Protein AF-A0A368XBS5-F1 (afdb_monomer)

pLDDT: mean 94.77, std 7.77, range [37.22, 98.81]

Organism: NCBI:txid545864

Sequence (666 aa):
MQDIALVCTAGFADVLTLARQNRSDPYALHVPASPWPQLLPAAWRIEARGRMDATGAEVEPLDLAGVLDALTALPRPPAGIAVCLLFAHRNPAHERALAQRIAALWPGMPVACSHAVLPQDGEYERTLATVQALGLDAPASAAEPARACGLPQQLEALADRMQQRLVAEAVSSVVREAMDCAAAVFLPDGRLVAQARTLPLLLGSLSPAVAGLLALYPAASMAEGDGYLLNDPWHGGTHLPDLTLVRPVCVDGRTVALVACVLHHQDVGGIAPGSVPTHASSIQQEGLRIPPTPLVRAGQIDTALLRLLRANSRMPDNLQGDLAAQWACLAQGAQELADLWQRTPGAAAHCVAALAASEAAARAALAAAPDGDYAFEDALDGDGITAAPVRVAVCIRKRGDAAELDLTGCADQTQGPVNAARGAVQAAVAYFARMLAPQAAPNDGSLAPLTLRTRPGSIVDPAFPASVNARTNLVKLLANALLGAWAQALPARMPAPNAGEAVVLSLGGTRPDGTPWLLTEIIASAAGGAPTGPGGSGVSTDVGNARSTPAEAIEAQAPLRVERVAVRAGSGGAGRHCGGDGVVRVYRLLHGSGSISYRGERHGIAPQGAAGGLPGACAAARIERADGRVEPLPAKARAQWQAGDRLVIETAGGGGWGQPPAQASA

Nearest PDB structures (foldseek):
  5l9w-assembly1_A  TM=9.051E-01  e=2.284E-36  Aromatoleum aromaticum EbN1
  5m45-assembly2_G  TM=9.096E-01  e=1.541E-32  Xanthobacter autotrophicus Py2
  6yra-assembly2_D  TM=9.133E-01  e=2.654E-31  Pseudomonas jessenii
  5svc-assembly1_D  TM=9.166E-01  e=3.656E-30  Xanthobacter autotrophicus Py2
  5svb-assembly1_D  TM=8.379E-01  e=7.335E-28  Xanthobacter autotrophicus Py2

Secondary structure (DSSP, 8-state):
---EEEEEETT-TTHHHHTTS--S-TT-S--BPPSHHHHS-GGGEEEE--EE-TTS-EEE---HHHHHHHHHTSSS--SEEEEE-TTTTT--HHHHHHHHHHHHHSTT--EEEHHHH--SS-HHHHHHHHHHTTT-PPPPP-PPP-----HHHHHHHHHHHHHHHHHHH--SHHHHTT--EEEEEE-TTS-EEEE-SS-HHHHHHHHHHHHHHHTTS-GGG--TT-EEEE--GGGT--STTEEEEEEEEEETTEEEEEEEEEEE-S---SSSGGG--SS--SGGGT-----SEEEEETTEE-HHHHHHHHHT-SSHHHHHHHHHHHHHHHHHHHHHHHHHHHHSTTHHHHHHHHHHHHHHHHHHHHHHSPPEEEEEEEEES--SS--S-EEEEEEEEEETTEEEEE-TTSPBPPSSTT---HHHHHHHHHHHHHHH-TTS-SSGGGGTTEEEE--TTBTTBPPTT---TTHHHHHHHHHHHHHHHHHHHSTTTPPPPP----EEEEEEEE-TTS-EEEEEEEE-B-PPPBTTBPBPTTB--TT--PPPPPHHHHHHHSSEEEEEEEEETT-SPPSSBPPPPEEEEEEEE-SSEEEEEEE---SSSPPP-BTTPPPPPPPEEEEE-TTS-EEEEPSEEEEEEETT-EEEEEPPPPPPBSPPPPP---

Foldseek 3Di:
DQLEAEEEAAQCLCCQQQPQQFDPFQLDLFAFGRCCCVLQNPLRYHHWDWDAFLQRDTPTHTPLVSRVVSCVPRPDHGQAYEYQYFPCLVPVVNVVVNVVVCCVVDPPHHYFYLNVQPSDDDRNVSSQSRVVVSVRDDPPDPDPPDDDDDLLVVQQVLQQVLLVLLLVQADACQCVPFVQKWKFKFFLCLWTLYIYSFFLLFVLQSSQLSNLLCVVVRQANAWAQWKKKFQALVSRHWANQWIKMKGFQDDPGHGGIIIMMIDRQQWQAAQDHSLQALFAQFNRRSHDGDRTGTQTDNNRGDPVVLVVRLVRTPCSVSVVSSVVSRSVSRVSSSVVVNVVPVVDPPSVVVSVVLLQVLLVLLLVLLQPWDFDKFKFKDWWCDQSVDRDTFIFIWIWGRDHSAIEIERQPGAFADSHQQATRLSSLSSLLLSLLCNSRVVGRSICSSNVRYHYHYDDRGSNHNDPGGHHSLNQLVSLVSSQRSLNRVCVRVVLFGFAGFLSKKKWKWKWDAAPVRHIAIDIFIWAFWAGAHNVAATRGRHHHRSGRTTGGGQSNVSNRAQKHWNHWDFQPPQWWAAVHTIYTTIKTKMARAAFKMKMWIAIGQQPTFRAAGQQIHTGHGKWKWKQAQVRDIGTAPNTDMDMHHGNIMIIIGHGTHTYYHHHPDPPDD

Structure (mmCIF, N/CA/C/O backbone):
data_AF-A0A368XBS5-F1
#
_entry.id   AF-A0A368XBS5-F1
#
loop_
_atom_site.group_PDB
_atom_site.id
_atom_site.type_symbol
_atom_site.label_atom_id
_atom_site.label_alt_id
_atom_site.label_comp_id
_atom_site.label_asym_id
_atom_site.label_entity_id
_atom_site.label_seq_id
_atom_site.pdbx_PDB_ins_code
_atom_site.Cartn_x
_atom_site.Cartn_y
_atom_site.Cartn_z
_atom_site.occupancy
_atom_site.B_iso_or_equiv
_atom_site.auth_seq_id
_atom_site.auth_comp_id
_atom_site.auth_asym_id
_atom_site.auth_atom_id
_atom_site.pdbx_PDB_model_num
ATOM 1 N N . MET A 1 1 ? 19.026 -27.975 -8.488 1.00 55.88 1 MET A N 1
ATOM 2 C CA . MET A 1 1 ? 18.267 -26.810 -8.982 1.00 55.88 1 MET A CA 1
ATOM 3 C C . MET A 1 1 ? 18.190 -26.968 -10.490 1.00 55.88 1 MET A C 1
ATOM 5 O O . MET A 1 1 ? 19.224 -27.276 -11.071 1.00 55.88 1 MET A O 1
ATOM 9 N N . GLN A 1 2 ? 17.001 -26.922 -11.091 1.00 68.69 2 GLN A N 1
ATOM 10 C CA . GLN A 1 2 ? 16.886 -26.907 -12.553 1.00 68.69 2 GLN A CA 1
ATOM 11 C C . GLN A 1 2 ? 17.313 -25.520 -13.030 1.00 68.69 2 GLN A C 1
ATOM 13 O O . GLN A 1 2 ? 16.754 -24.529 -12.568 1.00 68.69 2 GLN A O 1
ATOM 18 N N . ASP A 1 3 ? 18.320 -25.439 -13.898 1.00 87.50 3 ASP A N 1
ATOM 19 C CA . ASP A 1 3 ? 18.782 -24.149 -14.408 1.00 87.50 3 ASP A CA 1
ATOM 20 C C . ASP A 1 3 ? 17.880 -23.691 -15.552 1.00 87.50 3 ASP A C 1
ATOM 22 O O . ASP A 1 3 ? 18.126 -23.978 -16.725 1.00 87.50 3 ASP A O 1
ATOM 26 N N . ILE A 1 4 ? 16.782 -23.032 -15.198 1.00 95.44 4 ILE A N 1
ATOM 27 C CA . ILE A 1 4 ? 15.914 -22.368 -16.166 1.00 95.44 4 ILE A CA 1
ATOM 28 C C . ILE A 1 4 ? 16.511 -21.001 -16.497 1.00 95.44 4 ILE A C 1
ATOM 30 O O . ILE A 1 4 ? 16.902 -20.260 -15.598 1.00 95.44 4 ILE A O 1
ATOM 34 N N . ALA A 1 5 ? 16.568 -20.658 -17.782 1.00 97.44 5 ALA A N 1
ATOM 35 C CA . ALA A 1 5 ? 16.855 -19.296 -18.219 1.00 97.44 5 ALA A CA 1
ATOM 36 C C . ALA A 1 5 ? 15.541 -18.535 -18.428 1.00 97.44 5 ALA A C 1
ATOM 38 O O . ALA A 1 5 ? 14.616 -19.056 -19.050 1.00 97.44 5 ALA A O 1
ATOM 39 N N . LEU A 1 6 ? 15.461 -17.299 -17.943 1.00 98.25 6 LEU A N 1
ATOM 40 C CA . LEU A 1 6 ? 14.345 -16.392 -18.194 1.00 98.25 6 LEU A CA 1
ATOM 41 C C . LEU A 1 6 ? 14.776 -15.323 -19.194 1.00 98.25 6 LEU A C 1
ATOM 43 O O . LEU A 1 6 ? 15.660 -14.530 -18.896 1.00 98.25 6 LEU A O 1
ATOM 47 N N . VAL A 1 7 ? 14.113 -15.259 -20.341 1.00 98.62 7 VAL A N 1
ATOM 48 C CA . VAL A 1 7 ? 14.183 -14.137 -21.277 1.00 98.62 7 VAL A CA 1
ATOM 49 C C . VAL A 1 7 ? 13.004 -13.213 -20.994 1.00 98.62 7 VAL A C 1
ATOM 51 O O . VAL A 1 7 ? 11.853 -13.635 -21.086 1.00 98.62 7 VAL A O 1
ATOM 54 N N . CYS A 1 8 ? 13.275 -11.957 -20.659 1.00 98.31 8 CYS A N 1
ATOM 55 C CA . CYS A 1 8 ? 12.262 -10.958 -20.327 1.00 98.31 8 CYS A CA 1
ATOM 56 C C . CYS A 1 8 ? 12.515 -9.636 -21.053 1.00 98.31 8 CYS A C 1
ATOM 58 O O . CYS A 1 8 ? 13.601 -9.420 -21.584 1.00 98.31 8 CYS A O 1
ATOM 60 N N . THR A 1 9 ? 11.529 -8.740 -21.100 1.00 98.38 9 THR A N 1
ATOM 61 C CA . THR A 1 9 ? 11.742 -7.394 -21.657 1.00 98.38 9 THR A CA 1
ATOM 62 C C . THR A 1 9 ? 12.808 -6.646 -20.854 1.00 98.38 9 THR A C 1
ATOM 64 O O . THR A 1 9 ? 12.820 -6.704 -19.625 1.00 98.38 9 THR A O 1
ATOM 67 N N . ALA A 1 10 ? 13.701 -5.924 -21.534 1.00 98.25 10 ALA A N 1
ATOM 68 C CA . ALA A 1 10 ? 14.745 -5.159 -20.862 1.00 98.25 10 ALA A CA 1
ATOM 69 C C . ALA A 1 10 ? 14.183 -4.180 -19.817 1.00 98.25 10 ALA A C 1
ATOM 71 O O . ALA A 1 10 ? 13.213 -3.467 -20.078 1.00 98.25 10 ALA A O 1
ATOM 72 N N . GLY A 1 11 ? 14.799 -4.169 -18.632 1.00 98.00 11 GLY A N 1
ATOM 73 C CA . GLY A 1 11 ? 14.358 -3.427 -17.456 1.00 98.00 11 GLY A CA 1
ATOM 74 C C . GLY A 1 11 ? 13.443 -4.205 -16.501 1.00 98.00 11 GLY A C 1
ATOM 75 O O . GLY A 1 11 ? 13.021 -3.614 -15.506 1.00 98.00 11 GLY A O 1
ATOM 76 N N . PHE A 1 12 ? 13.125 -5.477 -16.775 1.00 98.25 12 PHE A N 1
ATOM 77 C CA . PHE A 1 12 ? 12.142 -6.280 -16.024 1.00 98.25 12 PHE A CA 1
ATOM 78 C C . PHE A 1 12 ? 12.705 -7.593 -15.451 1.00 98.25 12 PHE A C 1
ATOM 80 O O . PHE A 1 12 ? 11.942 -8.443 -14.987 1.00 98.25 12 PHE A O 1
ATOM 87 N N . ALA A 1 13 ? 14.031 -7.764 -15.409 1.00 97.50 13 ALA A N 1
ATOM 88 C CA . ALA A 1 13 ? 14.661 -8.983 -14.885 1.00 97.50 13 ALA A CA 1
ATOM 89 C C . ALA A 1 13 ? 14.308 -9.311 -13.418 1.00 97.50 13 ALA A C 1
ATOM 91 O O . ALA A 1 13 ? 14.402 -10.465 -12.996 1.00 97.50 13 ALA A O 1
ATOM 92 N N . ASP A 1 14 ? 13.897 -8.324 -12.619 1.00 97.50 14 ASP A N 1
ATOM 93 C CA . ASP A 1 14 ? 13.552 -8.519 -11.207 1.00 97.50 14 ASP A CA 1
ATOM 94 C C . ASP A 1 14 ? 12.047 -8.695 -10.948 1.00 97.50 14 ASP A C 1
ATOM 96 O O . ASP A 1 14 ? 11.636 -8.718 -9.788 1.00 97.50 14 ASP A O 1
ATOM 100 N N . VAL A 1 15 ? 11.215 -8.855 -11.985 1.00 96.56 15 VAL A N 1
ATOM 101 C CA . VAL A 1 15 ? 9.751 -8.945 -11.831 1.00 96.56 15 VAL A CA 1
ATOM 102 C C . VAL A 1 15 ? 9.316 -10.050 -10.859 1.00 96.56 15 VAL A C 1
ATOM 104 O O . VAL A 1 15 ? 8.429 -9.833 -10.040 1.00 96.56 15 VAL A O 1
ATOM 107 N N . LEU A 1 16 ? 9.978 -11.213 -10.876 1.00 96.12 16 LEU A N 1
ATOM 108 C CA . LEU A 1 16 ? 9.696 -12.302 -9.932 1.00 96.12 16 LEU A CA 1
ATOM 109 C C . LEU A 1 16 ? 10.173 -11.978 -8.513 1.00 96.12 16 LEU A C 1
ATOM 111 O O . LEU A 1 16 ? 9.497 -12.307 -7.542 1.00 96.12 16 LEU A O 1
ATOM 115 N N . THR A 1 17 ? 11.321 -11.308 -8.389 1.00 95.12 17 THR A N 1
ATOM 116 C CA . THR A 1 17 ? 11.880 -10.905 -7.094 1.00 95.12 17 THR A CA 1
ATOM 117 C C . THR A 1 17 ? 10.959 -9.919 -6.380 1.00 95.12 17 THR A C 1
ATOM 119 O O . THR A 1 17 ? 10.715 -10.090 -5.188 1.00 95.12 17 THR A O 1
ATOM 122 N N . LEU A 1 18 ? 10.454 -8.924 -7.115 1.00 95.88 18 LEU A N 1
ATOM 123 C CA . LEU A 1 18 ? 9.580 -7.856 -6.618 1.00 95.88 18 LEU A CA 1
ATOM 124 C C . LEU A 1 18 ? 8.115 -8.294 -6.496 1.00 95.88 18 LEU A C 1
ATOM 126 O O . LEU A 1 18 ? 7.370 -7.770 -5.665 1.00 95.88 18 LEU A O 1
ATOM 130 N N . ALA A 1 19 ? 7.698 -9.256 -7.321 1.00 95.19 19 ALA A N 1
ATOM 131 C CA . ALA A 1 19 ? 6.328 -9.727 -7.415 1.00 95.19 19 ALA A CA 1
ATOM 132 C C . ALA A 1 19 ? 5.326 -8.565 -7.552 1.00 95.19 19 ALA A C 1
ATOM 134 O O . ALA A 1 19 ? 5.550 -7.604 -8.290 1.00 95.19 19 ALA A O 1
ATOM 135 N N . ARG A 1 20 ? 4.221 -8.632 -6.806 1.00 94.06 20 ARG A N 1
ATOM 136 C CA . ARG A 1 20 ? 3.265 -7.530 -6.653 1.00 94.06 20 ARG A CA 1
ATOM 137 C C . ARG A 1 20 ? 3.518 -6.704 -5.396 1.00 94.06 20 ARG A C 1
ATOM 139 O O . ARG A 1 20 ? 2.598 -6.032 -4.961 1.00 94.06 20 ARG A O 1
ATOM 146 N N . GLN A 1 21 ? 4.711 -6.760 -4.796 1.00 94.56 21 GLN A N 1
ATOM 147 C CA . GLN A 1 21 ? 5.147 -6.053 -3.576 1.00 94.56 21 GLN A CA 1
ATOM 148 C C . GLN A 1 21 ? 4.361 -6.331 -2.272 1.00 94.56 21 GLN A C 1
ATOM 150 O O . GLN A 1 21 ? 4.799 -5.926 -1.196 1.00 94.56 21 GLN A O 1
ATOM 155 N N . ASN A 1 22 ? 3.204 -6.995 -2.316 1.00 91.69 22 ASN A N 1
ATOM 156 C CA . ASN A 1 22 ? 2.384 -7.287 -1.140 1.00 91.69 22 ASN A CA 1
ATOM 157 C C . ASN A 1 22 ? 2.878 -8.525 -0.367 1.00 91.69 22 ASN A C 1
ATOM 159 O O . ASN A 1 22 ? 3.549 -9.405 -0.901 1.00 91.69 22 ASN A O 1
ATOM 163 N N . ARG A 1 23 ? 2.486 -8.609 0.905 1.00 91.44 23 ARG A N 1
ATOM 164 C CA . ARG A 1 23 ? 2.788 -9.705 1.831 1.00 91.44 23 ARG A CA 1
ATOM 165 C C . ARG A 1 23 ? 1.555 -10.568 2.068 1.00 91.44 23 ARG A C 1
ATOM 167 O O . ARG A 1 23 ? 0.435 -10.052 2.100 1.00 91.44 23 ARG A O 1
ATOM 174 N N . SER A 1 24 ? 1.777 -11.863 2.286 1.00 84.94 24 SER A N 1
ATOM 175 C CA . SER A 1 24 ? 0.738 -12.815 2.700 1.00 84.94 24 SER A CA 1
ATOM 176 C C . SER A 1 24 ? 0.272 -12.568 4.136 1.00 84.94 24 SER A C 1
ATOM 178 O O . SER A 1 24 ? -0.927 -12.560 4.408 1.00 84.94 24 SER A O 1
ATOM 180 N N . ASP A 1 25 ? 1.215 -12.321 5.046 1.00 88.88 25 ASP A N 1
ATOM 181 C CA . ASP A 1 25 ? 0.937 -11.838 6.395 1.00 88.88 25 ASP A CA 1
ATOM 182 C C . ASP A 1 25 ? 1.316 -10.350 6.511 1.00 88.88 25 ASP A C 1
ATOM 184 O O . ASP A 1 25 ? 2.504 -10.012 6.609 1.00 88.88 25 ASP A O 1
ATOM 188 N N . PRO A 1 26 ? 0.330 -9.433 6.489 1.00 89.94 26 PRO A N 1
ATOM 189 C CA . PRO A 1 26 ? 0.595 -8.008 6.631 1.00 89.94 26 PRO A CA 1
ATOM 190 C C . PRO A 1 26 ? 1.078 -7.625 8.036 1.00 89.94 26 PRO A C 1
ATOM 192 O O . PRO A 1 26 ? 1.589 -6.520 8.198 1.00 89.94 26 PRO A O 1
ATOM 195 N N . TYR A 1 27 ? 0.955 -8.512 9.028 1.00 90.38 27 TYR A N 1
ATOM 196 C CA . TYR A 1 27 ? 1.381 -8.315 10.415 1.00 90.38 27 TYR A CA 1
ATOM 197 C C . TYR A 1 27 ? 2.597 -9.186 10.771 1.00 90.38 27 TYR A C 1
ATOM 199 O O . TYR A 1 27 ? 2.802 -9.521 11.931 1.00 90.38 27 TYR A O 1
ATOM 207 N N . ALA A 1 28 ? 3.425 -9.577 9.800 1.00 89.31 28 ALA A N 1
ATOM 208 C CA . ALA A 1 28 ? 4.681 -10.261 10.097 1.00 89.31 28 ALA A CA 1
ATOM 209 C C . ALA A 1 28 ? 5.741 -9.273 10.626 1.00 89.31 28 ALA A C 1
ATOM 211 O O . ALA A 1 28 ? 5.975 -8.226 10.016 1.00 89.31 28 ALA A O 1
ATOM 212 N N . LEU A 1 29 ? 6.429 -9.624 11.727 1.00 88.88 29 LEU A N 1
ATOM 213 C CA . LEU A 1 29 ? 7.567 -8.840 12.249 1.00 88.88 29 LEU A CA 1
ATOM 214 C C . LEU A 1 29 ? 8.734 -8.868 11.264 1.00 88.88 29 LEU A C 1
ATOM 216 O O . LEU A 1 29 ? 9.359 -7.846 11.006 1.00 88.88 29 LEU A O 1
ATOM 220 N N . HIS A 1 30 ? 9.035 -10.049 10.729 1.00 92.88 30 HIS A N 1
ATOM 221 C CA . HIS A 1 30 ? 10.094 -10.248 9.751 1.00 92.88 30 HIS A CA 1
ATOM 222 C C . HIS A 1 30 ? 9.473 -10.574 8.400 1.00 92.88 30 HIS A C 1
ATOM 224 O O . HIS A 1 30 ? 8.732 -11.545 8.267 1.00 92.88 30 HIS A O 1
ATOM 230 N N . VAL A 1 31 ? 9.794 -9.755 7.402 1.00 93.69 31 VAL A N 1
ATOM 231 C CA . VAL A 1 31 ? 9.451 -10.011 6.005 1.00 93.69 31 VAL A CA 1
ATOM 232 C C . VAL A 1 31 ? 10.710 -10.558 5.335 1.00 93.69 31 VAL A C 1
ATOM 234 O O . VAL A 1 31 ? 11.685 -9.810 5.211 1.00 93.69 31 VAL A O 1
ATOM 237 N N . PRO A 1 32 ? 10.743 -11.847 4.961 1.00 93.56 32 PRO A N 1
ATOM 238 C CA . PRO A 1 32 ? 11.961 -12.481 4.480 1.00 93.56 32 PRO A CA 1
ATOM 239 C C . PRO A 1 32 ? 12.343 -12.006 3.076 1.00 93.56 32 PRO A C 1
ATOM 241 O O . PRO A 1 32 ? 11.506 -11.536 2.302 1.00 93.56 32 PRO A O 1
ATOM 244 N N . ALA A 1 33 ? 13.619 -12.187 2.735 1.00 93.88 33 ALA A N 1
ATOM 245 C CA . ALA A 1 33 ? 14.095 -12.063 1.364 1.00 93.88 33 ALA A CA 1
ATOM 246 C C . ALA A 1 33 ? 13.313 -12.980 0.409 1.00 93.88 33 ALA A C 1
ATOM 248 O O . ALA A 1 33 ? 12.979 -14.119 0.742 1.00 93.88 33 ALA A O 1
ATOM 249 N N . SER A 1 34 ? 13.062 -12.477 -0.801 1.00 93.81 34 SER A N 1
ATOM 250 C CA . SER A 1 34 ? 12.480 -13.266 -1.886 1.00 93.81 34 SER A CA 1
ATOM 251 C C . SER A 1 34 ? 13.368 -14.484 -2.190 1.00 93.81 34 SER A C 1
ATOM 253 O O . SER A 1 34 ? 14.594 -14.345 -2.201 1.00 93.81 34 SER A O 1
ATOM 255 N N . PRO A 1 35 ? 12.800 -15.676 -2.455 1.00 93.50 35 PRO A N 1
ATOM 256 C CA . PRO A 1 35 ? 13.587 -16.851 -2.828 1.00 93.50 35 PRO A CA 1
ATOM 257 C C . PRO A 1 35 ? 14.102 -16.779 -4.276 1.00 93.50 35 PRO A C 1
ATOM 259 O O . PRO A 1 35 ? 15.038 -17.494 -4.639 1.00 93.50 35 PRO A O 1
ATOM 262 N N . TRP A 1 36 ? 13.518 -15.916 -5.115 1.00 94.38 36 TRP A N 1
ATOM 263 C CA . TRP A 1 36 ? 13.794 -15.857 -6.552 1.00 94.38 36 TRP A CA 1
ATOM 264 C C . TRP A 1 36 ? 15.243 -15.543 -6.927 1.00 94.38 36 TRP A C 1
ATOM 266 O O . TRP A 1 36 ? 15.743 -16.211 -7.824 1.00 94.38 36 TRP A O 1
ATOM 276 N N . PRO A 1 37 ? 15.980 -14.646 -6.247 1.00 92.88 37 PRO A N 1
ATOM 277 C CA . PRO A 1 37 ? 17.402 -14.449 -6.531 1.00 92.88 37 PRO A CA 1
ATOM 278 C C . PRO A 1 37 ? 18.264 -15.712 -6.365 1.00 92.88 37 PRO A C 1
ATOM 280 O O . PRO A 1 37 ? 19.316 -15.808 -6.993 1.00 92.88 37 PRO A O 1
ATOM 283 N N . GLN A 1 38 ? 17.838 -16.676 -5.536 1.00 92.38 38 GLN A N 1
ATOM 284 C CA . GLN A 1 38 ? 18.521 -17.966 -5.385 1.00 92.38 38 GLN A CA 1
ATOM 285 C C . GLN A 1 38 ? 18.069 -18.977 -6.445 1.00 92.38 38 GLN A C 1
ATOM 287 O O . GLN A 1 38 ? 18.900 -19.701 -6.983 1.00 92.38 38 GLN A O 1
ATOM 292 N N . LEU A 1 39 ? 16.766 -19.022 -6.742 1.00 93.50 39 LEU A N 1
ATOM 293 C CA . LEU A 1 39 ? 16.174 -19.949 -7.717 1.00 93.50 39 LEU A CA 1
ATOM 294 C C . LEU A 1 39 ? 16.479 -19.570 -9.171 1.00 93.50 39 LEU A C 1
ATOM 296 O O . LEU A 1 39 ? 16.617 -20.444 -10.020 1.00 93.50 39 LEU A O 1
ATOM 300 N N . LEU A 1 40 ? 16.584 -18.271 -9.445 1.00 93.88 40 LEU A N 1
ATOM 301 C CA . LEU A 1 40 ? 16.814 -17.686 -10.758 1.00 93.88 40 LEU A CA 1
ATOM 302 C C . LEU A 1 40 ? 17.841 -16.538 -10.646 1.00 93.88 40 LEU A C 1
ATOM 304 O O . LEU A 1 40 ? 17.476 -15.358 -10.649 1.00 93.88 40 LEU A O 1
ATOM 308 N N . PRO A 1 41 ? 19.142 -16.861 -10.504 1.00 93.75 41 PRO A N 1
ATOM 309 C CA . PRO A 1 41 ? 20.192 -15.863 -10.305 1.00 93.75 41 PRO A CA 1
ATOM 310 C C . PRO A 1 41 ? 20.332 -14.887 -11.479 1.00 93.75 41 PRO A C 1
ATOM 312 O O . PRO A 1 41 ? 19.932 -15.180 -12.602 1.00 93.75 41 PRO A O 1
ATOM 315 N N . ALA A 1 42 ? 20.986 -13.741 -11.252 1.00 93.00 42 ALA A N 1
ATOM 316 C CA . ALA A 1 42 ? 21.196 -12.692 -12.262 1.00 93.00 42 ALA A CA 1
ATOM 317 C C . ALA A 1 42 ? 21.721 -13.200 -13.615 1.00 93.00 42 ALA A C 1
ATOM 319 O O . ALA A 1 42 ? 21.207 -12.786 -14.645 1.00 93.00 42 ALA A O 1
ATOM 320 N N . ALA A 1 43 ? 22.672 -14.138 -13.614 1.00 93.75 43 ALA A N 1
ATOM 321 C CA . ALA A 1 43 ? 23.237 -14.698 -14.842 1.00 93.75 43 ALA A CA 1
ATOM 322 C C . ALA A 1 43 ? 22.215 -15.450 -15.717 1.00 93.75 43 ALA A C 1
ATOM 324 O O . ALA A 1 43 ? 22.431 -15.576 -16.912 1.00 93.75 43 ALA A O 1
ATOM 325 N N . TRP A 1 44 ? 21.111 -15.933 -15.139 1.00 96.38 44 TRP A N 1
ATOM 326 C CA . TRP A 1 44 ? 20.070 -16.707 -15.826 1.00 96.38 44 TRP A CA 1
ATOM 327 C C . TRP A 1 44 ? 18.878 -15.851 -16.267 1.00 96.38 44 TRP A C 1
ATOM 329 O O . TRP A 1 44 ? 17.880 -16.380 -16.754 1.00 96.38 44 TRP A O 1
ATOM 339 N N . ARG A 1 45 ? 18.961 -14.530 -16.086 1.00 96.94 45 ARG A N 1
ATOM 340 C CA . ARG A 1 45 ? 17.905 -13.570 -16.416 1.00 96.94 45 ARG A CA 1
ATOM 341 C C . ARG A 1 45 ? 18.403 -12.675 -17.541 1.00 96.94 45 ARG A C 1
ATOM 343 O O . ARG A 1 45 ? 19.281 -11.843 -17.344 1.00 96.94 45 ARG A O 1
ATOM 350 N N . ILE A 1 46 ? 17.861 -12.892 -18.728 1.00 98.25 46 ILE A N 1
ATOM 351 C CA . ILE A 1 46 ? 18.289 -12.276 -19.978 1.00 98.25 46 ILE A CA 1
ATOM 352 C C . ILE A 1 46 ? 17.282 -11.199 -20.352 1.00 98.25 46 ILE A C 1
ATOM 354 O O . ILE A 1 46 ? 16.091 -11.456 -20.520 1.00 98.25 46 ILE A O 1
ATOM 358 N N . GLU A 1 47 ? 17.781 -9.980 -20.484 1.00 97.94 47 GLU A N 1
ATOM 359 C CA . GLU A 1 47 ? 16.998 -8.814 -20.866 1.00 97.94 47 GLU A CA 1
ATOM 360 C C . GLU A 1 47 ? 17.026 -8.631 -22.387 1.00 97.94 47 GLU A C 1
ATOM 362 O O . GLU A 1 47 ? 18.048 -8.279 -22.974 1.00 97.94 47 GLU A O 1
ATOM 367 N N . ALA A 1 48 ? 15.889 -8.878 -23.030 1.00 97.88 48 ALA A N 1
ATOM 368 C CA . ALA A 1 48 ? 15.689 -8.721 -24.460 1.00 97.88 48 ALA A CA 1
ATOM 369 C C . ALA A 1 48 ? 15.328 -7.271 -24.806 1.00 97.88 48 ALA A C 1
ATOM 371 O O . ALA A 1 48 ? 14.351 -6.720 -24.284 1.00 97.88 48 ALA A O 1
ATOM 372 N N . ARG A 1 49 ? 16.094 -6.665 -25.721 1.00 97.38 49 ARG A N 1
ATOM 373 C CA . ARG A 1 49 ? 15.698 -5.421 -26.398 1.00 97.38 49 ARG A CA 1
ATOM 374 C C . ARG A 1 49 ? 14.656 -5.718 -27.468 1.00 97.38 49 ARG A C 1
ATOM 376 O O . ARG A 1 49 ? 14.686 -6.785 -28.076 1.00 97.38 49 ARG A O 1
ATOM 383 N N . GLY A 1 50 ? 13.757 -4.771 -27.693 1.00 95.75 50 GLY A N 1
ATOM 384 C CA . GLY A 1 50 ? 12.533 -4.970 -28.461 1.00 95.75 50 GLY A CA 1
ATOM 385 C C . GLY A 1 50 ? 11.297 -4.760 -27.598 1.00 95.75 50 GLY A C 1
ATOM 386 O O . GLY A 1 50 ? 11.287 -5.055 -26.398 1.00 95.75 50 GLY A O 1
ATOM 387 N N . ARG A 1 51 ? 10.249 -4.197 -28.197 1.00 96.88 51 ARG A N 1
ATOM 388 C CA . ARG A 1 51 ? 9.081 -3.738 -27.453 1.00 96.88 51 ARG A CA 1
ATOM 389 C C . ARG A 1 51 ? 7.826 -3.761 -28.315 1.00 96.88 51 ARG A C 1
ATOM 391 O O . ARG A 1 51 ? 7.790 -3.190 -29.404 1.00 96.88 51 ARG A O 1
ATOM 398 N N . MET A 1 52 ? 6.786 -4.367 -27.756 1.00 97.62 52 MET A N 1
ATOM 399 C CA . MET A 1 52 ? 5.395 -4.147 -28.139 1.00 97.62 52 MET A CA 1
ATOM 400 C C . MET A 1 52 ? 4.801 -3.074 -27.221 1.00 97.62 52 MET A C 1
ATOM 402 O O . MET A 1 52 ? 5.212 -2.960 -26.063 1.00 97.62 52 MET A O 1
ATOM 406 N N . ASP A 1 53 ? 3.868 -2.271 -27.721 1.00 96.38 53 ASP A N 1
ATOM 407 C CA . ASP A 1 53 ? 3.093 -1.345 -26.894 1.00 96.38 53 ASP A CA 1
ATOM 408 C C . ASP A 1 53 ? 1.762 -1.951 -26.427 1.00 96.38 53 ASP A C 1
ATOM 410 O O . ASP A 1 53 ? 1.393 -3.074 -26.780 1.00 96.38 53 ASP A O 1
ATOM 414 N N . ALA A 1 54 ? 1.008 -1.179 -25.642 1.00 95.88 54 ALA A N 1
ATOM 415 C CA . ALA A 1 54 ? -0.298 -1.594 -25.156 1.00 95.88 54 ALA A CA 1
ATOM 416 C C . ALA A 1 54 ? -1.311 -1.879 -26.284 1.00 95.88 54 ALA A C 1
ATOM 418 O O . ALA A 1 54 ? -2.240 -2.647 -26.079 1.00 95.88 54 ALA A O 1
ATOM 419 N N . THR A 1 55 ? -1.167 -1.349 -27.493 1.00 95.88 55 THR A N 1
ATOM 420 C CA . THR A 1 55 ? -2.064 -1.712 -28.607 1.00 95.88 55 THR A CA 1
ATOM 421 C C . THR A 1 55 ? -1.669 -3.028 -29.285 1.00 95.88 55 THR A C 1
ATOM 423 O O . THR A 1 55 ? -2.427 -3.555 -30.097 1.00 95.88 55 THR A O 1
ATOM 426 N N . GLY A 1 56 ? -0.510 -3.590 -28.925 1.00 96.12 56 GLY A N 1
ATOM 427 C CA . GLY A 1 56 ? 0.100 -4.738 -29.590 1.00 96.12 56 GLY A CA 1
ATOM 428 C C . GLY A 1 56 ? 0.936 -4.349 -30.812 1.00 96.12 56 GLY A C 1
ATOM 429 O O . GLY A 1 56 ? 1.347 -5.233 -31.566 1.00 96.12 56 GLY A O 1
ATOM 430 N N . ALA A 1 57 ? 1.186 -3.054 -31.028 1.00 97.75 57 ALA A N 1
ATOM 431 C CA . ALA A 1 57 ? 2.042 -2.579 -32.105 1.00 97.75 57 ALA A CA 1
ATOM 432 C C . ALA A 1 57 ? 3.520 -2.723 -31.723 1.00 97.75 57 ALA A C 1
ATOM 434 O O . ALA A 1 57 ? 3.913 -2.465 -30.583 1.00 97.75 57 ALA A O 1
ATOM 435 N N . GLU A 1 58 ? 4.349 -3.118 -32.688 1.00 97.81 58 GLU A N 1
ATOM 436 C CA . GLU A 1 58 ? 5.799 -3.151 -32.512 1.00 97.81 58 GLU A CA 1
ATOM 437 C C . GLU A 1 58 ? 6.344 -1.720 -32.544 1.00 97.81 58 GLU A C 1
ATOM 439 O O . GLU A 1 58 ? 6.186 -1.004 -33.532 1.00 97.81 58 GLU A O 1
ATOM 444 N N . VAL A 1 59 ? 6.983 -1.303 -31.451 1.00 96.81 59 VAL A N 1
ATOM 445 C CA . VAL A 1 59 ? 7.578 0.038 -31.304 1.00 96.81 59 VAL A CA 1
ATOM 446 C C . VAL A 1 59 ? 9.103 0.001 -31.268 1.00 96.81 59 VAL A C 1
ATOM 448 O O . VAL A 1 59 ? 9.746 1.019 -31.508 1.00 96.81 59 VAL A O 1
ATOM 451 N N . GLU A 1 60 ? 9.683 -1.163 -30.987 1.00 97.38 60 GLU A N 1
ATOM 452 C CA . GLU A 1 60 ? 11.111 -1.434 -31.120 1.00 97.38 60 GLU A CA 1
ATOM 453 C C . GLU A 1 60 ? 11.278 -2.880 -31.615 1.00 97.38 60 GLU A C 1
ATOM 455 O O . GLU A 1 60 ? 10.741 -3.789 -30.971 1.00 97.38 60 GLU A O 1
ATOM 460 N N . PRO A 1 61 ? 11.989 -3.121 -32.731 1.00 97.81 61 PRO A N 1
ATOM 461 C CA . PRO A 1 61 ? 12.249 -4.473 -33.212 1.00 97.81 61 PRO A CA 1
ATOM 462 C C . PRO A 1 61 ? 13.001 -5.317 -32.183 1.00 97.81 61 PRO A C 1
ATOM 464 O O . PRO A 1 61 ? 13.872 -4.816 -31.473 1.00 97.81 61 PRO A O 1
ATOM 467 N N . LEU A 1 62 ? 12.689 -6.612 -32.126 1.00 98.19 62 LEU A N 1
ATOM 468 C CA . LEU A 1 62 ? 13.391 -7.548 -31.251 1.00 98.19 62 LEU A CA 1
ATOM 469 C C . LEU A 1 62 ? 14.864 -7.702 -31.659 1.00 98.19 62 LEU A C 1
ATOM 471 O O . LEU A 1 62 ? 15.163 -8.111 -32.784 1.00 98.19 62 LEU A O 1
ATOM 475 N N . ASP A 1 63 ? 15.777 -7.492 -30.710 1.00 98.00 63 ASP A N 1
ATOM 476 C CA . ASP A 1 63 ? 17.193 -7.845 -30.854 1.00 98.00 63 ASP A CA 1
ATOM 477 C C . ASP A 1 63 ? 17.389 -9.352 -30.653 1.00 98.00 63 ASP A C 1
ATOM 479 O O . ASP A 1 63 ? 17.833 -9.842 -29.612 1.00 98.00 63 ASP A O 1
ATOM 483 N N . LEU A 1 64 ? 16.997 -10.111 -31.675 1.00 97.00 64 LEU A N 1
ATOM 484 C CA . LEU A 1 64 ? 17.047 -11.565 -31.643 1.00 97.00 64 LEU A CA 1
ATOM 485 C C . LEU A 1 64 ? 18.484 -12.084 -31.486 1.00 97.00 64 LEU A C 1
ATOM 487 O O . LEU A 1 64 ? 18.699 -13.072 -30.789 1.00 97.00 64 LEU A O 1
ATOM 491 N N . ALA A 1 65 ? 19.460 -11.434 -32.126 1.00 97.12 65 ALA A N 1
ATOM 492 C CA . ALA A 1 65 ? 20.860 -11.845 -32.062 1.00 97.12 65 ALA A CA 1
ATOM 493 C C . ALA A 1 65 ? 21.421 -11.668 -30.646 1.00 97.12 65 ALA A C 1
ATOM 495 O O . ALA A 1 65 ? 21.947 -12.629 -30.087 1.00 97.12 65 ALA A O 1
ATOM 496 N N . GLY A 1 66 ? 21.209 -10.499 -30.030 1.00 97.50 66 GLY A N 1
ATOM 497 C CA . GLY A 1 66 ? 21.680 -10.223 -28.674 1.00 97.50 66 GLY A CA 1
ATOM 498 C C . GLY A 1 66 ? 21.123 -11.196 -27.631 1.00 97.50 66 GLY A C 1
ATOM 499 O O . GLY A 1 66 ? 21.857 -11.648 -26.752 1.00 97.50 66 GLY A O 1
ATOM 500 N N . VAL A 1 67 ? 19.850 -11.595 -27.754 1.00 97.56 67 VAL A N 1
ATOM 501 C CA . VAL A 1 67 ? 19.251 -12.592 -26.847 1.00 97.56 67 VAL A CA 1
ATOM 502 C C . VAL A 1 67 ? 19.905 -13.969 -26.998 1.00 97.56 67 VAL A C 1
ATOM 504 O O . VAL A 1 67 ? 20.163 -14.644 -26.002 1.00 97.56 67 VAL A O 1
ATOM 507 N N . LEU A 1 68 ? 20.188 -14.402 -28.228 1.00 97.56 68 LEU A N 1
ATOM 508 C CA . LEU A 1 68 ? 20.806 -15.707 -28.488 1.00 97.56 68 LEU A CA 1
ATOM 509 C C . LEU A 1 68 ? 22.272 -15.746 -28.056 1.00 97.56 68 LEU A C 1
ATOM 511 O O . LEU A 1 68 ? 22.718 -16.762 -27.518 1.00 97.56 68 LEU A O 1
ATOM 515 N N . ASP A 1 69 ? 22.997 -14.645 -28.240 1.00 97.31 69 ASP A N 1
ATOM 516 C CA . ASP A 1 69 ? 24.366 -14.496 -27.753 1.00 97.31 69 ASP A CA 1
ATOM 517 C C . ASP A 1 69 ? 24.399 -14.584 -26.221 1.00 97.31 69 ASP A C 1
ATOM 519 O O . ASP A 1 69 ? 25.204 -15.330 -25.663 1.00 97.31 69 ASP A O 1
ATOM 523 N N . ALA A 1 70 ? 23.462 -13.918 -25.534 1.00 97.19 70 ALA A N 1
ATOM 524 C CA . ALA A 1 70 ? 23.328 -13.999 -24.079 1.00 97.19 70 ALA A CA 1
ATOM 525 C C . ALA A 1 70 ? 22.980 -15.417 -23.590 1.00 97.19 70 ALA A C 1
ATOM 527 O O . ALA A 1 70 ? 23.567 -15.888 -22.617 1.00 97.19 70 ALA A O 1
ATOM 528 N N . LEU A 1 71 ? 22.077 -16.125 -24.281 1.00 97.00 71 LEU A N 1
ATOM 529 C CA . LEU A 1 71 ? 21.758 -17.529 -23.984 1.00 97.00 71 LEU A CA 1
ATOM 530 C C . LEU A 1 71 ? 22.974 -18.446 -24.184 1.00 97.00 71 LEU A C 1
ATOM 532 O O . LEU A 1 71 ? 23.199 -19.358 -23.391 1.00 97.00 71 LEU A O 1
ATOM 536 N N . THR A 1 72 ? 23.775 -18.198 -25.221 1.00 95.56 72 THR A N 1
ATOM 537 C CA . THR A 1 72 ? 24.991 -18.975 -25.517 1.00 95.56 72 THR A CA 1
ATOM 538 C C . THR A 1 72 ? 26.105 -18.698 -24.506 1.00 95.56 72 THR A C 1
ATOM 540 O O . THR A 1 72 ? 26.895 -19.587 -24.201 1.00 95.56 72 THR A O 1
ATOM 543 N N . ALA A 1 73 ? 26.154 -17.480 -23.962 1.00 96.00 73 ALA A N 1
ATOM 544 C CA . ALA A 1 73 ? 27.118 -17.060 -22.951 1.00 96.00 73 ALA A CA 1
ATOM 545 C C . ALA A 1 73 ? 26.792 -17.556 -21.529 1.00 96.00 73 ALA A C 1
ATOM 547 O O . ALA A 1 73 ? 27.561 -17.287 -20.601 1.00 96.00 73 ALA A O 1
ATOM 548 N N . LEU A 1 74 ? 25.675 -18.271 -21.332 1.00 95.31 74 LEU A N 1
ATOM 549 C CA . LEU A 1 74 ? 25.351 -18.873 -20.041 1.00 95.31 74 LEU A CA 1
ATOM 550 C C . LEU A 1 74 ? 26.464 -19.842 -19.594 1.00 95.31 74 LEU A C 1
ATOM 552 O O . LEU A 1 74 ? 27.049 -20.536 -20.428 1.00 95.31 74 LEU A O 1
ATOM 556 N N . PRO A 1 75 ? 26.738 -19.965 -18.277 1.00 91.19 75 PRO A N 1
ATOM 557 C CA . PRO A 1 75 ? 27.821 -20.818 -17.771 1.00 91.19 75 PRO A CA 1
ATOM 558 C C . PRO A 1 75 ? 27.704 -22.289 -18.190 1.00 91.19 75 PRO A C 1
ATOM 560 O O . PRO A 1 75 ? 28.692 -23.023 -18.212 1.00 91.19 75 PRO A O 1
ATOM 563 N N . ARG A 1 76 ? 26.476 -22.728 -18.470 1.00 92.75 76 ARG A N 1
ATOM 564 C CA . ARG A 1 76 ? 26.126 -24.042 -19.002 1.00 92.75 76 ARG A CA 1
ATOM 565 C C . ARG A 1 76 ? 24.782 -23.956 -19.736 1.00 92.75 76 ARG A C 1
ATOM 567 O O . ARG A 1 76 ? 24.019 -23.030 -19.457 1.00 92.75 76 ARG A O 1
ATOM 574 N N . PRO A 1 77 ? 24.459 -24.918 -20.619 1.00 92.19 77 PRO A N 1
ATOM 575 C CA . PRO A 1 77 ? 23.152 -24.966 -21.267 1.00 92.19 77 PRO A CA 1
ATOM 576 C C . PRO A 1 77 ? 22.004 -25.031 -20.240 1.00 92.19 77 PRO A C 1
ATOM 578 O O . PRO A 1 77 ? 22.105 -25.820 -19.294 1.00 92.19 77 PRO A O 1
ATOM 581 N N . PRO A 1 78 ? 20.926 -24.239 -20.406 1.00 95.56 78 PRO A N 1
ATOM 582 C CA . PRO A 1 78 ? 19.754 -24.311 -19.538 1.00 95.56 78 PRO A CA 1
ATOM 583 C C . PRO A 1 78 ? 19.018 -25.646 -19.682 1.00 95.56 78 PRO A C 1
ATOM 585 O O . PRO A 1 78 ? 19.039 -26.276 -20.738 1.00 95.56 78 PRO A O 1
ATOM 588 N N . ALA A 1 79 ? 18.307 -26.047 -18.629 1.00 95.06 79 ALA A N 1
ATOM 589 C CA . ALA A 1 79 ? 17.358 -27.161 -18.673 1.00 95.06 79 ALA A CA 1
ATOM 590 C C . ALA A 1 79 ? 16.051 -26.788 -19.403 1.00 95.06 79 ALA A C 1
ATOM 592 O O . ALA A 1 79 ? 15.332 -27.666 -19.875 1.00 95.06 79 ALA A O 1
ATOM 593 N N . GLY A 1 80 ? 15.755 -25.491 -19.502 1.00 97.31 80 GLY A N 1
ATOM 594 C CA . GLY A 1 80 ? 14.636 -24.935 -20.253 1.00 97.31 80 GLY A CA 1
ATOM 595 C C . GLY A 1 80 ? 14.703 -23.409 -20.299 1.00 97.31 80 GLY A C 1
ATOM 596 O O . GLY A 1 80 ? 15.394 -22.783 -19.493 1.00 97.31 80 GLY A O 1
ATOM 597 N N . ILE A 1 81 ? 13.998 -22.806 -21.254 1.00 98.38 81 ILE A N 1
ATOM 598 C CA . ILE A 1 81 ? 13.984 -21.356 -21.471 1.00 98.38 81 ILE A CA 1
ATOM 599 C C . ILE A 1 81 ? 12.548 -20.840 -21.348 1.00 98.38 81 ILE A C 1
ATOM 601 O O . ILE A 1 81 ? 11.682 -21.181 -22.155 1.00 98.38 81 ILE A O 1
ATOM 605 N N . ALA A 1 82 ? 12.296 -19.999 -20.349 1.00 98.50 82 ALA A N 1
ATOM 606 C CA . ALA A 1 82 ? 11.065 -19.229 -20.226 1.00 98.50 82 ALA A CA 1
ATOM 607 C C . ALA A 1 82 ? 11.210 -17.921 -21.014 1.00 98.50 82 ALA A C 1
ATOM 609 O O . ALA A 1 82 ? 12.184 -17.197 -20.827 1.00 98.50 82 ALA A O 1
ATOM 610 N N . VAL A 1 83 ? 10.251 -17.600 -21.880 1.00 98.69 83 VAL A N 1
ATOM 611 C CA . VAL A 1 83 ? 10.214 -16.342 -22.640 1.00 98.69 83 VAL A CA 1
ATOM 612 C C . VAL A 1 83 ? 8.975 -15.556 -22.227 1.00 98.69 83 VAL A C 1
ATOM 614 O O . VAL A 1 83 ? 7.856 -16.004 -22.474 1.00 98.69 83 VAL A O 1
ATOM 617 N N . CYS A 1 84 ? 9.192 -14.396 -21.607 1.00 98.38 84 CYS A N 1
ATOM 618 C CA . CYS A 1 84 ? 8.164 -13.555 -20.999 1.00 98.38 84 CYS A CA 1
ATOM 619 C C . CYS A 1 84 ? 8.353 -12.091 -21.408 1.00 98.38 84 CYS A C 1
ATOM 621 O O . CYS A 1 84 ? 9.014 -11.315 -20.717 1.00 98.38 84 CYS A O 1
ATOM 623 N N . LEU A 1 85 ? 7.774 -11.700 -22.541 1.00 98.44 85 LEU A N 1
ATOM 624 C CA . LEU A 1 85 ? 7.851 -10.325 -23.038 1.00 98.44 85 LEU A CA 1
ATOM 625 C C . LEU A 1 85 ? 6.562 -9.557 -22.719 1.00 98.44 85 LEU A C 1
ATOM 627 O O . LEU A 1 85 ? 5.465 -10.126 -22.702 1.00 98.44 85 LEU A O 1
ATOM 631 N N . LEU A 1 86 ? 6.689 -8.257 -22.446 1.00 98.25 86 LEU A N 1
ATOM 632 C CA . LEU A 1 86 ? 5.538 -7.382 -22.221 1.00 98.25 86 LEU A CA 1
ATOM 633 C C . LEU A 1 86 ? 4.619 -7.367 -23.448 1.00 98.25 86 LEU A C 1
ATOM 635 O O . LEU A 1 86 ? 5.082 -7.342 -24.588 1.00 98.25 86 LEU A O 1
ATOM 639 N N . PHE A 1 87 ? 3.312 -7.382 -23.194 1.00 98.19 87 PHE A N 1
ATOM 640 C CA . PHE A 1 87 ? 2.229 -7.403 -24.182 1.00 98.19 87 PHE A CA 1
ATOM 641 C C . PHE A 1 87 ? 2.221 -8.607 -25.134 1.00 98.19 87 PHE A C 1
ATOM 643 O O . PHE A 1 87 ? 1.472 -8.608 -26.113 1.00 98.19 87 PHE A O 1
ATOM 650 N N . ALA A 1 88 ? 2.958 -9.681 -24.830 1.00 97.75 88 ALA A N 1
ATOM 651 C CA . ALA A 1 88 ? 2.943 -10.897 -25.646 1.00 97.75 88 ALA A CA 1
ATOM 652 C C . ALA A 1 88 ? 1.553 -11.559 -25.731 1.00 97.75 88 ALA A C 1
ATOM 654 O O . ALA A 1 88 ? 1.234 -12.191 -26.737 1.00 97.75 88 ALA A O 1
ATOM 655 N N . HIS A 1 89 ? 0.699 -11.367 -24.717 1.00 96.62 89 HIS A N 1
ATOM 656 C CA . HIS A 1 89 ? -0.701 -11.806 -24.734 1.00 96.62 89 HIS A CA 1
ATOM 657 C C . HIS A 1 89 ? -1.549 -11.078 -25.799 1.00 96.62 89 HIS A C 1
ATOM 659 O O . HIS A 1 89 ? -2.546 -11.626 -26.260 1.00 96.62 89 HIS A O 1
ATOM 665 N N . ARG A 1 90 ? -1.151 -9.863 -26.216 1.00 96.81 90 ARG A N 1
ATOM 666 C CA . ARG A 1 90 ? -1.782 -9.102 -27.313 1.00 96.81 90 ARG A CA 1
ATOM 667 C C . ARG A 1 90 ? -1.132 -9.414 -28.652 1.00 96.81 90 ARG A C 1
ATOM 669 O O . ARG A 1 90 ? -1.830 -9.689 -29.624 1.00 96.81 90 ARG A O 1
ATOM 676 N N . ASN A 1 91 ? 0.200 -9.382 -28.701 1.00 97.81 91 ASN A N 1
ATOM 677 C CA . ASN A 1 91 ? 0.965 -9.700 -29.899 1.00 97.81 91 ASN A CA 1
ATOM 678 C C . ASN A 1 91 ? 2.178 -10.592 -29.568 1.00 97.81 91 ASN A C 1
ATOM 680 O O . ASN A 1 91 ? 3.210 -10.097 -29.113 1.00 97.81 91 ASN A O 1
ATOM 684 N N . PRO A 1 92 ? 2.101 -11.904 -29.846 1.00 98.25 92 PRO A N 1
ATOM 685 C CA . PRO A 1 92 ? 3.150 -12.857 -29.494 1.00 98.25 92 PRO A CA 1
ATOM 686 C C . PRO A 1 92 ? 4.293 -12.940 -30.518 1.00 98.25 92 PRO A C 1
ATOM 688 O O . PRO A 1 92 ? 5.091 -13.876 -30.455 1.00 98.25 92 PRO A O 1
ATOM 691 N N . ALA A 1 93 ? 4.376 -12.029 -31.497 1.00 98.44 93 ALA A N 1
ATOM 692 C CA . ALA A 1 93 ? 5.339 -12.125 -32.599 1.00 98.44 93 ALA A CA 1
ATOM 693 C C . ALA A 1 93 ? 6.796 -12.266 -32.121 1.00 98.44 93 ALA A C 1
ATOM 695 O O . ALA A 1 93 ? 7.511 -13.144 -32.607 1.00 98.44 93 ALA A O 1
ATOM 696 N N . HIS A 1 94 ? 7.216 -11.471 -31.131 1.00 98.44 94 HIS A N 1
ATOM 697 C CA . HIS A 1 94 ? 8.572 -11.547 -30.571 1.00 98.44 94 HIS A CA 1
ATOM 698 C C . HIS A 1 94 ? 8.842 -12.874 -29.859 1.00 98.44 94 HIS A C 1
ATOM 700 O O . HIS A 1 94 ? 9.868 -13.505 -30.111 1.00 98.44 94 HIS A O 1
ATOM 706 N N . GLU A 1 95 ? 7.914 -13.346 -29.020 1.00 98.56 95 GLU A N 1
ATOM 707 C CA . GLU A 1 95 ? 8.086 -14.627 -28.321 1.00 98.56 95 GLU A CA 1
ATOM 708 C C . GLU A 1 95 ? 8.139 -15.806 -29.303 1.00 98.56 95 GLU A C 1
ATOM 710 O O . GLU A 1 95 ? 8.970 -16.701 -29.153 1.00 98.56 95 GLU A O 1
ATOM 715 N N . ARG A 1 96 ? 7.300 -15.789 -30.348 1.00 98.44 96 ARG A N 1
ATOM 716 C CA . ARG A 1 96 ? 7.300 -16.820 -31.398 1.00 98.44 96 ARG A CA 1
ATOM 717 C C . ARG A 1 96 ? 8.599 -16.819 -32.197 1.00 98.44 96 ARG A C 1
ATOM 719 O O . ARG A 1 96 ? 9.130 -17.895 -32.465 1.00 98.44 96 ARG A O 1
ATOM 726 N N . ALA A 1 97 ? 9.117 -15.643 -32.554 1.00 97.94 97 ALA A N 1
ATOM 727 C CA . ALA A 1 97 ? 10.386 -15.520 -33.266 1.00 97.94 97 ALA A CA 1
ATOM 728 C C . ALA A 1 97 ? 11.554 -16.089 -32.441 1.00 97.94 97 ALA A C 1
ATOM 730 O O . ALA A 1 97 ? 12.360 -16.861 -32.965 1.00 97.94 97 ALA A O 1
ATOM 731 N N . LEU A 1 98 ? 11.600 -15.783 -31.138 1.00 97.75 98 LEU A N 1
ATOM 732 C CA . LEU A 1 98 ? 12.576 -16.365 -30.210 1.00 97.75 98 LEU A CA 1
ATOM 733 C C . LEU A 1 98 ? 12.458 -17.882 -30.138 1.00 97.75 98 LEU A C 1
ATOM 735 O O . LEU A 1 98 ? 13.446 -18.577 -30.361 1.00 97.75 98 LEU A O 1
ATOM 739 N N . ALA A 1 99 ? 11.257 -18.401 -29.880 1.00 97.75 99 ALA A N 1
ATOM 740 C CA . ALA A 1 99 ? 11.032 -19.837 -29.748 1.00 97.75 99 ALA A CA 1
ATOM 741 C C . ALA A 1 99 ? 11.430 -20.607 -31.016 1.00 97.75 99 ALA A C 1
ATOM 743 O O . ALA A 1 99 ? 12.114 -21.626 -30.930 1.00 97.75 99 ALA A O 1
ATOM 744 N N . GLN A 1 100 ? 11.070 -20.096 -32.199 1.00 97.56 100 GLN A N 1
ATOM 745 C CA . GLN A 1 100 ? 11.458 -20.692 -33.481 1.00 97.56 100 GLN A CA 1
ATOM 746 C C . GLN A 1 100 ? 12.976 -20.721 -33.660 1.00 97.56 100 GLN A C 1
ATOM 748 O O . GLN A 1 100 ? 13.537 -21.733 -34.087 1.00 97.56 100 GLN A O 1
ATOM 753 N N . ARG A 1 101 ? 13.661 -19.622 -33.326 1.00 96.94 101 ARG A N 1
ATOM 754 C CA . ARG A 1 101 ? 15.109 -19.531 -33.506 1.00 96.94 101 ARG A CA 1
ATOM 755 C C . ARG A 1 101 ? 15.877 -20.387 -32.500 1.00 96.94 101 ARG A C 1
ATOM 757 O O . ARG A 1 101 ? 16.850 -21.029 -32.893 1.00 96.94 101 ARG A O 1
ATOM 764 N N . ILE A 1 102 ? 15.406 -20.450 -31.256 1.00 96.44 102 ILE A N 1
ATOM 765 C CA . ILE A 1 102 ? 15.915 -21.350 -30.213 1.00 96.44 102 ILE A CA 1
ATOM 766 C C . ILE A 1 102 ? 15.753 -22.808 -30.654 1.00 96.44 102 ILE A C 1
ATOM 768 O O . ILE A 1 102 ? 16.728 -23.551 -30.627 1.00 96.44 102 ILE A O 1
ATOM 772 N N . ALA A 1 103 ? 14.574 -23.205 -31.144 1.00 95.06 103 ALA A N 1
ATOM 773 C CA . ALA A 1 103 ? 14.327 -24.569 -31.617 1.00 95.06 103 ALA A CA 1
ATOM 774 C C . ALA A 1 103 ? 15.228 -24.966 -32.800 1.00 95.06 103 ALA A C 1
ATOM 776 O O . ALA A 1 103 ? 15.634 -26.123 -32.909 1.00 95.06 103 ALA A O 1
ATOM 777 N N . ALA A 1 104 ? 15.565 -24.012 -33.675 1.00 95.50 104 ALA A N 1
ATOM 778 C CA . ALA A 1 104 ? 16.476 -24.242 -34.793 1.00 95.50 104 ALA A CA 1
ATOM 779 C C . ALA A 1 104 ? 17.948 -24.391 -34.360 1.00 95.50 104 ALA A C 1
ATOM 781 O O . ALA A 1 104 ? 18.688 -25.142 -34.990 1.00 95.50 104 ALA A O 1
ATOM 782 N N . LEU A 1 105 ? 18.386 -23.663 -33.325 1.00 94.44 105 LEU A N 1
ATOM 783 C CA . LEU A 1 105 ? 19.771 -23.698 -32.831 1.00 94.44 105 LEU A CA 1
ATOM 784 C C . LEU A 1 105 ? 20.023 -24.842 -31.844 1.00 94.44 105 LEU A C 1
ATOM 786 O O . LEU A 1 105 ? 21.082 -25.465 -31.884 1.00 94.44 105 LEU A O 1
ATOM 790 N N . TRP A 1 106 ? 19.043 -25.140 -30.994 1.00 95.88 106 TRP A N 1
ATOM 791 C CA . TRP A 1 106 ? 19.107 -26.188 -29.979 1.00 95.88 106 TRP A CA 1
ATOM 792 C C . TRP A 1 106 ? 17.882 -27.109 -30.082 1.00 95.88 106 TRP A C 1
ATOM 794 O O . TRP A 1 106 ? 16.931 -26.976 -29.303 1.00 95.88 106 TRP A O 1
ATOM 804 N N . PRO A 1 107 ? 17.877 -28.057 -31.040 1.00 94.38 107 PRO A N 1
ATOM 805 C CA . PRO A 1 107 ? 16.786 -29.015 -31.185 1.00 94.38 107 PRO A CA 1
ATOM 806 C C . PRO A 1 107 ? 16.532 -29.786 -29.883 1.00 94.38 107 PRO A C 1
ATOM 808 O O . PRO A 1 107 ? 17.449 -30.366 -29.306 1.00 94.38 107 PRO A O 1
ATOM 811 N N . GLY A 1 108 ? 15.277 -29.802 -29.428 1.00 93.00 108 GLY A N 1
ATOM 812 C CA . GLY A 1 108 ? 14.866 -30.484 -28.195 1.00 93.00 108 GLY A CA 1
ATOM 813 C C . GLY A 1 108 ? 14.979 -29.653 -26.911 1.00 93.00 108 GLY A C 1
ATOM 814 O O . GLY A 1 108 ? 14.581 -30.150 -25.861 1.00 93.00 108 GLY A O 1
ATOM 815 N N . MET A 1 109 ? 15.461 -28.405 -26.972 1.00 96.25 109 MET A N 1
ATOM 816 C CA . MET A 1 109 ? 15.439 -27.481 -25.830 1.00 96.25 109 MET A CA 1
ATOM 817 C C . MET A 1 109 ? 13.989 -27.160 -25.418 1.00 96.25 109 MET A C 1
ATOM 819 O O . MET A 1 109 ? 13.236 -26.651 -26.254 1.00 96.25 109 MET A O 1
ATOM 823 N N . PRO A 1 110 ? 13.577 -27.402 -24.158 1.00 97.31 110 PRO A N 1
ATOM 824 C CA . PRO A 1 110 ? 12.269 -26.974 -23.674 1.00 97.31 110 PRO A CA 1
ATOM 825 C C . PRO A 1 110 ? 12.152 -25.447 -23.683 1.00 97.31 110 PRO A C 1
ATOM 827 O O . PRO A 1 110 ? 12.967 -24.751 -23.077 1.00 97.31 110 PRO A O 1
ATOM 830 N N . VAL A 1 111 ? 11.123 -24.923 -24.351 1.00 98.00 111 VAL A N 1
ATOM 831 C CA . VAL A 1 111 ? 10.812 -23.488 -24.378 1.00 98.00 111 VAL A CA 1
ATOM 832 C C . VAL A 1 111 ? 9.363 -23.287 -23.964 1.00 98.00 111 VAL A C 1
ATOM 834 O O . VAL A 1 111 ? 8.461 -23.848 -24.585 1.00 98.00 111 VAL A O 1
ATOM 837 N N . ALA A 1 112 ? 9.141 -22.467 -22.941 1.00 98.31 112 ALA A N 1
ATOM 838 C CA . ALA A 1 112 ? 7.813 -22.024 -22.537 1.00 98.31 112 ALA A CA 1
ATOM 839 C C . ALA A 1 112 ? 7.655 -20.541 -22.879 1.00 98.31 112 ALA A C 1
ATOM 841 O O . ALA A 1 112 ? 8.452 -19.711 -22.445 1.00 98.31 112 ALA A O 1
ATOM 842 N N . CYS A 1 113 ? 6.630 -20.203 -23.659 1.00 98.62 113 CYS A N 1
ATOM 843 C CA . CYS A 1 113 ? 6.308 -18.818 -23.993 1.00 98.62 113 CYS A CA 1
ATOM 844 C C . CYS A 1 113 ? 5.104 -18.346 -23.189 1.00 98.62 113 CYS A C 1
ATOM 846 O O . CYS A 1 113 ? 4.076 -19.026 -23.135 1.00 98.62 113 CYS A O 1
ATOM 848 N N . SER A 1 114 ? 5.217 -17.154 -22.618 1.00 98.12 114 SER A N 1
ATOM 849 C CA . SER A 1 114 ? 4.231 -16.612 -21.695 1.00 98.12 114 SER A CA 1
ATOM 850 C C . SER A 1 114 ? 2.850 -16.431 -22.333 1.00 98.12 114 SER A C 1
ATOM 852 O O . SER A 1 114 ? 1.842 -16.748 -21.701 1.00 98.12 114 SER A O 1
ATOM 854 N N . HIS A 1 115 ? 2.789 -16.067 -23.621 1.00 98.00 115 HIS A N 1
ATOM 855 C CA . HIS A 1 115 ? 1.526 -15.973 -24.365 1.00 98.00 115 HIS A CA 1
ATOM 856 C C . HIS A 1 115 ? 0.804 -17.315 -24.560 1.00 98.00 115 HIS A C 1
ATOM 858 O O . HIS A 1 115 ? -0.376 -17.320 -24.892 1.00 98.00 115 HIS A O 1
ATOM 864 N N . ALA A 1 116 ? 1.503 -18.446 -24.442 1.00 98.00 116 ALA A N 1
ATOM 865 C CA . ALA A 1 116 ? 0.917 -19.776 -24.593 1.00 98.00 116 ALA A CA 1
ATOM 866 C C . ALA A 1 116 ? 0.558 -20.399 -23.237 1.00 98.00 116 ALA A C 1
ATOM 868 O O . ALA A 1 116 ? -0.405 -21.156 -23.153 1.00 98.00 116 ALA A O 1
ATOM 869 N N . VAL A 1 117 ? 1.319 -20.074 -22.185 1.00 97.81 117 VAL A N 1
ATOM 870 C CA . VAL A 1 117 ? 1.101 -20.590 -20.826 1.00 97.81 117 VAL A CA 1
ATOM 871 C C . VAL A 1 117 ? -0.039 -19.856 -20.120 1.00 97.81 117 VAL A C 1
ATOM 873 O O . VAL A 1 117 ? -0.925 -20.499 -19.564 1.00 97.81 117 VAL A O 1
ATOM 876 N N . LEU A 1 118 ? -0.034 -18.519 -20.145 1.00 97.06 118 LEU A N 1
ATOM 877 C CA . LEU A 1 118 ? -1.051 -17.693 -19.495 1.00 97.06 118 LEU A CA 1
ATOM 878 C C . LEU A 1 118 ? -1.337 -16.439 -20.354 1.00 97.06 118 LEU A C 1
ATOM 880 O O . LEU A 1 118 ? -0.693 -15.408 -20.177 1.00 97.06 118 LEU A O 1
ATOM 884 N N . PRO A 1 119 ? -2.281 -16.496 -21.314 1.00 95.19 119 PRO A N 1
ATOM 885 C CA . PRO A 1 119 ? -2.534 -15.426 -22.287 1.00 95.19 119 PRO A CA 1
ATOM 886 C C . PRO A 1 119 ? -3.349 -14.252 -21.708 1.00 95.19 119 PRO A C 1
ATOM 888 O O . PRO A 1 119 ? -4.383 -13.879 -22.257 1.00 95.19 119 PRO A O 1
ATOM 891 N N . GLN A 1 120 ? -2.895 -13.661 -20.604 1.00 93.50 120 GLN A N 1
ATOM 892 C CA . GLN A 1 120 ? -3.536 -12.504 -19.968 1.00 93.50 120 GLN A CA 1
ATOM 893 C C . GLN A 1 120 ? -2.509 -11.424 -19.585 1.00 93.50 120 GLN A C 1
ATOM 895 O O . GLN A 1 120 ? -1.292 -11.638 -19.660 1.00 93.50 120 GLN A O 1
ATOM 900 N N . ASP A 1 121 ? -3.005 -10.248 -19.213 1.00 90.25 121 ASP A N 1
ATOM 901 C CA . ASP A 1 121 ? -2.195 -9.146 -18.703 1.00 90.25 121 ASP A CA 1
ATOM 902 C C . ASP A 1 121 ? -1.641 -9.423 -17.295 1.00 90.25 121 ASP A C 1
ATOM 904 O O . ASP A 1 121 ? -2.097 -10.307 -16.570 1.00 90.25 121 ASP A O 1
ATOM 908 N N . GLY A 1 122 ? -0.598 -8.679 -16.926 1.00 93.12 122 GLY A N 1
ATOM 909 C CA . GLY A 1 122 ? 0.115 -8.838 -15.660 1.00 93.12 122 GLY A CA 1
ATOM 910 C C . GLY A 1 122 ? 1.433 -9.574 -15.861 1.00 93.12 122 GLY A C 1
ATOM 911 O O . GLY A 1 122 ? 1.493 -10.804 -15.917 1.00 93.12 122 GLY A O 1
ATOM 912 N N . GLU A 1 123 ? 2.523 -8.812 -15.969 1.00 96.00 123 GLU A N 1
ATOM 913 C CA . GLU A 1 123 ? 3.838 -9.372 -16.274 1.00 96.00 123 GLU A CA 1
ATOM 914 C C . GLU A 1 123 ? 4.368 -10.321 -15.190 1.00 96.00 123 GLU A C 1
ATOM 916 O O . GLU A 1 123 ? 5.068 -11.280 -15.517 1.00 96.00 123 GLU A O 1
ATOM 921 N N . TYR A 1 124 ? 4.021 -10.107 -13.917 1.00 96.62 124 TYR A N 1
ATOM 922 C CA . TYR A 1 124 ? 4.471 -10.963 -12.818 1.00 96.62 124 TYR A CA 1
ATOM 923 C C . TYR A 1 124 ? 3.798 -12.334 -12.859 1.00 96.62 124 TYR A C 1
ATOM 925 O O . TYR A 1 124 ? 4.490 -13.348 -12.931 1.00 96.62 124 TYR A O 1
ATOM 933 N N . GLU A 1 125 ? 2.465 -12.370 -12.838 1.00 95.94 125 GLU A N 1
ATOM 934 C CA . GLU A 1 125 ? 1.674 -13.600 -12.814 1.00 95.94 125 GLU A CA 1
ATOM 935 C C . GLU A 1 125 ? 1.988 -14.460 -14.040 1.00 95.94 125 GLU A C 1
ATOM 937 O O . GLU A 1 125 ? 2.159 -15.678 -13.939 1.00 95.94 125 GLU A O 1
ATOM 942 N N . ARG A 1 126 ? 2.154 -13.808 -15.195 1.00 96.38 126 ARG A N 1
ATOM 943 C CA . ARG A 1 126 ? 2.515 -14.474 -16.441 1.00 96.38 126 ARG A CA 1
ATOM 944 C C . ARG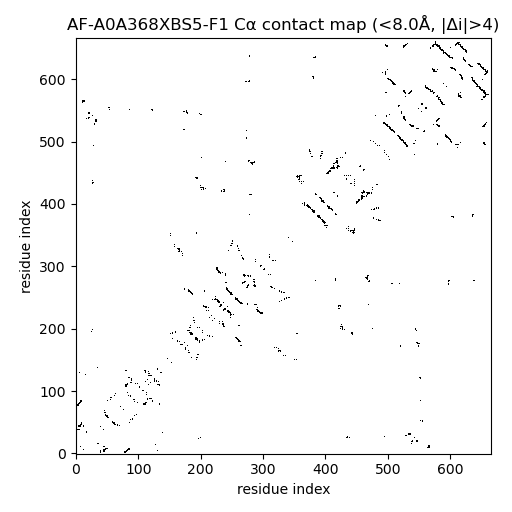 A 1 126 ? 3.937 -15.024 -16.423 1.00 96.38 126 ARG A C 1
ATOM 946 O O . ARG A 1 126 ? 4.158 -16.160 -16.845 1.00 96.38 126 ARG A O 1
ATOM 953 N N . THR A 1 127 ? 4.899 -14.264 -15.898 1.00 97.69 127 THR A N 1
ATOM 954 C CA . THR A 1 127 ? 6.281 -14.745 -15.752 1.00 97.69 127 THR A CA 1
ATOM 955 C C . THR A 1 127 ? 6.352 -15.923 -14.787 1.00 97.69 127 THR A C 1
ATOM 957 O O . THR A 1 127 ? 6.997 -16.922 -15.103 1.00 97.69 127 THR A O 1
ATOM 960 N N . LEU A 1 128 ? 5.641 -15.840 -13.659 1.00 96.81 128 LEU A N 1
ATOM 961 C CA . LEU A 1 128 ? 5.560 -16.895 -12.654 1.00 96.81 128 LEU A CA 1
ATOM 962 C C . LEU A 1 128 ? 5.020 -18.193 -13.262 1.00 96.81 128 LEU A C 1
ATOM 964 O O . LEU A 1 128 ? 5.703 -19.212 -13.227 1.00 96.81 128 LEU A O 1
ATOM 968 N N . ALA A 1 129 ? 3.850 -18.144 -13.902 1.00 96.75 129 ALA A N 1
ATOM 969 C CA . ALA A 1 129 ? 3.257 -19.323 -14.528 1.00 96.75 129 ALA A CA 1
ATOM 970 C C . ALA A 1 129 ? 4.188 -19.957 -15.580 1.00 96.75 129 ALA A C 1
ATOM 972 O O . ALA A 1 129 ? 4.280 -21.179 -15.683 1.00 96.75 129 ALA A O 1
ATOM 973 N N . THR A 1 130 ? 4.921 -19.134 -16.336 1.00 98.00 130 THR A N 1
ATOM 974 C CA . THR A 1 130 ? 5.820 -19.604 -17.402 1.00 98.00 130 THR A CA 1
ATOM 975 C C . THR A 1 130 ? 7.044 -20.340 -16.857 1.00 98.00 130 THR A C 1
ATOM 977 O O . THR A 1 130 ? 7.420 -21.373 -17.409 1.00 98.00 130 THR A O 1
ATOM 980 N N . VAL A 1 131 ? 7.655 -19.862 -15.765 1.00 97.12 131 VAL A N 1
ATOM 981 C CA . VAL A 1 131 ? 8.777 -20.585 -15.135 1.00 97.12 131 VAL A CA 1
ATOM 982 C C . VAL A 1 131 ? 8.304 -21.860 -14.425 1.00 97.12 131 VAL A C 1
ATOM 984 O O . VAL A 1 131 ? 8.985 -22.883 -14.495 1.00 97.12 131 VAL A O 1
ATOM 987 N N . GLN A 1 132 ? 7.101 -21.847 -13.840 1.00 95.94 132 GLN A N 1
ATOM 988 C CA . GLN A 1 132 ? 6.491 -23.029 -13.217 1.00 95.94 132 GLN A CA 1
ATOM 989 C C . GLN A 1 132 ? 6.137 -24.113 -14.240 1.00 95.94 132 GLN A C 1
ATOM 991 O O . GLN A 1 132 ? 6.329 -25.298 -13.976 1.00 95.94 132 GLN A O 1
ATOM 996 N N . ALA A 1 133 ? 5.711 -23.730 -15.448 1.00 96.38 133 ALA A N 1
ATOM 997 C CA . ALA A 1 133 ? 5.482 -24.670 -16.548 1.00 96.38 133 ALA A CA 1
ATOM 998 C C . ALA A 1 133 ? 6.753 -25.444 -16.960 1.00 96.38 133 ALA A C 1
ATOM 1000 O O . ALA A 1 133 ? 6.652 -26.507 -17.572 1.00 96.38 133 ALA A O 1
ATOM 1001 N N . LEU A 1 134 ? 7.941 -24.939 -16.606 1.00 96.31 134 LEU A N 1
ATOM 1002 C CA . LEU A 1 134 ? 9.231 -25.606 -16.800 1.00 96.31 134 LEU A CA 1
ATOM 1003 C C . LEU A 1 134 ? 9.742 -26.339 -15.546 1.00 96.31 134 LEU A C 1
ATOM 1005 O O . LEU A 1 134 ? 10.853 -26.861 -15.569 1.00 96.31 134 LEU A O 1
ATOM 1009 N N . GLY A 1 135 ? 8.948 -26.404 -14.472 1.00 93.69 135 GLY A N 1
ATOM 1010 C CA . GLY A 1 135 ? 9.294 -27.089 -13.221 1.00 93.69 135 GLY A CA 1
ATOM 1011 C C . GLY A 1 135 ? 10.049 -26.234 -12.196 1.00 93.69 135 GLY A C 1
ATOM 1012 O O . GLY A 1 135 ? 10.523 -26.774 -11.194 1.00 93.69 135 GLY A O 1
ATOM 1013 N N . LEU A 1 136 ? 10.167 -24.916 -12.413 1.00 93.31 136 LEU A N 1
ATOM 1014 C CA . LEU A 1 136 ? 10.766 -24.002 -11.439 1.00 93.31 136 LEU A CA 1
ATOM 1015 C C . LEU A 1 136 ? 9.696 -23.405 -10.517 1.00 93.31 136 LEU A C 1
ATOM 1017 O O . LEU A 1 136 ? 9.112 -22.362 -10.810 1.00 93.31 136 LEU A O 1
ATOM 1021 N N . ASP A 1 137 ? 9.491 -24.054 -9.375 1.00 88.25 137 ASP A N 1
ATOM 1022 C CA . ASP A 1 137 ? 8.601 -23.581 -8.316 1.00 88.25 137 ASP A CA 1
ATOM 1023 C C . ASP A 1 137 ? 9.372 -22.915 -7.173 1.00 88.25 137 ASP A C 1
ATOM 1025 O O . ASP A 1 137 ? 10.396 -23.415 -6.696 1.00 88.25 137 ASP A O 1
ATOM 1029 N N . ALA A 1 138 ? 8.838 -21.797 -6.678 1.00 80.06 138 ALA A N 1
ATOM 1030 C CA . ALA A 1 138 ? 9.241 -21.279 -5.380 1.00 80.06 138 ALA A CA 1
ATOM 1031 C C . ALA A 1 138 ? 8.678 -22.180 -4.265 1.00 80.06 138 ALA A C 1
ATOM 1033 O O . ALA A 1 138 ? 7.565 -22.696 -4.405 1.00 80.06 138 ALA A O 1
ATOM 1034 N N . PRO A 1 139 ? 9.398 -22.363 -3.140 1.00 70.19 139 PRO A N 1
ATOM 1035 C CA . PRO A 1 139 ? 8.847 -23.075 -1.998 1.00 70.19 139 PRO A CA 1
ATOM 1036 C C . PRO A 1 139 ? 7.517 -22.431 -1.602 1.00 70.19 139 PRO A C 1
ATOM 1038 O O . PRO A 1 139 ? 7.457 -21.216 -1.396 1.00 70.19 139 PRO A O 1
ATOM 1041 N N . ALA A 1 140 ? 6.457 -23.236 -1.502 1.00 57.56 140 ALA A N 1
ATOM 1042 C CA . ALA A 1 140 ? 5.175 -22.752 -1.014 1.00 57.56 140 ALA A CA 1
ATOM 1043 C C . ALA A 1 140 ? 5.385 -22.093 0.357 1.00 57.56 140 ALA A C 1
ATOM 1045 O O . ALA A 1 140 ? 6.020 -22.685 1.238 1.00 57.56 140 ALA A O 1
ATOM 1046 N N . SER A 1 141 ? 4.862 -20.878 0.558 1.00 54.12 141 SER A N 1
ATOM 1047 C CA . SER A 1 141 ? 4.784 -20.333 1.916 1.00 54.12 141 SER A CA 1
ATOM 1048 C C . SER A 1 141 ? 3.986 -21.323 2.757 1.00 54.12 141 SER A C 1
ATOM 1050 O O . SER A 1 141 ? 2.960 -21.807 2.274 1.00 54.12 141 SER A O 1
ATOM 1052 N N . ALA A 1 142 ? 4.455 -21.638 3.968 1.00 46.78 142 ALA A N 1
ATOM 1053 C CA . ALA A 1 142 ? 3.808 -22.614 4.839 1.00 46.78 142 ALA A CA 1
ATOM 1054 C C . ALA A 1 142 ? 2.285 -22.407 4.839 1.00 46.78 142 ALA A C 1
ATOM 1056 O O . ALA A 1 142 ? 1.808 -21.311 5.138 1.00 46.78 142 ALA A O 1
ATOM 1057 N N . ALA A 1 143 ? 1.541 -23.444 4.440 1.00 40.25 143 ALA A N 1
ATOM 1058 C CA . ALA A 1 143 ? 0.088 -23.417 4.488 1.00 40.25 143 ALA A CA 1
ATOM 1059 C C . ALA A 1 143 ? -0.338 -23.111 5.924 1.00 40.25 143 ALA A C 1
ATOM 1061 O O . ALA A 1 143 ? 0.224 -23.669 6.873 1.00 40.25 143 ALA A O 1
ATOM 1062 N N . GLU A 1 144 ? -1.307 -22.213 6.092 1.00 47.59 144 GLU A N 1
ATOM 1063 C CA . GLU A 1 144 ? -1.804 -21.928 7.429 1.00 47.59 144 GLU A CA 1
ATOM 1064 C C . GLU A 1 144 ? -2.374 -23.209 8.042 1.00 47.59 144 GLU A C 1
ATOM 1066 O O . GLU A 1 144 ? -3.090 -23.952 7.360 1.00 47.59 144 GLU A O 1
ATOM 1071 N N . PRO A 1 145 ? -2.064 -23.502 9.315 1.00 43.00 145 PRO A N 1
ATOM 1072 C CA . PRO A 1 145 ? -2.655 -24.648 9.979 1.00 43.00 145 PRO A CA 1
ATOM 1073 C C . PRO A 1 145 ? -4.178 -24.518 9.927 1.00 43.00 145 PRO A C 1
ATOM 1075 O O . PRO A 1 145 ? -4.723 -23.449 10.211 1.00 43.00 145 PRO A O 1
ATOM 1078 N N . ALA A 1 146 ? -4.862 -25.608 9.574 1.00 45.69 146 ALA A N 1
ATOM 1079 C CA . ALA A 1 146 ? -6.317 -25.667 9.592 1.00 45.69 146 ALA A CA 1
ATOM 1080 C C . ALA A 1 146 ? -6.817 -25.276 10.992 1.00 45.69 146 ALA A C 1
ATOM 1082 O O . ALA A 1 146 ? -6.608 -25.996 11.970 1.00 45.69 146 ALA A O 1
ATOM 1083 N N . ARG A 1 147 ? -7.428 -24.092 11.101 1.00 51.47 147 ARG A N 1
ATOM 1084 C CA . ARG A 1 147 ? -8.003 -23.590 12.353 1.00 51.47 147 ARG A CA 1
ATOM 1085 C C . ARG A 1 147 ? -9.347 -24.278 12.600 1.00 51.47 147 ARG A C 1
ATOM 1087 O O . ARG A 1 147 ? -10.047 -24.652 11.660 1.00 51.47 147 ARG A O 1
ATOM 1094 N N . ALA A 1 148 ? -9.714 -24.442 13.870 1.00 52.09 148 ALA A N 1
ATOM 1095 C CA . ALA A 1 148 ? -11.029 -24.949 14.252 1.00 52.09 148 ALA A CA 1
ATOM 1096 C C . ALA A 1 148 ? -12.155 -24.119 13.596 1.00 52.09 148 ALA A C 1
ATOM 1098 O O . ALA A 1 148 ? -12.048 -22.899 13.471 1.00 52.09 148 ALA A O 1
ATOM 1099 N N . CYS A 1 149 ? -13.233 -24.784 13.175 1.00 60.59 149 CYS A N 1
ATOM 1100 C CA . CYS A 1 149 ? -14.375 -24.157 12.510 1.00 60.59 149 CYS A CA 1
ATOM 1101 C C . CYS A 1 149 ? -15.295 -23.491 13.550 1.00 60.59 149 CYS A C 1
ATOM 1103 O O . CYS A 1 149 ? -16.200 -24.131 14.082 1.00 60.59 149 CYS A O 1
ATOM 1105 N N . GLY A 1 150 ? -15.028 -22.225 13.881 1.00 83.75 150 GLY A N 1
ATOM 1106 C CA . GLY A 1 150 ? -15.857 -21.406 14.768 1.00 83.75 150 GLY A CA 1
ATOM 1107 C C . GLY A 1 150 ? -16.394 -20.148 14.082 1.00 83.75 150 GLY A C 1
ATOM 1108 O O . GLY A 1 150 ? -15.972 -19.793 12.979 1.00 83.75 150 GLY A O 1
ATOM 1109 N N . LEU A 1 151 ? -17.310 -19.445 14.759 1.00 89.31 151 LEU A N 1
ATOM 1110 C CA . LEU A 1 151 ? -17.871 -18.180 14.269 1.00 89.31 151 LEU A CA 1
ATOM 1111 C C . LEU A 1 151 ? -16.787 -17.138 13.909 1.00 89.31 151 LEU A C 1
ATOM 1113 O O . LEU A 1 151 ? -16.907 -16.545 12.840 1.00 89.31 151 LEU A O 1
ATOM 1117 N N . PRO A 1 152 ? -15.709 -16.927 14.697 1.00 86.75 152 PRO A N 1
ATOM 1118 C CA . PRO A 1 152 ? -14.669 -15.957 14.338 1.00 86.75 152 PRO A CA 1
ATOM 1119 C C . PRO A 1 152 ? -14.021 -16.229 12.974 1.00 86.75 152 PRO A C 1
ATOM 1121 O O . PRO A 1 152 ? -13.897 -15.316 12.165 1.00 86.75 152 PRO A O 1
ATOM 1124 N N . GLN A 1 153 ? -13.687 -17.488 12.671 1.00 87.38 153 GLN A N 1
ATOM 1125 C CA . GLN A 1 153 ? -13.095 -17.869 11.383 1.00 87.38 153 GLN A CA 1
ATOM 1126 C C . GLN A 1 153 ? -14.091 -17.708 10.227 1.00 87.38 153 GLN A C 1
ATOM 1128 O O . GLN A 1 153 ? -13.708 -17.323 9.125 1.00 87.38 153 GLN A O 1
ATOM 1133 N N . GLN A 1 154 ? -15.379 -17.976 10.466 1.00 93.50 154 GLN A N 1
ATOM 1134 C CA . GLN A 1 154 ? -16.428 -17.738 9.470 1.00 93.50 154 GLN A CA 1
ATOM 1135 C C . GLN A 1 154 ? -16.599 -16.243 9.164 1.00 93.50 154 GLN A C 1
ATOM 1137 O O . GLN A 1 154 ? -16.809 -15.889 8.003 1.00 93.50 154 GLN A O 1
ATOM 1142 N N . LEU A 1 155 ? -16.477 -15.375 10.175 1.00 94.94 155 LEU A N 1
ATOM 1143 C CA . LEU A 1 155 ? -16.527 -13.920 10.014 1.00 94.94 155 LEU A CA 1
ATOM 1144 C C . LEU A 1 155 ? -15.285 -13.370 9.297 1.00 94.94 155 LEU A C 1
ATOM 1146 O O . LEU A 1 155 ? -15.422 -12.499 8.443 1.00 94.94 155 LEU A O 1
ATOM 1150 N N . GLU A 1 156 ? -14.090 -13.891 9.591 1.00 93.06 156 GLU A N 1
ATOM 1151 C CA . GLU A 1 156 ? -12.864 -13.566 8.842 1.00 93.06 156 GLU A CA 1
ATOM 1152 C C . GLU A 1 156 ? -13.010 -13.961 7.365 1.00 93.06 156 GLU A C 1
ATOM 1154 O O . GLU A 1 156 ? -12.825 -13.130 6.478 1.00 93.06 156 GLU A O 1
ATOM 1159 N N . ALA A 1 157 ? -13.463 -15.189 7.092 1.00 94.12 157 ALA A N 1
ATOM 1160 C CA . ALA A 1 157 ? -13.697 -15.656 5.727 1.00 94.12 157 ALA A CA 1
ATOM 1161 C C . ALA A 1 157 ? -14.778 -14.838 4.994 1.00 94.12 157 ALA A C 1
ATOM 1163 O O . ALA A 1 157 ? -14.701 -14.663 3.778 1.00 94.12 157 ALA A O 1
ATOM 1164 N N . LEU A 1 158 ? -15.798 -14.349 5.709 1.00 96.50 158 LEU A N 1
ATOM 1165 C CA . LEU A 1 158 ? -16.785 -13.419 5.159 1.00 96.50 158 LEU A CA 1
ATOM 1166 C C . LEU A 1 158 ? -16.135 -12.085 4.772 1.00 96.50 158 LEU A C 1
ATOM 1168 O O . LEU A 1 158 ? -16.363 -11.604 3.663 1.00 96.50 158 LEU A O 1
ATOM 1172 N N . ALA A 1 159 ? -15.312 -11.508 5.649 1.00 96.75 159 ALA A N 1
ATOM 1173 C CA . ALA A 1 159 ? -14.605 -10.264 5.360 1.00 96.75 159 ALA A CA 1
ATOM 1174 C C . ALA A 1 159 ? -13.652 -10.416 4.158 1.00 96.75 159 ALA A C 1
ATOM 1176 O O . ALA A 1 159 ? -13.599 -9.531 3.303 1.00 96.75 159 ALA A O 1
ATOM 1177 N N . ASP A 1 160 ? -12.977 -11.561 4.022 1.00 95.31 160 ASP A N 1
ATOM 1178 C CA . ASP A 1 160 ? -12.150 -11.865 2.849 1.00 95.31 160 ASP A CA 1
ATOM 1179 C C . ASP A 1 160 ? -12.983 -12.000 1.559 1.00 95.31 160 ASP A C 1
ATOM 1181 O O . ASP A 1 160 ? -12.576 -11.494 0.513 1.00 95.31 160 ASP A O 1
ATOM 1185 N N . ARG A 1 161 ? -14.179 -12.608 1.603 1.00 96.75 161 ARG A N 1
ATOM 1186 C CA . ARG A 1 161 ? -15.090 -12.643 0.438 1.00 96.75 161 ARG A CA 1
ATOM 1187 C C . ARG A 1 161 ? -15.602 -11.254 0.060 1.00 96.75 161 ARG A C 1
ATOM 1189 O O . ARG A 1 161 ? -15.641 -10.922 -1.124 1.00 96.75 161 ARG A O 1
ATOM 1196 N N . MET A 1 162 ? -15.948 -10.428 1.048 1.00 98.00 162 MET A N 1
ATOM 1197 C CA . MET A 1 162 ? -16.313 -9.024 0.831 1.00 98.00 162 MET A CA 1
ATOM 1198 C C . MET A 1 162 ? -15.179 -8.267 0.128 1.00 98.00 162 MET A C 1
ATOM 1200 O O . MET A 1 162 ? -15.403 -7.594 -0.877 1.00 98.00 162 MET A O 1
ATOM 1204 N N . GLN A 1 163 ? -13.946 -8.433 0.609 1.00 95.88 163 GLN A N 1
ATOM 1205 C CA . GLN A 1 163 ? -12.754 -7.853 -0.002 1.00 95.88 163 GLN A CA 1
ATOM 1206 C C . GLN A 1 163 ? -12.556 -8.315 -1.452 1.00 95.88 163 GLN A C 1
ATOM 1208 O O . GLN A 1 163 ? -12.294 -7.493 -2.328 1.00 95.88 163 GLN A O 1
ATOM 1213 N N . GLN A 1 164 ? -12.669 -9.620 -1.714 1.00 95.56 164 GLN A N 1
ATOM 1214 C CA . GLN A 1 164 ? -12.512 -10.187 -3.056 1.00 95.56 164 GLN A CA 1
ATOM 1215 C C . GLN A 1 164 ? -13.539 -9.610 -4.029 1.00 95.56 164 GLN A C 1
ATOM 1217 O O . GLN A 1 164 ? -13.174 -9.218 -5.137 1.00 95.56 164 GLN A O 1
ATOM 1222 N N . ARG A 1 165 ? -14.802 -9.495 -3.602 1.00 96.69 165 ARG A N 1
ATOM 1223 C CA . ARG A 1 165 ? -15.845 -8.869 -4.415 1.00 96.69 165 ARG A CA 1
ATOM 1224 C C . ARG A 1 165 ? -15.563 -7.397 -4.682 1.00 96.69 165 ARG A C 1
ATOM 1226 O O . ARG A 1 165 ? -15.713 -6.956 -5.816 1.00 96.69 165 ARG A O 1
ATOM 1233 N N . LEU A 1 166 ? -15.130 -6.656 -3.662 1.00 96.44 166 LEU A N 1
ATOM 1234 C CA . LEU A 1 166 ? -14.793 -5.242 -3.809 1.00 96.44 166 LEU A CA 1
ATOM 1235 C C . LEU A 1 166 ? -13.709 -5.028 -4.871 1.00 96.44 166 LEU A C 1
ATOM 1237 O O . LEU A 1 166 ? -13.864 -4.170 -5.730 1.00 96.44 166 LEU A O 1
ATOM 1241 N N . VAL A 1 167 ? -12.644 -5.835 -4.846 1.00 95.62 167 VAL A N 1
ATOM 1242 C CA . VAL A 1 167 ? -11.555 -5.760 -5.835 1.00 95.62 167 VAL A CA 1
ATOM 1243 C C . VAL A 1 167 ? -12.028 -6.170 -7.231 1.00 95.62 167 VAL A C 1
ATOM 1245 O O . VAL A 1 167 ? -11.657 -5.524 -8.206 1.00 95.62 167 VAL A O 1
ATOM 1248 N N . ALA A 1 168 ? -12.850 -7.219 -7.333 1.00 95.19 168 ALA A N 1
ATOM 1249 C CA . ALA A 1 168 ? -13.341 -7.728 -8.612 1.00 95.19 168 ALA A CA 1
ATOM 1250 C C . ALA A 1 168 ? -14.297 -6.759 -9.329 1.00 95.19 168 ALA A C 1
ATOM 1252 O O . ALA A 1 168 ? -14.330 -6.738 -10.557 1.00 95.19 168 ALA A O 1
ATOM 1253 N N . GLU A 1 169 ? -15.073 -5.972 -8.579 1.00 96.56 169 GLU A N 1
ATOM 1254 C CA . GLU A 1 169 ? -16.040 -5.020 -9.142 1.00 96.56 169 GLU A CA 1
ATOM 1255 C C . GLU A 1 169 ? -15.503 -3.586 -9.265 1.00 96.56 169 GLU A C 1
ATOM 1257 O O . GLU A 1 169 ? -16.156 -2.742 -9.881 1.00 96.56 169 GLU A O 1
ATOM 1262 N N . ALA A 1 170 ? -14.329 -3.290 -8.703 1.00 95.56 170 ALA A N 1
ATOM 1263 C CA . ALA A 1 170 ? -13.756 -1.953 -8.764 1.00 95.56 170 ALA A CA 1
ATOM 1264 C C . ALA A 1 170 ? -13.348 -1.540 -10.187 1.00 95.56 170 ALA A C 1
ATOM 1266 O O . ALA A 1 170 ? -12.840 -2.329 -10.990 1.00 95.56 170 ALA A O 1
ATOM 1267 N N . VAL A 1 171 ? -13.520 -0.252 -10.479 1.00 94.31 171 VAL A N 1
ATOM 1268 C CA . VAL A 1 171 ? -13.244 0.341 -11.790 1.00 94.31 171 VAL A CA 1
ATOM 1269 C C . VAL A 1 171 ? -11.859 0.981 -11.820 1.00 94.31 171 VAL A C 1
ATOM 1271 O O . VAL A 1 171 ? -11.136 0.831 -12.812 1.00 94.31 171 VAL A O 1
ATOM 1274 N N . SER A 1 172 ? -11.458 1.670 -10.748 1.00 93.12 172 SER A N 1
ATOM 1275 C CA . SER A 1 172 ? -10.148 2.325 -10.696 1.00 93.12 172 SER A CA 1
ATOM 1276 C C . SER A 1 172 ? -8.994 1.329 -10.525 1.00 93.12 172 SER A C 1
ATOM 1278 O O . SER A 1 172 ? -9.092 0.320 -9.821 1.00 93.12 172 SER A O 1
ATOM 1280 N N . SER A 1 173 ? -7.844 1.629 -11.141 1.00 91.19 173 SER A N 1
ATOM 1281 C CA . SER A 1 173 ? -6.635 0.802 -11.005 1.00 91.19 173 SER A CA 1
ATOM 1282 C C . SER A 1 173 ? -6.079 0.781 -9.583 1.00 91.19 173 SER A C 1
ATOM 1284 O O . SER A 1 173 ? -5.455 -0.199 -9.186 1.00 91.19 173 SER A O 1
ATOM 1286 N N . VAL A 1 174 ? -6.332 1.828 -8.795 1.00 91.94 174 VAL A N 1
ATOM 1287 C CA . VAL A 1 174 ? -5.912 1.912 -7.386 1.00 91.94 174 VAL A CA 1
ATOM 1288 C C . VAL A 1 174 ? -6.492 0.760 -6.563 1.00 91.94 174 VAL A C 1
ATOM 1290 O O . VAL A 1 174 ? -5.863 0.252 -5.637 1.00 91.94 174 VAL A O 1
ATOM 1293 N N . VAL A 1 175 ? -7.672 0.283 -6.942 1.00 92.75 175 VAL A N 1
ATOM 1294 C CA . VAL A 1 175 ? -8.346 -0.801 -6.237 1.00 92.75 175 VAL A CA 1
ATOM 1295 C C . VAL A 1 175 ? -8.166 -2.114 -6.977 1.00 92.75 175 VAL A C 1
ATOM 1297 O O . VAL A 1 175 ? -7.700 -3.081 -6.376 1.00 92.75 175 VAL A O 1
ATOM 1300 N N . ARG A 1 176 ? -8.463 -2.143 -8.283 1.00 92.44 176 ARG A N 1
ATOM 1301 C CA . ARG A 1 176 ? -8.366 -3.362 -9.096 1.00 92.44 176 ARG A CA 1
ATOM 1302 C C . ARG A 1 176 ? -6.943 -3.923 -9.127 1.00 92.44 176 ARG A C 1
ATOM 1304 O O . ARG A 1 176 ? -6.758 -5.125 -8.970 1.00 92.44 176 ARG A O 1
ATOM 1311 N N . GLU A 1 177 ? -5.943 -3.053 -9.286 1.00 92.38 177 GLU A N 1
ATOM 1312 C CA . GLU A 1 177 ? -4.539 -3.461 -9.397 1.00 92.38 177 GLU A CA 1
ATOM 1313 C C . GLU A 1 177 ? -3.794 -3.360 -8.070 1.00 92.38 177 GLU A C 1
ATOM 1315 O O . GLU A 1 177 ? -3.110 -4.309 -7.681 1.00 92.38 177 GLU A O 1
ATOM 1320 N N . ALA A 1 178 ? -3.905 -2.216 -7.384 1.00 91.50 178 ALA A N 1
ATOM 1321 C CA . ALA A 1 178 ? -3.126 -1.947 -6.176 1.00 91.50 178 ALA A CA 1
ATOM 1322 C C . ALA A 1 178 ? -3.799 -2.439 -4.879 1.00 91.50 178 ALA A C 1
ATOM 1324 O O . ALA A 1 178 ? -3.141 -2.501 -3.842 1.00 91.50 178 ALA A O 1
ATOM 1325 N N . MET A 1 179 ? -5.068 -2.866 -4.920 1.00 93.44 179 MET A N 1
ATOM 1326 C CA . MET A 1 179 ? -5.820 -3.343 -3.751 1.00 93.44 179 MET A CA 1
ATOM 1327 C C . MET A 1 179 ? -5.827 -2.366 -2.563 1.00 93.44 179 MET A C 1
ATOM 1329 O O . MET A 1 179 ? -5.803 -2.794 -1.407 1.00 93.44 179 MET A O 1
ATOM 1333 N N . ASP A 1 180 ? -5.897 -1.057 -2.819 1.00 94.94 180 ASP A N 1
ATOM 1334 C CA . ASP A 1 180 ? -5.995 -0.045 -1.757 1.00 94.94 180 ASP A CA 1
ATOM 1335 C C . ASP A 1 180 ? -7.442 0.086 -1.238 1.00 94.94 180 ASP A C 1
ATOM 1337 O O . ASP A 1 180 ? -8.153 1.073 -1.441 1.00 94.94 180 ASP A O 1
ATOM 1341 N N . CYS A 1 181 ? -7.922 -1.000 -0.632 1.00 96.19 181 CYS A N 1
ATOM 1342 C CA . CYS A 1 181 ? -9.240 -1.106 -0.021 1.00 96.19 181 CYS A CA 1
ATOM 1343 C C . CYS A 1 181 ? -9.253 -2.156 1.101 1.00 96.19 181 CYS A C 1
ATOM 1345 O O . CYS A 1 181 ? -8.406 -3.054 1.160 1.00 96.19 181 CYS A O 1
ATOM 1347 N N . ALA A 1 182 ? -10.229 -2.046 1.998 1.00 96.31 182 ALA A N 1
ATOM 1348 C CA . ALA A 1 182 ? -10.409 -2.949 3.128 1.00 96.31 182 ALA A CA 1
ATOM 1349 C C . ALA A 1 182 ? -11.896 -3.186 3.423 1.00 96.31 182 ALA A C 1
ATOM 1351 O O . ALA A 1 182 ? -12.716 -2.281 3.255 1.00 96.31 182 ALA A O 1
ATOM 1352 N N . ALA A 1 183 ? -12.232 -4.378 3.920 1.00 97.62 183 ALA A N 1
ATOM 1353 C CA . ALA A 1 183 ? -13.572 -4.749 4.371 1.00 97.62 183 ALA A CA 1
ATOM 1354 C C . ALA A 1 183 ? -13.542 -5.345 5.788 1.00 97.62 183 ALA A C 1
ATOM 1356 O O . ALA A 1 183 ? -12.586 -6.028 6.168 1.00 97.62 183 ALA A O 1
ATOM 1357 N N . ALA A 1 184 ? -14.588 -5.081 6.572 1.00 97.94 184 ALA A N 1
ATOM 1358 C CA . ALA A 1 184 ? -14.666 -5.483 7.970 1.00 97.94 184 ALA A CA 1
ATOM 1359 C C . ALA A 1 184 ? -16.103 -5.626 8.499 1.00 97.94 184 ALA A C 1
ATOM 1361 O O . ALA A 1 184 ? -17.062 -5.085 7.942 1.00 97.94 184 ALA A O 1
ATOM 1362 N N . VAL A 1 185 ? -16.219 -6.347 9.616 1.00 98.38 185 VAL A N 1
ATOM 1363 C CA . VAL A 1 185 ? -17.459 -6.626 10.347 1.00 98.38 185 VAL A CA 1
ATOM 1364 C C . VAL A 1 185 ? -17.352 -6.077 11.768 1.00 98.38 185 VAL A C 1
ATOM 1366 O O . VAL A 1 185 ? -16.359 -6.306 12.465 1.00 98.38 185 VAL A O 1
ATOM 1369 N N . PHE A 1 186 ? -18.406 -5.402 12.216 1.00 98.56 186 PHE A N 1
ATOM 1370 C CA . PHE A 1 186 ? -18.493 -4.748 13.517 1.00 98.56 186 PHE A CA 1
ATOM 1371 C C . PHE A 1 186 ? -19.729 -5.211 14.287 1.00 98.56 186 PHE A C 1
ATOM 1373 O O . PHE A 1 186 ? -20.769 -5.532 13.705 1.00 98.56 186 PHE A O 1
ATOM 1380 N N . LEU A 1 187 ? -19.636 -5.190 15.614 1.00 97.88 187 LEU A N 1
ATOM 1381 C CA . LEU A 1 187 ? -20.813 -5.217 16.479 1.00 97.88 187 LEU A CA 1
ATOM 1382 C C . LEU A 1 187 ? -21.620 -3.910 16.337 1.00 97.88 187 LEU A C 1
ATOM 1384 O O . LEU A 1 187 ? -21.075 -2.895 15.899 1.00 97.88 187 LEU A O 1
ATOM 1388 N N . PRO A 1 188 ? -22.904 -3.886 16.747 1.00 97.31 188 PRO A N 1
ATOM 1389 C CA . PRO A 1 188 ? -23.739 -2.679 16.695 1.00 97.31 188 PRO A CA 1
ATOM 1390 C C . PRO A 1 188 ? -23.197 -1.499 17.507 1.00 97.31 188 PRO A C 1
ATOM 1392 O O . PRO A 1 188 ? -23.580 -0.359 17.263 1.00 97.31 188 PRO A O 1
ATOM 1395 N N . ASP A 1 189 ? -22.330 -1.769 18.484 1.00 96.81 189 ASP A N 1
ATOM 1396 C CA . ASP A 1 189 ? -21.651 -0.756 19.295 1.00 96.81 189 ASP A CA 1
ATOM 1397 C C . ASP A 1 189 ? -20.377 -0.197 18.636 1.00 96.81 189 ASP A C 1
ATOM 1399 O O . ASP A 1 189 ? -19.711 0.656 19.216 1.00 96.81 189 ASP A O 1
ATOM 1403 N N . GLY A 1 190 ? -20.043 -0.658 17.427 1.00 97.00 190 GLY A N 1
ATOM 1404 C CA . GLY A 1 190 ? -18.906 -0.181 16.648 1.00 97.00 190 GLY A CA 1
ATOM 1405 C C . GLY A 1 190 ? -17.587 -0.893 16.929 1.00 97.00 190 GLY A C 1
ATOM 1406 O O . GLY A 1 190 ? -16.583 -0.512 16.335 1.00 97.00 190 GLY A O 1
ATOM 1407 N N . ARG A 1 191 ? -17.556 -1.928 17.783 1.00 97.12 191 ARG A N 1
ATOM 1408 C CA . ARG A 1 191 ? -16.342 -2.737 17.978 1.00 97.12 191 ARG A CA 1
ATOM 1409 C C . ARG A 1 191 ? -16.100 -3.661 16.788 1.00 97.12 191 ARG A C 1
ATOM 1411 O O . ARG A 1 191 ? -16.976 -4.447 16.421 1.00 97.12 191 ARG A O 1
ATOM 1418 N N . LEU A 1 192 ? -14.901 -3.599 16.219 1.00 97.50 192 LEU A N 1
ATOM 1419 C CA . LEU A 1 192 ? -14.436 -4.476 15.147 1.00 97.50 192 LEU A CA 1
ATOM 1420 C C . LEU A 1 192 ? -14.311 -5.912 15.652 1.00 97.50 192 LEU A C 1
ATOM 1422 O O . LEU A 1 192 ? -13.574 -6.152 16.606 1.00 97.50 192 LEU A O 1
ATOM 1426 N N . VAL A 1 193 ? -14.960 -6.869 14.985 1.00 96.69 193 VAL A N 1
ATOM 1427 C CA . VAL A 1 193 ? -14.902 -8.298 15.356 1.00 96.69 193 VAL A CA 1
ATOM 1428 C C . VAL A 1 193 ? -14.155 -9.166 14.356 1.00 96.69 193 VAL A C 1
ATOM 1430 O O . VAL A 1 193 ? -13.543 -10.154 14.757 1.00 96.69 193 VAL A O 1
ATOM 1433 N N . ALA A 1 194 ? -14.182 -8.801 13.077 1.00 95.44 194 ALA A N 1
ATOM 1434 C CA . ALA A 1 194 ? -13.466 -9.498 12.020 1.00 95.44 194 ALA A CA 1
ATOM 1435 C C . ALA A 1 194 ? -13.149 -8.537 10.878 1.00 95.44 194 ALA A C 1
ATOM 1437 O O . ALA A 1 194 ? -13.860 -7.556 10.657 1.00 95.44 194 ALA A O 1
ATOM 1438 N N . GLN A 1 195 ? -12.083 -8.827 10.145 1.00 94.62 195 GLN A N 1
ATOM 1439 C CA . GLN A 1 195 ? -11.612 -7.977 9.065 1.00 94.62 195 GLN A CA 1
ATOM 1440 C C . GLN A 1 195 ? -10.857 -8.793 8.018 1.00 94.62 195 GLN A C 1
ATOM 1442 O O . GLN A 1 195 ? -10.299 -9.841 8.346 1.00 94.62 195 GLN A O 1
ATOM 1447 N N . ALA A 1 196 ? -10.817 -8.291 6.786 1.00 92.88 196 ALA A N 1
ATOM 1448 C CA . ALA A 1 196 ? -10.060 -8.915 5.711 1.00 92.88 196 ALA A CA 1
ATOM 1449 C C . ALA A 1 196 ? -8.547 -8.823 5.962 1.00 92.88 196 ALA A C 1
ATOM 1451 O O . ALA A 1 196 ? -8.057 -7.897 6.618 1.00 92.88 196 ALA A O 1
ATOM 1452 N N . ARG A 1 197 ? -7.776 -9.753 5.396 1.00 86.56 197 ARG A N 1
ATOM 1453 C CA . ARG A 1 197 ? -6.306 -9.772 5.528 1.00 86.56 197 ARG A CA 1
ATOM 1454 C C . ARG A 1 197 ? -5.612 -8.975 4.428 1.00 86.56 197 ARG A C 1
ATOM 1456 O O . ARG A 1 197 ? -4.901 -9.530 3.594 1.00 86.56 197 ARG A O 1
ATOM 1463 N N . THR A 1 198 ? -5.818 -7.660 4.422 1.00 87.81 198 THR A N 1
ATOM 1464 C CA . THR A 1 198 ? -5.292 -6.776 3.369 1.00 87.81 198 THR A CA 1
ATOM 1465 C C . THR A 1 198 ? -4.328 -5.719 3.886 1.00 87.81 198 THR A C 1
ATOM 1467 O O . THR A 1 198 ? -3.147 -6.014 4.066 1.00 87.81 198 THR A O 1
ATOM 1470 N N . LEU A 1 199 ? -4.801 -4.490 4.087 1.00 91.50 199 LEU A N 1
ATOM 1471 C CA . LEU A 1 199 ? -3.986 -3.298 4.281 1.00 91.50 199 LEU A CA 1
ATOM 1472 C C . LEU A 1 199 ? -4.182 -2.734 5.700 1.00 91.50 199 LEU A C 1
ATOM 1474 O O . LEU A 1 199 ? -5.193 -2.071 5.952 1.00 91.50 199 LEU A O 1
ATOM 1478 N N . PRO A 1 200 ? -3.240 -2.950 6.642 1.00 93.19 200 PRO A N 1
ATOM 1479 C CA . PRO A 1 200 ? -3.406 -2.518 8.031 1.00 93.19 200 PRO A CA 1
ATOM 1480 C C . PRO A 1 200 ? -3.705 -1.024 8.204 1.00 93.19 200 PRO A C 1
ATOM 1482 O O . PRO A 1 200 ? -4.420 -0.657 9.133 1.00 93.19 200 PRO A O 1
ATOM 1485 N N . LEU A 1 201 ? -3.191 -0.178 7.305 1.00 94.00 201 LEU A N 1
ATOM 1486 C CA . LEU A 1 201 ? -3.415 1.267 7.296 1.00 94.00 201 LEU A CA 1
ATOM 1487 C C . LEU A 1 201 ? -4.898 1.645 7.188 1.00 94.00 201 LEU A C 1
ATOM 1489 O O . LEU A 1 201 ? -5.317 2.600 7.833 1.00 94.00 201 LEU A O 1
ATOM 1493 N N . LEU A 1 202 ? -5.666 0.909 6.382 1.00 92.88 202 LEU A N 1
ATOM 1494 C CA . LEU A 1 202 ? -7.101 1.121 6.182 1.00 92.88 202 LEU A CA 1
ATOM 1495 C C . LEU A 1 202 ? -7.926 0.338 7.208 1.00 92.88 202 LEU A C 1
ATOM 1497 O O . LEU A 1 202 ? -8.904 0.829 7.759 1.00 92.88 202 LEU A O 1
ATOM 1501 N N . LEU A 1 203 ? -7.500 -0.883 7.514 1.00 88.88 203 LEU A N 1
ATOM 1502 C CA . LEU A 1 203 ? -8.164 -1.743 8.490 1.00 88.88 203 LEU A CA 1
ATOM 1503 C C . LEU A 1 203 ? -8.182 -1.121 9.892 1.00 88.88 203 LEU A C 1
ATOM 1505 O O . LEU A 1 203 ? -9.201 -1.123 10.576 1.00 88.88 203 LEU A O 1
ATOM 1509 N N . GLY A 1 204 ? -7.055 -0.547 10.317 1.00 85.56 204 GLY A N 1
ATOM 1510 C CA . GLY A 1 204 ? -6.938 0.105 11.617 1.00 85.56 204 GLY A CA 1
ATOM 1511 C C . GLY A 1 204 ? -7.648 1.459 11.719 1.00 85.56 204 GLY A C 1
ATOM 1512 O O . GLY A 1 204 ? -7.777 1.971 12.829 1.00 85.56 204 GLY A O 1
ATOM 1513 N N . SER A 1 205 ? -8.121 2.025 10.604 1.00 89.31 205 SER A N 1
ATOM 1514 C CA . SER A 1 205 ? -8.865 3.288 10.591 1.00 89.31 205 SER A CA 1
ATOM 1515 C C . SER A 1 205 ? -10.381 3.132 10.459 1.00 89.31 205 SER A C 1
ATOM 1517 O O . SER A 1 205 ? -11.107 4.103 10.677 1.00 89.31 205 SER A O 1
ATOM 1519 N N . LEU A 1 206 ? -10.882 1.928 10.167 1.00 95.81 206 LEU A N 1
ATOM 1520 C CA . LEU A 1 206 ? -12.322 1.684 10.085 1.00 95.81 206 LEU A CA 1
ATOM 1521 C C . LEU A 1 206 ? -13.024 1.815 11.447 1.00 95.81 206 LEU A C 1
ATOM 1523 O O . LEU A 1 206 ? -14.103 2.401 11.489 1.00 95.81 206 LEU A O 1
ATOM 1527 N N . SER A 1 207 ? -12.436 1.343 12.559 1.00 95.38 207 SER A N 1
ATOM 1528 C CA . SER A 1 207 ? -13.084 1.452 13.883 1.00 95.38 207 SER A CA 1
ATOM 1529 C C . SER A 1 207 ? -13.350 2.917 14.283 1.00 95.38 207 SER A C 1
ATOM 1531 O O . SER A 1 207 ? -14.489 3.230 14.636 1.00 95.38 207 SER A O 1
ATOM 1533 N N . PRO A 1 208 ? -12.387 3.860 14.161 1.00 96.00 208 PRO A N 1
ATOM 1534 C CA . PRO A 1 208 ? -12.653 5.289 14.353 1.00 96.00 208 PRO A CA 1
ATOM 1535 C C . PRO A 1 208 ? -13.752 5.858 13.442 1.00 96.00 208 PRO A C 1
ATOM 1537 O O . PRO A 1 208 ? -14.598 6.612 13.921 1.00 96.00 208 PRO A O 1
ATOM 1540 N N . ALA A 1 209 ? -13.765 5.496 12.154 1.00 97.25 209 ALA A N 1
ATOM 1541 C CA . ALA A 1 209 ? -14.766 5.965 11.193 1.00 97.25 209 ALA A CA 1
ATOM 1542 C C . ALA A 1 209 ? -16.184 5.478 11.545 1.00 97.25 209 ALA A C 1
ATOM 1544 O O . ALA A 1 209 ? -17.137 6.259 11.542 1.00 97.25 209 ALA A O 1
ATOM 1545 N N . VAL A 1 210 ? -16.324 4.199 11.909 1.00 98.19 210 VAL A N 1
ATOM 1546 C CA . VAL A 1 210 ? -17.595 3.615 12.366 1.00 98.19 210 VAL A CA 1
ATOM 1547 C C . VAL A 1 210 ? -18.046 4.258 13.678 1.00 98.19 210 VAL A C 1
ATOM 1549 O O . VAL A 1 210 ? -19.219 4.605 13.809 1.00 98.19 210 VAL A O 1
ATOM 1552 N N . ALA A 1 211 ? -17.134 4.490 14.625 1.00 97.25 211 ALA A N 1
ATOM 1553 C CA . ALA A 1 211 ? -17.453 5.160 15.884 1.00 97.25 211 ALA A CA 1
ATOM 1554 C C . ALA A 1 211 ? -17.962 6.598 15.669 1.00 97.25 211 ALA A C 1
ATOM 1556 O O . ALA A 1 211 ? -18.978 6.985 16.249 1.00 97.25 211 ALA A O 1
ATOM 1557 N N . GLY A 1 212 ? -17.304 7.382 14.808 1.00 97.06 212 GLY A N 1
ATOM 1558 C CA . GLY A 1 212 ? -17.738 8.745 14.490 1.00 97.06 212 GLY A CA 1
ATOM 1559 C C . GLY A 1 212 ? -19.078 8.797 13.753 1.00 97.06 212 GLY A C 1
ATOM 1560 O O . GLY A 1 212 ? -19.885 9.694 13.996 1.00 97.06 212 GLY A O 1
ATOM 1561 N N . LEU A 1 213 ? -19.365 7.799 12.916 1.00 97.94 213 LEU A N 1
ATOM 1562 C CA . LEU A 1 213 ? -20.674 7.634 12.290 1.00 97.94 213 LEU A CA 1
ATOM 1563 C C . LEU A 1 213 ? -21.761 7.286 13.314 1.00 97.94 213 LEU A C 1
ATOM 1565 O O . LEU A 1 213 ? -22.823 7.909 13.303 1.00 97.94 213 LEU A O 1
ATOM 1569 N N . LEU A 1 214 ? -21.496 6.337 14.218 1.00 98.31 214 LEU A N 1
ATOM 1570 C CA . LEU A 1 214 ? -22.444 5.903 15.251 1.00 98.31 214 LEU A CA 1
ATOM 1571 C C . LEU A 1 214 ? -22.787 7.006 16.258 1.00 98.31 214 LEU A C 1
ATOM 1573 O O . LEU A 1 214 ? -23.889 7.007 16.805 1.00 98.31 214 LEU A O 1
ATOM 1577 N N . ALA A 1 215 ? -21.881 7.964 16.468 1.00 97.56 215 ALA A N 1
ATOM 1578 C CA . ALA A 1 215 ? -22.144 9.139 17.294 1.00 97.56 215 ALA A CA 1
ATOM 1579 C C . ALA A 1 215 ? -23.282 10.022 16.741 1.00 97.56 215 ALA A C 1
ATOM 1581 O O . ALA A 1 215 ? -23.964 10.691 17.515 1.00 97.56 215 ALA A O 1
ATOM 1582 N N . LEU A 1 216 ? -23.504 10.015 15.420 1.00 97.38 216 LEU A N 1
ATOM 1583 C CA . LEU A 1 216 ? -24.576 10.768 14.755 1.00 97.38 216 LEU A CA 1
ATOM 1584 C C . LEU A 1 216 ? -25.769 9.886 14.371 1.00 97.38 216 LEU A C 1
ATOM 1586 O O . LEU A 1 216 ? -26.916 10.326 14.438 1.00 97.38 216 LEU A O 1
ATOM 1590 N N . TYR A 1 217 ? -25.507 8.635 13.995 1.00 97.38 217 TYR A N 1
ATOM 1591 C CA . TYR A 1 217 ? -26.515 7.658 13.598 1.00 97.38 217 TYR A CA 1
ATOM 1592 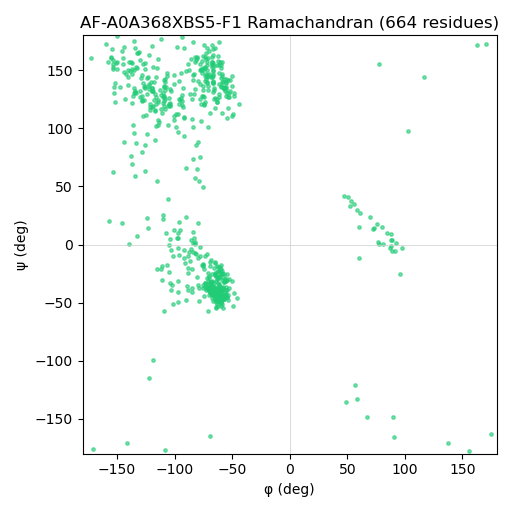C C . TYR A 1 217 ? -26.357 6.394 14.446 1.00 97.38 217 TYR A C 1
ATOM 1594 O O . TYR A 1 217 ? -25.675 5.466 14.020 1.00 97.38 217 TYR A O 1
ATOM 1602 N N . PRO A 1 218 ? -26.957 6.328 15.646 1.00 97.56 218 PRO A N 1
ATOM 1603 C CA . PRO A 1 218 ? -26.890 5.128 16.474 1.00 97.56 218 PRO A CA 1
ATOM 1604 C C . PRO A 1 218 ? -27.429 3.899 15.732 1.00 97.56 218 PRO A C 1
ATOM 1606 O O . PRO A 1 218 ? -28.440 3.990 15.043 1.00 97.56 218 PRO A O 1
ATOM 1609 N N . ALA A 1 219 ? -26.827 2.721 15.918 1.00 97.19 219 ALA A N 1
ATOM 1610 C CA . ALA A 1 219 ? -27.231 1.499 15.204 1.00 97.19 219 ALA A CA 1
ATOM 1611 C C . ALA A 1 219 ? -28.730 1.159 15.348 1.00 97.19 219 ALA A C 1
ATOM 1613 O O . ALA A 1 219 ? -29.338 0.611 14.429 1.00 97.19 219 ALA A O 1
ATOM 1614 N N . ALA A 1 220 ? -29.337 1.520 16.483 1.00 95.56 220 ALA A N 1
ATOM 1615 C CA . ALA A 1 220 ? -30.759 1.325 16.757 1.00 95.56 220 ALA A CA 1
ATOM 1616 C C . ALA A 1 220 ? -31.699 2.206 15.907 1.00 95.56 220 ALA A C 1
ATOM 1618 O O . ALA A 1 220 ? -32.883 1.897 15.824 1.00 95.56 220 ALA A O 1
ATOM 1619 N N . SER A 1 221 ? -31.204 3.294 15.303 1.00 95.00 221 SER A N 1
ATOM 1620 C CA . SER A 1 221 ? -31.979 4.154 14.394 1.00 95.00 221 SER A CA 1
ATOM 1621 C C . SER A 1 221 ? -31.759 3.833 12.914 1.00 95.00 221 SER A C 1
ATOM 1623 O O . SER A 1 221 ? -32.386 4.457 12.057 1.00 95.00 221 SER A O 1
ATOM 1625 N N . MET A 1 222 ? -30.874 2.883 12.601 1.00 96.31 222 MET A N 1
ATOM 1626 C CA . MET A 1 222 ? -30.618 2.440 11.234 1.00 96.31 222 MET A CA 1
ATOM 1627 C C . MET A 1 222 ? -31.650 1.401 10.790 1.00 96.31 222 MET A C 1
ATOM 1629 O O . MET A 1 222 ? -32.094 0.585 11.599 1.00 96.31 222 MET A O 1
ATOM 1633 N N . ALA A 1 223 ? -31.993 1.405 9.501 1.00 95.88 223 ALA A N 1
ATOM 1634 C CA . ALA A 1 223 ? -32.916 0.443 8.914 1.00 95.88 223 ALA A CA 1
ATOM 1635 C C . ALA A 1 223 ? -32.231 -0.466 7.885 1.00 95.88 223 ALA A C 1
ATOM 1637 O O . ALA A 1 223 ? -31.180 -0.149 7.323 1.00 95.88 223 ALA A O 1
ATOM 1638 N N . GLU A 1 224 ? -32.856 -1.611 7.619 1.00 96.50 224 GLU A N 1
ATOM 1639 C CA . GLU A 1 224 ? -32.412 -2.523 6.573 1.00 96.50 224 GLU A CA 1
ATOM 1640 C C . GLU A 1 224 ? -32.375 -1.819 5.208 1.00 96.50 224 GLU A C 1
ATOM 1642 O O . GLU A 1 224 ? -33.287 -1.083 4.832 1.00 96.50 224 GLU A O 1
ATOM 1647 N N . GLY A 1 225 ? -31.300 -2.048 4.453 1.00 96.12 225 GLY A N 1
ATOM 1648 C CA . GLY A 1 225 ? -31.105 -1.428 3.144 1.00 96.12 225 GLY A CA 1
ATOM 1649 C C . GLY A 1 225 ? -30.570 0.005 3.192 1.00 96.12 225 GLY A C 1
ATOM 1650 O O . GLY A 1 225 ? -30.351 0.583 2.128 1.00 96.12 225 GLY A O 1
ATOM 1651 N N . ASP A 1 226 ? -30.317 0.570 4.373 1.00 98.00 226 ASP A N 1
ATOM 1652 C CA . ASP A 1 226 ? -29.622 1.851 4.491 1.00 98.00 226 ASP A CA 1
ATOM 1653 C C . ASP A 1 226 ? -28.107 1.709 4.262 1.00 98.00 226 ASP A C 1
ATOM 1655 O O . ASP A 1 226 ? -27.520 0.635 4.406 1.00 98.00 226 ASP A O 1
ATOM 1659 N N . GLY A 1 227 ? -27.458 2.812 3.899 1.00 98.38 227 GLY A N 1
ATOM 1660 C CA . GLY A 1 227 ? -26.013 2.897 3.715 1.00 98.38 227 GLY A CA 1
ATOM 1661 C C . GLY A 1 227 ? -25.510 4.309 3.983 1.00 98.38 227 GLY A C 1
ATOM 1662 O O . GLY A 1 227 ? -26.139 5.290 3.580 1.00 98.38 227 GLY A O 1
ATOM 1663 N N . TYR A 1 228 ? -24.373 4.416 4.659 1.00 98.62 228 TYR A N 1
ATOM 1664 C CA . TYR A 1 228 ? -23.843 5.671 5.186 1.00 98.62 228 TYR A CA 1
ATOM 1665 C C . TYR A 1 228 ? -22.396 5.862 4.741 1.00 98.62 228 TYR A C 1
ATOM 1667 O O . TYR A 1 228 ? -21.568 4.973 4.933 1.00 98.62 228 TYR A O 1
ATOM 1675 N N . LEU A 1 229 ? -22.103 7.017 4.149 1.00 98.50 229 LEU A N 1
ATOM 1676 C CA . LEU A 1 229 ? -20.811 7.375 3.575 1.00 98.50 229 LEU A CA 1
ATOM 1677 C C . LEU A 1 229 ? -20.111 8.430 4.440 1.00 98.50 229 LEU A C 1
ATOM 1679 O O . LEU A 1 229 ? -20.752 9.377 4.904 1.00 98.50 229 LEU A O 1
ATOM 1683 N N . LEU A 1 230 ? -18.795 8.301 4.612 1.00 98.19 230 LEU A N 1
ATOM 1684 C CA . LEU A 1 230 ? -17.939 9.352 5.163 1.00 98.19 230 LEU A CA 1
ATOM 1685 C C . LEU A 1 230 ? -16.505 9.278 4.624 1.00 98.19 230 LEU A C 1
ATOM 1687 O O . LEU A 1 230 ? -16.019 8.208 4.270 1.00 98.19 230 LEU A O 1
ATOM 1691 N N . ASN A 1 231 ? -15.805 10.409 4.647 1.00 97.38 231 ASN A N 1
ATOM 1692 C CA . ASN A 1 231 ? -14.337 10.476 4.564 1.00 97.38 231 ASN A CA 1
ATOM 1693 C C . ASN A 1 231 ? -13.737 11.529 5.522 1.00 97.38 231 ASN A C 1
ATOM 1695 O O . ASN A 1 231 ? -12.525 11.731 5.546 1.00 97.38 231 ASN A O 1
ATOM 1699 N N . ASP A 1 232 ? -14.579 12.225 6.298 1.00 97.50 232 ASP A N 1
ATOM 1700 C CA . ASP A 1 232 ? -14.170 13.355 7.127 1.00 97.50 232 ASP A CA 1
ATOM 1701 C C . ASP A 1 232 ? -13.197 12.938 8.250 1.00 97.50 232 ASP A C 1
ATOM 1703 O O . ASP A 1 232 ? -13.596 12.196 9.157 1.00 97.50 232 ASP A O 1
ATOM 1707 N N . PRO A 1 233 ? -11.949 13.452 8.256 1.00 97.06 233 PRO A N 1
ATOM 1708 C CA . PRO A 1 233 ? -10.951 13.089 9.257 1.00 97.06 233 PRO A CA 1
ATOM 1709 C C . PRO A 1 233 ? -11.338 13.416 10.705 1.00 97.06 233 PRO A C 1
ATOM 1711 O O . PRO A 1 233 ? -10.910 12.723 11.627 1.00 97.06 233 PRO A O 1
ATOM 1714 N N . TRP A 1 234 ? -12.179 14.433 10.928 1.00 96.00 234 TRP A N 1
ATOM 1715 C CA . TRP A 1 234 ? -12.632 14.803 12.279 1.00 96.00 234 TRP A CA 1
ATOM 1716 C C . TRP A 1 234 ? -13.835 13.985 12.770 1.00 96.00 234 TRP A C 1
ATOM 1718 O O . TRP A 1 234 ? -14.183 14.069 13.944 1.00 96.00 234 TRP A O 1
ATOM 1728 N N . HIS A 1 235 ? -14.413 13.142 11.909 1.00 96.00 235 HIS A N 1
ATOM 1729 C CA . HIS A 1 235 ? -15.415 12.131 12.266 1.00 96.00 235 HIS A CA 1
ATOM 1730 C C . HIS A 1 235 ? -14.854 10.701 12.160 1.00 96.00 235 HIS A C 1
ATOM 1732 O O . HIS A 1 235 ? -15.608 9.744 12.017 1.00 96.00 235 HIS A O 1
ATOM 1738 N N . GLY A 1 236 ? -13.528 10.544 12.222 1.00 94.19 236 GLY A N 1
ATOM 1739 C CA . GLY A 1 236 ? -12.861 9.239 12.230 1.00 94.19 236 GLY A CA 1
ATOM 1740 C C . GLY A 1 236 ? -12.331 8.768 10.876 1.00 94.19 236 GLY A C 1
ATOM 1741 O O . GLY A 1 236 ? -11.661 7.739 10.831 1.00 94.19 236 GLY A O 1
ATOM 1742 N N . GLY A 1 237 ? -12.559 9.523 9.796 1.00 94.31 237 GLY A N 1
ATOM 1743 C CA . GLY A 1 237 ? -11.863 9.316 8.526 1.00 94.31 237 GLY A CA 1
ATOM 1744 C C . GLY A 1 237 ? -10.344 9.513 8.643 1.00 94.31 237 GLY A C 1
ATOM 1745 O O . GLY A 1 237 ? -9.808 9.925 9.676 1.00 94.31 237 GLY A O 1
ATOM 1746 N N . THR A 1 238 ? -9.626 9.222 7.564 1.00 93.25 238 THR A N 1
ATOM 1747 C CA . THR A 1 238 ? -8.156 9.281 7.530 1.00 93.25 238 THR A CA 1
ATOM 1748 C C . THR A 1 238 ? -7.653 10.452 6.695 1.00 93.25 238 THR A C 1
ATOM 1750 O O . THR A 1 238 ? -6.908 11.296 7.186 1.00 93.25 238 THR A O 1
ATOM 1753 N N . HIS A 1 239 ? -8.071 10.495 5.435 1.00 94.81 239 HIS A N 1
ATOM 1754 C CA . HIS A 1 239 ? -7.883 11.563 4.460 1.00 94.81 239 HIS A CA 1
ATOM 1755 C C . HIS A 1 239 ? -9.012 11.486 3.424 1.00 94.81 239 HIS A C 1
ATOM 1757 O O . HIS A 1 239 ? -9.758 10.510 3.387 1.00 94.81 239 HIS A O 1
ATOM 1763 N N . LEU A 1 240 ? -9.154 12.509 2.585 1.00 97.06 240 LEU A N 1
ATOM 1764 C CA . LEU A 1 240 ? -10.346 12.633 1.742 1.00 97.06 240 LEU A CA 1
ATOM 1765 C C . LEU A 1 240 ? -10.499 11.570 0.636 1.00 97.06 240 LEU A C 1
ATOM 1767 O O . LEU A 1 240 ? -11.642 11.223 0.345 1.00 97.06 240 LEU A O 1
ATOM 1771 N N . PRO A 1 241 ? -9.431 11.029 0.020 1.00 96.38 241 PRO A N 1
ATOM 1772 C CA . PRO A 1 241 ? -9.589 9.953 -0.960 1.00 96.38 241 PRO A CA 1
ATOM 1773 C C . PRO A 1 241 ? -10.147 8.642 -0.386 1.00 96.38 241 PRO A C 1
ATOM 1775 O O . PRO A 1 241 ? -10.769 7.880 -1.119 1.00 96.38 241 PRO A O 1
ATOM 1778 N N . ASP A 1 242 ? -9.973 8.371 0.912 1.00 96.88 242 ASP A N 1
ATOM 1779 C CA . ASP A 1 242 ? -10.486 7.142 1.529 1.00 96.88 242 ASP A CA 1
ATOM 1780 C C . ASP A 1 242 ? -11.959 7.322 1.917 1.00 96.88 242 ASP A C 1
ATOM 1782 O O . ASP A 1 242 ? -12.282 7.910 2.953 1.00 96.88 242 ASP A O 1
ATOM 1786 N N . LEU A 1 243 ? -12.870 6.788 1.104 1.00 98.00 243 LEU A N 1
ATOM 1787 C CA . LEU A 1 243 ? -14.302 6.818 1.396 1.00 98.00 243 LEU A CA 1
ATOM 1788 C C . LEU A 1 243 ? -14.703 5.535 2.117 1.00 98.00 243 LEU A C 1
ATOM 1790 O O . LEU A 1 243 ? -14.578 4.434 1.580 1.00 98.00 243 LEU A O 1
ATOM 1794 N N . THR A 1 244 ? -15.222 5.687 3.332 1.00 98.38 244 THR A N 1
ATOM 1795 C CA . THR A 1 244 ? -15.792 4.600 4.129 1.00 98.38 244 THR A CA 1
ATOM 1796 C C . THR A 1 244 ? -17.296 4.536 3.909 1.00 98.38 244 THR A C 1
ATOM 1798 O O . THR A 1 244 ? -17.998 5.527 4.111 1.00 98.38 244 THR A O 1
ATOM 1801 N N . LEU A 1 245 ? -17.790 3.359 3.529 1.00 98.56 245 LEU A N 1
ATOM 1802 C CA . LEU A 1 245 ? -19.210 3.048 3.428 1.00 98.56 245 LEU A CA 1
ATOM 1803 C C . LEU A 1 245 ? -19.571 2.017 4.503 1.00 98.56 245 LEU A C 1
ATOM 1805 O O . LEU A 1 245 ? -18.869 1.018 4.669 1.00 98.56 245 LEU A O 1
ATOM 1809 N N . VAL A 1 246 ? -20.661 2.263 5.227 1.00 98.75 246 VAL A N 1
ATOM 1810 C CA . VAL A 1 246 ? -21.157 1.410 6.316 1.00 98.75 246 VAL A CA 1
ATOM 1811 C C . VAL A 1 246 ? -22.611 1.038 6.052 1.00 98.75 246 VAL A C 1
ATOM 1813 O O . VAL A 1 246 ? -23.415 1.896 5.681 1.00 98.75 246 VAL A O 1
ATOM 1816 N N . ARG A 1 247 ? -22.959 -0.232 6.268 1.00 98.50 247 ARG A N 1
ATOM 1817 C CA . ARG A 1 247 ? -24.318 -0.763 6.123 1.00 98.50 247 ARG A CA 1
ATOM 1818 C C . ARG A 1 247 ? -24.724 -1.567 7.370 1.00 98.50 247 ARG A C 1
ATOM 1820 O O . ARG A 1 247 ? -23.949 -2.424 7.805 1.00 98.50 247 ARG A O 1
ATOM 1827 N N . PRO A 1 248 ? -25.924 -1.336 7.938 1.00 98.44 248 PRO A N 1
ATOM 1828 C CA . PRO A 1 248 ? -26.456 -2.164 9.011 1.00 98.44 248 PRO A CA 1
ATOM 1829 C C . PRO A 1 248 ? -26.840 -3.558 8.507 1.00 98.44 248 PRO A C 1
ATOM 1831 O O . PRO A 1 248 ? -27.311 -3.732 7.380 1.00 98.44 248 PRO A O 1
ATOM 1834 N N . VAL A 1 249 ? -26.672 -4.548 9.377 1.00 98.44 249 VAL A N 1
ATOM 1835 C CA . VAL A 1 249 ? -27.174 -5.910 9.184 1.00 98.44 249 VAL A CA 1
ATOM 1836 C C . VAL A 1 249 ? -28.332 -6.121 10.141 1.00 98.44 249 VAL A C 1
ATOM 1838 O O . VAL A 1 249 ? -28.153 -6.053 11.360 1.00 98.44 249 VAL A O 1
ATOM 1841 N N . CYS A 1 250 ? -29.520 -6.350 9.588 1.00 97.19 250 CYS A N 1
ATOM 1842 C CA . CYS A 1 250 ? -30.756 -6.454 10.349 1.00 97.19 250 CYS A CA 1
ATOM 1843 C C . CYS A 1 250 ? -31.252 -7.903 10.400 1.00 97.19 250 CYS A C 1
ATOM 1845 O O . CYS A 1 250 ? -31.273 -8.594 9.388 1.00 97.19 250 CYS A O 1
ATOM 1847 N N . VAL A 1 251 ? -31.671 -8.352 11.583 1.00 95.88 251 VAL A N 1
ATOM 1848 C CA . VAL A 1 251 ? -32.350 -9.637 11.809 1.00 95.88 251 VAL A CA 1
ATOM 1849 C C .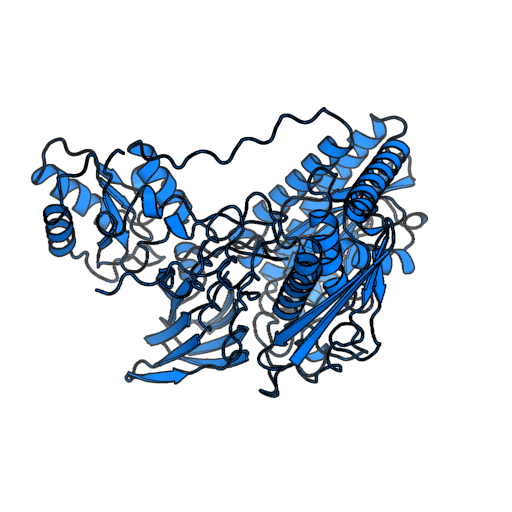 VAL A 1 251 ? -33.547 -9.368 12.714 1.00 95.88 251 VAL A C 1
ATOM 1851 O O . VAL A 1 251 ? -33.418 -8.649 13.704 1.00 95.88 251 VAL A O 1
ATOM 1854 N N . ASP A 1 252 ? -34.722 -9.882 12.345 1.00 92.69 252 ASP A N 1
ATOM 1855 C CA . ASP A 1 252 ? -35.990 -9.663 13.061 1.00 92.69 252 ASP A CA 1
ATOM 1856 C C . ASP A 1 252 ? -36.283 -8.175 13.348 1.00 92.69 252 ASP A C 1
ATOM 1858 O O . ASP A 1 252 ? -36.711 -7.789 14.438 1.00 92.69 252 ASP A O 1
ATOM 1862 N N . GLY A 1 253 ? -35.996 -7.312 12.365 1.00 91.00 253 GLY A N 1
ATOM 1863 C CA . GLY A 1 253 ? -36.212 -5.865 12.456 1.00 91.00 253 GLY A CA 1
ATOM 1864 C C . GLY A 1 253 ? -35.240 -5.118 13.379 1.00 91.00 253 GLY A C 1
ATOM 1865 O O . GLY A 1 253 ? -35.497 -3.965 13.718 1.00 91.00 253 GLY A O 1
ATOM 1866 N N . ARG A 1 254 ? -34.136 -5.747 13.810 1.00 94.69 254 ARG A N 1
ATOM 1867 C CA . ARG A 1 254 ? -33.116 -5.134 14.678 1.00 94.69 254 ARG A CA 1
ATOM 1868 C C . ARG A 1 254 ? -31.741 -5.172 14.031 1.00 94.69 254 ARG A C 1
ATOM 1870 O O . ARG A 1 254 ? -31.342 -6.204 13.504 1.00 94.69 254 ARG A O 1
ATOM 1877 N N . THR A 1 255 ? -30.982 -4.084 14.140 1.00 97.50 255 THR A N 1
ATOM 1878 C CA . THR A 1 255 ? -29.568 -4.050 13.741 1.00 97.50 255 THR A CA 1
ATOM 1879 C C . THR A 1 255 ? -28.730 -4.897 14.698 1.00 97.50 255 THR A C 1
ATOM 1881 O O . THR A 1 255 ? -28.596 -4.563 15.876 1.00 97.50 255 THR A O 1
ATOM 1884 N N . VAL A 1 256 ? -28.170 -5.999 14.198 1.00 97.25 256 VAL A N 1
ATOM 1885 C CA . VAL A 1 256 ? -27.393 -6.973 14.986 1.00 97.25 256 VAL A CA 1
ATOM 1886 C C . VAL A 1 256 ? -25.889 -6.917 14.729 1.00 97.25 256 VAL A C 1
ATOM 1888 O O . VAL A 1 256 ? -25.120 -7.400 15.557 1.00 97.25 256 VAL A O 1
ATOM 1891 N N . ALA A 1 257 ? -25.473 -6.298 13.625 1.00 98.12 257 ALA A N 1
ATOM 1892 C CA . ALA A 1 257 ? -24.082 -6.044 13.264 1.00 98.12 257 ALA A CA 1
ATOM 1893 C C . ALA A 1 257 ? -24.006 -4.900 12.238 1.00 98.12 257 ALA A C 1
ATOM 1895 O O . ALA A 1 257 ? -25.031 -4.457 11.713 1.00 98.12 257 ALA A O 1
ATOM 1896 N N . LEU A 1 258 ? -22.793 -4.448 11.928 1.00 98.69 258 LEU A N 1
ATOM 1897 C CA . LEU A 1 258 ? -22.513 -3.559 10.801 1.00 98.69 258 LEU A CA 1
ATOM 1898 C C . LEU A 1 258 ? -21.461 -4.211 9.904 1.00 98.69 258 LEU A C 1
ATOM 1900 O O . LEU A 1 258 ? -20.514 -4.832 10.389 1.00 98.69 258 LEU A O 1
ATOM 1904 N N . VAL A 1 259 ? -21.599 -4.021 8.599 1.00 98.69 259 VAL A N 1
ATOM 1905 C CA . VAL A 1 259 ? -20.537 -4.297 7.629 1.00 98.69 259 VAL A CA 1
ATOM 1906 C C . VAL A 1 259 ? -20.024 -2.971 7.090 1.00 98.69 259 VAL A C 1
ATOM 1908 O O . VAL A 1 259 ? -20.810 -2.070 6.789 1.00 98.69 259 VAL A O 1
ATOM 1911 N N . ALA A 1 260 ? -18.707 -2.833 6.989 1.00 98.56 260 ALA A N 1
ATOM 1912 C CA . ALA A 1 260 ? -18.086 -1.628 6.465 1.00 98.56 260 ALA A CA 1
ATOM 1913 C C . ALA A 1 260 ? -16.963 -1.965 5.494 1.00 98.56 260 ALA A C 1
ATOM 1915 O O . ALA A 1 260 ? -16.286 -2.988 5.614 1.00 98.56 260 ALA A O 1
ATOM 1916 N N . CYS A 1 261 ? -16.753 -1.068 4.543 1.00 98.25 261 CYS A N 1
ATOM 1917 C CA . CYS A 1 261 ? -15.600 -1.103 3.668 1.00 98.25 261 CYS A CA 1
ATOM 1918 C C . CYS A 1 261 ? -15.068 0.307 3.466 1.00 98.25 261 CYS A C 1
ATOM 1920 O O . CYS A 1 261 ? -15.831 1.273 3.443 1.00 98.25 261 CYS A O 1
ATOM 1922 N N . VAL A 1 262 ? -13.764 0.407 3.270 1.00 97.62 262 VAL A N 1
ATOM 1923 C CA . VAL A 1 262 ? -13.095 1.628 2.837 1.00 97.62 262 VAL A CA 1
ATOM 1924 C C . VAL A 1 262 ? -12.386 1.347 1.527 1.00 97.62 262 VAL A C 1
ATOM 1926 O O . VAL A 1 262 ? -11.820 0.271 1.328 1.00 97.62 262 VAL A O 1
ATOM 1929 N N . LEU A 1 263 ? -12.459 2.311 0.624 1.00 95.50 263 LEU A N 1
ATOM 1930 C CA . LEU A 1 263 ? -11.853 2.250 -0.693 1.00 95.50 263 LEU A CA 1
ATOM 1931 C C . LEU A 1 263 ? -11.160 3.584 -0.957 1.00 95.50 263 LEU A C 1
ATOM 1933 O O . LEU A 1 263 ? -11.750 4.639 -0.707 1.00 95.50 263 LEU A O 1
ATOM 1937 N N . HIS A 1 264 ? -9.929 3.534 -1.464 1.00 96.12 264 HIS A N 1
ATOM 1938 C CA . HIS A 1 264 ? -9.240 4.725 -1.938 1.00 96.12 264 HIS A CA 1
ATOM 1939 C C . HIS A 1 264 ? -9.772 5.131 -3.313 1.00 96.12 264 HIS A C 1
ATOM 1941 O O . HIS A 1 264 ? -9.493 4.487 -4.326 1.00 96.12 264 HIS A O 1
ATOM 1947 N N . HIS A 1 265 ? -10.555 6.203 -3.357 1.00 96.50 265 HIS A N 1
ATOM 1948 C CA . HIS A 1 265 ? -11.060 6.760 -4.605 1.00 96.50 265 HIS A CA 1
ATOM 1949 C C . HIS A 1 265 ? -9.943 7.514 -5.304 1.00 96.50 265 HIS A C 1
ATOM 1951 O O . HIS A 1 265 ? -9.324 8.403 -4.725 1.00 96.50 265 HIS A O 1
ATOM 1957 N N . GLN A 1 266 ? -9.718 7.188 -6.576 1.00 93.25 266 GLN A N 1
ATOM 1958 C CA . GLN A 1 266 ? -8.627 7.771 -7.351 1.00 93.25 266 GLN A CA 1
ATOM 1959 C C . GLN A 1 266 ? -8.686 9.302 -7.410 1.00 93.25 266 GLN A C 1
ATOM 1961 O O . GLN A 1 266 ? -7.643 9.936 -7.504 1.00 93.25 266 GLN A O 1
ATOM 1966 N N . ASP A 1 267 ? -9.882 9.899 -7.398 1.00 95.06 267 ASP A N 1
ATOM 1967 C CA . ASP A 1 267 ? -10.046 11.346 -7.469 1.00 95.06 267 ASP A CA 1
ATOM 1968 C C . ASP A 1 267 ? -11.334 11.811 -6.780 1.00 95.06 267 ASP A C 1
ATOM 1970 O O . ASP A 1 267 ? -12.437 11.418 -7.164 1.00 95.06 267 ASP A O 1
ATOM 1974 N N . VAL A 1 268 ? -11.191 12.701 -5.799 1.00 96.44 268 VAL A N 1
ATOM 1975 C CA . VAL A 1 268 ? -12.287 13.356 -5.064 1.00 96.44 268 VAL A CA 1
ATOM 1976 C C . VAL A 1 268 ? -12.177 14.888 -5.132 1.00 96.44 268 VAL A C 1
ATOM 1978 O O . VAL A 1 268 ? -12.674 15.601 -4.258 1.00 96.44 268 VAL A O 1
ATOM 1981 N N . GLY A 1 269 ? -11.483 15.416 -6.147 1.00 94.81 269 GLY A N 1
ATOM 1982 C CA . GLY A 1 269 ? -11.276 16.853 -6.345 1.00 94.81 269 GLY A CA 1
ATOM 1983 C C . GLY A 1 269 ? -10.030 17.424 -5.659 1.00 94.81 269 GLY A C 1
ATOM 1984 O O . GLY A 1 269 ? -8.981 16.777 -5.580 1.00 94.81 269 GLY A O 1
ATOM 1985 N N . GLY A 1 270 ? -10.098 18.688 -5.237 1.00 94.38 270 GLY A N 1
ATOM 1986 C CA . GLY A 1 270 ? -8.987 19.417 -4.607 1.00 94.38 270 GLY A CA 1
ATOM 1987 C C . GLY A 1 270 ? -8.104 20.180 -5.602 1.00 94.38 270 GLY A C 1
ATOM 1988 O O . GLY A 1 270 ? -8.471 20.376 -6.761 1.00 94.38 270 GLY A O 1
ATOM 1989 N N . ILE A 1 271 ? -6.921 20.615 -5.166 1.00 94.00 271 ILE A N 1
ATOM 1990 C CA . ILE A 1 271 ? -6.020 21.453 -5.983 1.00 94.00 271 ILE A CA 1
ATOM 1991 C C . ILE A 1 271 ? -5.078 20.657 -6.896 1.00 94.00 271 ILE A C 1
ATOM 1993 O O . ILE A 1 271 ? -4.459 21.237 -7.784 1.00 94.00 271 ILE A O 1
ATOM 1997 N N . ALA A 1 272 ? -4.934 19.347 -6.675 1.00 91.38 272 ALA A N 1
ATOM 1998 C CA . ALA A 1 272 ? -4.018 18.490 -7.427 1.00 91.38 272 ALA A CA 1
ATOM 1999 C C . ALA A 1 272 ? -4.742 17.259 -7.997 1.00 91.38 272 ALA A C 1
ATOM 2001 O O . ALA A 1 272 ? -5.537 16.662 -7.263 1.00 91.38 272 ALA A O 1
ATOM 2002 N N . PRO A 1 273 ? -4.450 16.852 -9.250 1.00 89.00 273 PRO A N 1
ATOM 2003 C CA . PRO A 1 273 ? -4.965 15.616 -9.837 1.00 89.00 273 PRO A CA 1
ATOM 2004 C C . PRO A 1 273 ? -4.709 14.391 -8.957 1.00 89.00 273 PRO A C 1
ATOM 2006 O O . PRO A 1 273 ? -3.661 14.281 -8.312 1.00 89.00 273 PRO A O 1
ATOM 2009 N N . GLY A 1 274 ? -5.679 13.480 -8.909 1.00 88.25 274 GLY A N 1
ATOM 2010 C CA . GLY A 1 274 ? -5.638 12.308 -8.038 1.00 88.25 274 GLY A CA 1
ATOM 2011 C C . GLY A 1 274 ? -5.950 12.605 -6.577 1.00 88.25 274 GLY A C 1
ATOM 2012 O O . GLY A 1 274 ? -5.852 11.725 -5.734 1.00 88.25 274 GLY A O 1
ATOM 2013 N N . SER A 1 275 ? -6.265 13.863 -6.246 1.00 92.56 275 SER A N 1
ATOM 2014 C CA . SER A 1 275 ? -6.426 14.305 -4.857 1.00 92.56 275 SER A CA 1
ATOM 2015 C C . SER A 1 275 ? -5.184 14.008 -4.010 1.00 92.56 275 SER A C 1
ATOM 2017 O O . SER A 1 275 ? -5.290 13.741 -2.819 1.00 92.56 275 SER A O 1
ATOM 2019 N N . VAL A 1 276 ? -3.992 14.106 -4.621 1.00 90.75 276 VAL A N 1
ATOM 2020 C CA . VAL A 1 276 ? -2.684 13.829 -4.000 1.00 90.75 276 VAL A CA 1
ATOM 2021 C C . VAL A 1 276 ? -1.819 15.112 -3.922 1.00 90.75 276 VAL A C 1
ATOM 2023 O O . VAL A 1 276 ? -0.694 15.123 -4.420 1.00 90.75 276 VAL A O 1
ATOM 2026 N N . PRO A 1 277 ? -2.268 16.245 -3.334 1.00 93.81 277 PRO A N 1
ATOM 2027 C CA . PRO A 1 277 ? -1.460 17.471 -3.270 1.00 93.81 277 PRO A CA 1
ATOM 2028 C C . PRO A 1 277 ? -0.276 17.354 -2.298 1.00 93.81 277 PRO A C 1
ATOM 2030 O O . PRO A 1 277 ? -0.443 16.960 -1.151 1.00 93.81 277 PRO A O 1
ATOM 2033 N N . THR A 1 278 ? 0.929 17.752 -2.696 1.00 94.00 278 THR A N 1
ATOM 2034 C CA . THR A 1 278 ? 2.126 17.725 -1.819 1.00 94.00 278 THR A CA 1
ATOM 2035 C C . THR A 1 278 ? 2.309 18.960 -0.938 1.00 94.00 278 THR A C 1
ATOM 2037 O O . THR A 1 278 ? 3.237 19.006 -0.147 1.00 94.00 278 THR A O 1
ATOM 2040 N N . HIS A 1 279 ? 1.446 19.963 -1.075 1.00 95.12 279 HIS A N 1
ATOM 2041 C CA . HIS A 1 279 ? 1.614 21.300 -0.489 1.00 95.12 279 HIS A CA 1
ATOM 2042 C C . HIS A 1 279 ? 0.269 21.913 -0.072 1.00 95.12 279 HIS A C 1
ATOM 2044 O O . HIS A 1 279 ? 0.148 23.133 0.030 1.00 95.12 279 HIS A O 1
ATOM 2050 N N . ALA A 1 280 ? -0.765 21.078 0.084 1.00 96.81 280 ALA A N 1
ATOM 2051 C CA . ALA A 1 280 ? -2.039 21.562 0.589 1.00 96.81 280 ALA A CA 1
ATOM 2052 C C . ALA A 1 280 ? -1.827 22.111 2.003 1.00 96.81 280 ALA A C 1
ATOM 2054 O O . ALA A 1 280 ? -1.235 21.434 2.843 1.00 96.81 280 ALA A O 1
ATOM 2055 N N . SER A 1 281 ? -2.297 23.331 2.247 1.00 96.56 281 SER A N 1
ATOM 2056 C CA . SER A 1 281 ? -2.184 24.018 3.535 1.00 96.56 281 SER A CA 1
ATOM 2057 C C . SER A 1 281 ? -3.474 24.024 4.347 1.00 96.56 281 SER A C 1
ATOM 2059 O O . SER A 1 281 ? -3.498 24.483 5.488 1.00 96.56 281 SER A O 1
ATOM 2061 N N . SER A 1 282 ? -4.558 23.510 3.767 1.00 96.81 282 SER A N 1
ATOM 2062 C CA . SER A 1 282 ? -5.813 23.268 4.464 1.00 96.81 282 SER A CA 1
ATOM 2063 C C . SER A 1 282 ? -6.560 22.088 3.850 1.00 96.81 282 SER A C 1
ATOM 2065 O O . SER A 1 282 ? -6.387 21.775 2.670 1.00 96.81 282 SER A O 1
ATOM 2067 N N . ILE A 1 283 ? -7.445 21.464 4.626 1.00 97.31 283 ILE A N 1
ATOM 2068 C CA . ILE A 1 283 ? -8.253 20.326 4.168 1.00 97.31 283 ILE A CA 1
ATOM 2069 C C . ILE A 1 283 ? -9.099 20.642 2.925 1.00 97.31 283 ILE A C 1
ATOM 2071 O O . ILE A 1 283 ? -9.302 19.783 2.074 1.00 97.31 283 ILE A O 1
ATOM 2075 N N . GLN A 1 284 ? -9.561 21.885 2.763 1.00 96.62 284 GLN A N 1
ATOM 2076 C CA . GLN A 1 284 ? -10.378 22.291 1.610 1.00 96.62 284 GLN A CA 1
ATOM 2077 C C . GLN A 1 284 ? -9.621 22.167 0.283 1.00 96.62 284 GLN A C 1
ATOM 2079 O O . GLN A 1 284 ? -10.234 22.027 -0.771 1.00 96.62 284 GLN A O 1
ATOM 2084 N N . GLN A 1 285 ? -8.289 22.209 0.322 1.00 97.50 285 GLN A N 1
ATOM 2085 C CA . GLN A 1 285 ? -7.459 22.028 -0.862 1.00 97.50 285 GLN A CA 1
ATOM 2086 C C . GLN A 1 285 ? -7.292 20.551 -1.248 1.00 97.50 285 GLN A C 1
ATOM 2088 O O . GLN A 1 285 ? -6.802 20.255 -2.338 1.00 97.50 285 GLN A O 1
ATOM 2093 N N . GLU A 1 286 ? -7.692 19.614 -0.388 1.00 96.50 286 GLU A N 1
ATOM 2094 C CA . GLU A 1 286 ? -7.438 18.183 -0.573 1.00 96.50 286 GLU A CA 1
ATOM 2095 C C . GLU A 1 286 ? -8.549 17.450 -1.325 1.00 96.50 286 GLU A C 1
ATOM 2097 O O . GLU A 1 286 ? -8.316 16.347 -1.810 1.00 96.50 286 GLU A O 1
ATOM 2102 N N . GLY A 1 287 ? -9.734 18.053 -1.451 1.00 96.12 287 GLY A N 1
ATOM 2103 C CA . GLY A 1 287 ? -10.887 17.419 -2.085 1.00 96.12 287 GLY A CA 1
ATOM 2104 C C . GLY A 1 287 ? -12.197 17.652 -1.351 1.00 96.12 287 GLY A C 1
ATOM 2105 O O . GLY A 1 287 ? -12.297 18.467 -0.431 1.00 96.12 287 GLY A O 1
ATOM 2106 N N . LEU A 1 288 ? -13.221 16.927 -1.789 1.00 96.50 288 LEU A N 1
ATOM 2107 C CA . LEU A 1 288 ? -14.538 16.971 -1.183 1.00 96.50 288 LEU A CA 1
ATOM 2108 C C . LEU A 1 288 ? -14.534 16.218 0.150 1.00 96.50 288 LEU A C 1
ATOM 2110 O O . LEU A 1 288 ? -14.263 15.019 0.215 1.00 96.50 288 LEU A O 1
ATOM 2114 N N . ARG A 1 289 ? -14.872 16.938 1.219 1.00 96.94 289 ARG A N 1
ATOM 2115 C CA . ARG A 1 289 ? -15.030 16.379 2.560 1.00 96.94 289 ARG A CA 1
ATOM 2116 C C . ARG A 1 289 ? -16.494 16.053 2.836 1.00 96.94 289 ARG A C 1
ATOM 2118 O O . ARG A 1 289 ? -17.349 16.933 2.771 1.00 96.94 289 ARG A O 1
ATOM 2125 N N . ILE A 1 290 ? -16.745 14.801 3.186 1.00 97.81 290 ILE A N 1
ATOM 2126 C CA . ILE A 1 290 ? -18.048 14.183 3.394 1.00 97.81 290 ILE A CA 1
ATOM 2127 C C . ILE A 1 290 ? -18.129 13.787 4.877 1.00 97.81 290 ILE A C 1
ATOM 2129 O O . ILE A 1 290 ? -17.509 12.791 5.278 1.00 97.81 290 ILE A O 1
ATOM 2133 N N . PRO A 1 291 ? -18.845 14.560 5.716 1.00 97.31 291 PRO A N 1
ATOM 2134 C CA . PRO A 1 291 ? -19.169 14.120 7.073 1.00 97.31 291 PRO A CA 1
ATOM 2135 C C . PRO A 1 291 ? -20.088 12.887 7.011 1.00 97.31 291 PRO A C 1
ATOM 2137 O O . PRO A 1 291 ? -20.615 12.594 5.936 1.00 97.31 291 PRO A O 1
ATOM 2140 N N . PRO A 1 292 ? -20.339 12.170 8.122 1.00 97.94 292 PRO A N 1
ATOM 2141 C CA . PRO A 1 292 ? -21.264 11.036 8.125 1.00 97.94 292 PRO A CA 1
ATOM 2142 C C . PRO A 1 292 ? -22.617 11.391 7.490 1.00 97.94 292 PRO A C 1
ATOM 2144 O O . PRO A 1 292 ? -23.386 12.194 8.023 1.00 97.94 292 PRO A O 1
ATOM 2147 N N . THR A 1 293 ? -22.887 10.811 6.319 1.00 98.00 293 THR A N 1
ATOM 2148 C CA . THR A 1 293 ? -24.014 11.183 5.454 1.00 98.00 293 THR A CA 1
ATOM 2149 C C . THR A 1 293 ? -24.717 9.925 4.940 1.00 98.00 293 THR A C 1
ATOM 2151 O O . THR A 1 293 ? -24.049 9.031 4.422 1.00 98.00 293 THR A O 1
ATOM 2154 N N . PRO A 1 294 ? -26.054 9.817 5.034 1.00 97.88 294 PRO A N 1
ATOM 2155 C CA . PRO A 1 294 ? -26.790 8.739 4.383 1.00 97.88 294 PRO A CA 1
ATOM 2156 C C . PRO A 1 294 ? -26.628 8.835 2.861 1.00 97.88 294 PRO A C 1
ATOM 2158 O O . PRO A 1 294 ? -26.961 9.858 2.270 1.00 97.88 294 PRO A O 1
ATOM 2161 N N . LEU A 1 295 ? -26.122 7.774 2.236 1.00 97.75 295 LEU A N 1
ATOM 2162 C CA . LEU A 1 295 ? -25.981 7.662 0.781 1.00 97.75 295 LEU A CA 1
ATOM 2163 C C . LEU A 1 295 ? -27.057 6.758 0.181 1.00 97.75 295 LEU A C 1
ATOM 2165 O O . LEU A 1 295 ? -27.485 6.983 -0.946 1.00 97.75 295 LEU A O 1
ATOM 2169 N N . VAL A 1 296 ? -27.480 5.731 0.916 1.00 98.12 296 VAL A N 1
ATOM 2170 C CA . VAL A 1 296 ? -28.485 4.767 0.468 1.00 98.12 296 VAL A CA 1
ATOM 2171 C C . VAL A 1 296 ? -29.598 4.701 1.503 1.00 98.12 296 VAL A C 1
ATOM 2173 O O . VAL A 1 296 ? -29.325 4.648 2.703 1.00 98.12 296 VAL A O 1
ATOM 2176 N N . ARG A 1 297 ? -30.849 4.715 1.044 1.00 97.12 297 ARG A N 1
ATOM 2177 C CA . ARG A 1 297 ? -32.042 4.546 1.881 1.00 97.12 297 ARG A CA 1
ATOM 2178 C C . ARG A 1 297 ? -32.951 3.491 1.285 1.00 97.12 297 ARG A C 1
ATOM 2180 O O . ARG A 1 297 ? -33.291 3.587 0.108 1.00 97.12 297 ARG A O 1
ATOM 2187 N N . ALA A 1 298 ? -33.332 2.492 2.082 1.00 94.44 298 ALA A N 1
ATOM 2188 C CA . ALA A 1 298 ? -34.174 1.378 1.628 1.00 94.44 298 ALA A CA 1
ATOM 2189 C C . ALA A 1 298 ? -33.696 0.761 0.287 1.00 94.44 298 ALA A C 1
ATOM 2191 O O . ALA A 1 298 ? -34.480 0.495 -0.624 1.00 94.44 298 ALA A O 1
ATOM 2192 N N . GLY A 1 299 ? -32.379 0.595 0.135 1.00 93.94 299 GLY A N 1
ATOM 2193 C CA . GLY A 1 299 ? -31.742 0.045 -1.063 1.00 93.94 299 GLY A CA 1
ATOM 2194 C C . GLY A 1 299 ? -31.614 1.002 -2.255 1.00 93.94 299 GLY A C 1
ATOM 2195 O O . GLY A 1 299 ? -31.072 0.598 -3.280 1.00 93.94 299 GLY A O 1
ATOM 2196 N N . GLN A 1 300 ? -32.073 2.251 -2.140 1.00 96.06 300 GLN A N 1
ATOM 2197 C CA . GLN A 1 300 ? -32.018 3.262 -3.200 1.00 96.06 300 GLN A CA 1
ATOM 2198 C C . GLN A 1 300 ? -30.928 4.300 -2.922 1.00 96.06 300 GLN A C 1
ATOM 2200 O O . GLN A 1 300 ? -30.901 4.911 -1.853 1.00 96.06 300 GLN A O 1
ATOM 2205 N N . ILE A 1 301 ? -30.026 4.501 -3.884 1.00 96.38 301 ILE A N 1
ATOM 2206 C CA . ILE A 1 301 ? -28.958 5.503 -3.786 1.00 96.38 301 ILE A CA 1
ATOM 2207 C C . ILE A 1 301 ? -29.517 6.925 -3.926 1.00 96.38 301 ILE A C 1
ATOM 2209 O O . ILE A 1 301 ? -30.367 7.193 -4.779 1.00 96.38 301 ILE A O 1
ATOM 2213 N N . ASP A 1 302 ? -29.010 7.860 -3.125 1.00 97.50 302 ASP A N 1
ATOM 2214 C CA . ASP A 1 302 ? -29.309 9.282 -3.264 1.00 97.50 302 ASP A CA 1
ATOM 2215 C C . ASP A 1 302 ? -28.630 9.837 -4.526 1.00 97.50 302 ASP A C 1
ATOM 2217 O O . ASP A 1 302 ? -27.431 10.129 -4.574 1.00 97.50 302 ASP A O 1
ATOM 2221 N N . THR A 1 303 ? -29.431 9.991 -5.578 1.00 96.88 303 THR A N 1
ATOM 2222 C CA . THR A 1 303 ? -28.970 10.498 -6.875 1.00 96.88 303 THR A CA 1
ATOM 2223 C C . THR A 1 303 ? -28.542 11.967 -6.834 1.00 96.88 303 THR A C 1
ATOM 2225 O O . THR A 1 303 ? -27.711 12.379 -7.648 1.00 96.88 303 THR A O 1
ATOM 2228 N N . ALA A 1 304 ? -29.066 12.771 -5.903 1.00 97.56 304 ALA A N 1
ATOM 2229 C CA . ALA A 1 304 ? -28.672 14.167 -5.756 1.00 97.56 304 ALA A CA 1
ATOM 2230 C C . ALA A 1 304 ? -27.283 14.268 -5.118 1.00 97.56 304 ALA A C 1
ATOM 2232 O O . ALA A 1 304 ? -26.436 15.003 -5.634 1.00 97.56 304 ALA A O 1
ATOM 2233 N N . LEU A 1 305 ? -27.027 13.482 -4.067 1.00 96.44 305 LEU A N 1
ATOM 2234 C CA . LEU A 1 305 ? -25.699 13.378 -3.467 1.00 96.44 305 LEU A CA 1
ATOM 2235 C C . LEU A 1 305 ? -24.689 12.820 -4.474 1.00 96.44 305 LEU A C 1
ATOM 2237 O O . LEU A 1 305 ? -23.650 13.438 -4.692 1.00 96.44 305 LEU A O 1
ATOM 2241 N N . LEU A 1 306 ? -25.016 11.725 -5.168 1.00 97.31 306 LEU A N 1
ATOM 2242 C CA . LEU A 1 306 ? -24.136 11.148 -6.189 1.00 97.31 306 LEU A CA 1
ATOM 2243 C C . LEU A 1 306 ? -23.778 12.164 -7.286 1.00 97.31 306 LEU A C 1
ATOM 2245 O O . LEU A 1 306 ? -22.620 12.252 -7.695 1.00 97.31 306 LEU A O 1
ATOM 2249 N N . ARG A 1 307 ? -24.742 12.978 -7.736 1.00 97.56 307 ARG A N 1
ATOM 2250 C CA . ARG A 1 307 ? -24.492 14.047 -8.715 1.00 97.56 307 ARG A CA 1
ATOM 2251 C C . ARG A 1 307 ? -23.494 15.086 -8.194 1.00 97.56 307 ARG A C 1
ATOM 2253 O O . ARG A 1 307 ? -22.643 15.525 -8.964 1.00 97.56 307 ARG A O 1
ATOM 2260 N N . LEU A 1 308 ? -23.568 15.457 -6.914 1.00 97.31 308 LEU A N 1
ATOM 2261 C CA . LEU A 1 308 ? -22.604 16.372 -6.289 1.00 97.31 308 LEU A CA 1
ATOM 2262 C C . LEU A 1 308 ? -21.207 15.751 -6.184 1.00 97.31 308 LEU A C 1
ATOM 2264 O O . LEU A 1 308 ? -20.229 16.426 -6.505 1.00 97.31 308 LEU A O 1
ATOM 2268 N N . LEU A 1 309 ? -21.106 14.478 -5.786 1.00 97.25 309 LEU A N 1
ATOM 2269 C CA . LEU A 1 309 ? -19.823 13.771 -5.705 1.00 97.25 309 LEU A CA 1
ATOM 2270 C C . LEU A 1 309 ? -19.142 13.714 -7.079 1.00 97.25 309 LEU A C 1
ATOM 2272 O O . LEU A 1 309 ? -17.985 14.107 -7.220 1.00 97.25 309 LEU A O 1
ATOM 2276 N N . ARG A 1 310 ? -19.889 13.310 -8.115 1.00 97.19 310 ARG A N 1
ATOM 2277 C CA . ARG A 1 310 ? -19.382 13.221 -9.493 1.00 97.19 310 ARG A CA 1
ATOM 2278 C C . ARG A 1 310 ? -18.924 14.571 -10.035 1.00 97.19 310 ARG A C 1
ATOM 2280 O O . ARG A 1 310 ? -17.865 14.645 -10.642 1.00 97.19 310 ARG A O 1
ATOM 2287 N N . ALA A 1 311 ? -19.677 15.643 -9.784 1.00 96.81 311 ALA A N 1
ATOM 2288 C CA . ALA A 1 311 ? -19.330 16.982 -10.267 1.00 96.81 311 ALA A CA 1
ATOM 2289 C C . ALA A 1 311 ? -18.002 17.524 -9.702 1.00 96.81 311 ALA A C 1
ATOM 2291 O O . ALA A 1 311 ? -17.432 18.447 -10.278 1.00 96.81 311 ALA A O 1
ATOM 2292 N N . ASN A 1 312 ? -17.515 16.968 -8.588 1.00 95.62 312 ASN A N 1
ATOM 2293 C CA . ASN A 1 312 ? -16.283 17.397 -7.927 1.00 95.62 312 ASN A CA 1
ATOM 2294 C C . ASN A 1 312 ? -15.097 16.449 -8.165 1.00 95.62 312 ASN A C 1
ATOM 2296 O O . ASN A 1 312 ? -14.033 16.670 -7.592 1.00 95.62 312 ASN A O 1
ATOM 2300 N N . SER A 1 313 ? -15.251 15.421 -9.002 1.00 95.25 313 SER A N 1
ATOM 2301 C CA . SER A 1 313 ? -14.174 14.495 -9.362 1.00 95.25 313 SER A CA 1
ATOM 2302 C C . SER A 1 313 ? -13.722 14.713 -10.802 1.00 95.25 313 SER A C 1
ATOM 2304 O O . SER A 1 313 ? -14.531 14.948 -11.698 1.00 95.25 313 SER A O 1
ATOM 2306 N N . ARG A 1 314 ? -12.414 14.587 -11.042 1.00 93.12 314 ARG A N 1
ATOM 2307 C CA . ARG A 1 314 ? -11.828 14.572 -12.394 1.00 93.12 314 ARG A CA 1
ATOM 2308 C C . ARG A 1 314 ? -12.061 13.233 -13.101 1.00 93.12 314 ARG A C 1
ATOM 2310 O O . ARG A 1 314 ? -11.926 13.167 -14.317 1.00 93.12 314 ARG A O 1
ATOM 2317 N N . MET A 1 315 ? -12.422 12.193 -12.344 1.00 93.06 315 MET A N 1
ATOM 2318 C CA . MET A 1 315 ? -12.719 10.840 -12.822 1.00 93.06 315 MET A CA 1
ATOM 2319 C C . MET A 1 315 ? -14.116 10.403 -12.334 1.00 93.06 315 MET A C 1
ATOM 2321 O O . MET A 1 315 ? -14.233 9.456 -11.552 1.00 93.06 315 MET A O 1
ATOM 2325 N N . PRO A 1 316 ? -15.196 11.088 -12.762 1.00 95.31 316 PRO A N 1
ATOM 2326 C CA . PRO A 1 316 ? -16.539 10.895 -12.207 1.00 95.31 316 PRO A CA 1
ATOM 2327 C C . PRO A 1 316 ? -17.095 9.481 -12.405 1.00 95.31 316 PRO A C 1
ATOM 2329 O O . PRO A 1 316 ? -17.901 9.026 -11.593 1.00 95.31 316 PRO A O 1
ATOM 2332 N N . ASP A 1 317 ? -16.683 8.792 -13.469 1.00 95.38 317 ASP A N 1
ATOM 2333 C CA . ASP A 1 317 ? -17.141 7.434 -13.761 1.00 95.38 317 ASP A CA 1
ATOM 2334 C C . ASP A 1 317 ? -16.398 6.391 -12.916 1.00 95.38 317 ASP A C 1
ATOM 2336 O O . ASP A 1 317 ? -17.036 5.456 -12.435 1.00 95.38 317 ASP A O 1
ATOM 2340 N N . ASN A 1 318 ? -15.105 6.605 -12.621 1.00 95.06 318 ASN A N 1
ATOM 2341 C CA . ASN A 1 318 ? -14.379 5.791 -11.639 1.00 95.06 318 ASN A CA 1
ATOM 2342 C C . ASN A 1 318 ? -15.002 5.960 -10.251 1.00 95.06 318 ASN A C 1
ATOM 2344 O O . ASN A 1 318 ? -15.314 4.965 -9.610 1.00 95.06 318 ASN A O 1
ATOM 2348 N N . LEU A 1 319 ? -15.262 7.202 -9.819 1.00 96.62 319 LEU A N 1
ATOM 2349 C CA . LEU A 1 319 ? -15.890 7.472 -8.521 1.00 96.62 319 LEU A CA 1
ATOM 2350 C C . LEU A 1 319 ? -17.256 6.782 -8.397 1.00 96.62 319 LEU A C 1
ATOM 2352 O O . LEU A 1 319 ? -17.545 6.142 -7.387 1.00 96.62 319 LEU A O 1
ATOM 2356 N N . GLN A 1 320 ? -18.110 6.893 -9.421 1.00 97.38 320 GLN A N 1
ATOM 2357 C CA . GLN A 1 320 ? -19.421 6.239 -9.411 1.00 97.38 320 GLN A CA 1
ATOM 2358 C C . GLN A 1 320 ? -19.292 4.709 -9.416 1.00 97.38 320 GLN A C 1
ATOM 2360 O O . GLN A 1 320 ? -20.009 4.040 -8.672 1.00 97.38 320 GLN A O 1
ATOM 2365 N N . GLY A 1 321 ? -18.412 4.163 -10.259 1.00 97.69 321 GLY A N 1
ATOM 2366 C CA . GLY A 1 321 ? -18.179 2.725 -10.365 1.00 97.69 321 GLY A CA 1
ATOM 2367 C C . GLY A 1 321 ? -17.649 2.126 -9.066 1.00 97.69 321 GLY A C 1
ATOM 2368 O O . GLY A 1 321 ? -18.181 1.130 -8.586 1.00 97.69 321 GLY A O 1
ATOM 2369 N N . ASP A 1 322 ? -16.685 2.787 -8.433 1.00 97.88 322 ASP A N 1
ATOM 2370 C CA . ASP A 1 322 ? -16.109 2.335 -7.170 1.00 97.88 322 ASP A CA 1
ATOM 2371 C C . ASP A 1 322 ? -17.110 2.453 -6.005 1.00 97.88 322 ASP A C 1
ATOM 2373 O O . ASP A 1 322 ? -17.181 1.554 -5.169 1.00 97.88 322 ASP A O 1
ATOM 2377 N N . LEU A 1 323 ? -17.963 3.490 -5.967 1.00 97.94 323 LEU A N 1
ATOM 2378 C CA . LEU A 1 323 ? -19.080 3.555 -5.006 1.00 97.94 323 LEU A CA 1
ATOM 2379 C C . LEU A 1 323 ? -20.074 2.400 -5.206 1.00 97.94 323 LEU A C 1
ATOM 2381 O O . LEU A 1 323 ? -20.585 1.845 -4.229 1.00 97.94 323 LEU A O 1
ATOM 2385 N N . ALA A 1 324 ? -20.351 2.027 -6.458 1.00 97.56 324 ALA A N 1
ATOM 2386 C CA . ALA A 1 324 ? -21.203 0.882 -6.764 1.00 97.56 324 ALA A CA 1
ATOM 2387 C C . ALA A 1 324 ? -20.556 -0.437 -6.305 1.00 97.56 324 ALA A C 1
ATOM 2389 O O . ALA A 1 324 ? -21.240 -1.249 -5.682 1.00 97.56 324 ALA A O 1
ATOM 2390 N N . ALA A 1 325 ? -19.246 -0.606 -6.512 1.00 98.06 325 ALA A N 1
ATOM 2391 C CA . ALA A 1 325 ? -18.483 -1.756 -6.024 1.00 98.06 325 ALA A CA 1
ATOM 2392 C C . ALA A 1 325 ? -18.490 -1.846 -4.484 1.00 98.06 325 ALA A C 1
ATOM 2394 O O . ALA A 1 325 ? -18.695 -2.926 -3.923 1.00 98.06 325 ALA A O 1
ATOM 2395 N N . GLN A 1 326 ? -18.350 -0.713 -3.779 1.00 98.19 326 GLN A N 1
ATOM 2396 C CA . GLN A 1 326 ? -18.508 -0.656 -2.319 1.00 98.19 326 GLN A CA 1
ATOM 2397 C C . GLN A 1 326 ? -19.906 -1.115 -1.894 1.00 98.19 326 GLN A C 1
ATOM 2399 O O . GLN A 1 326 ? -20.039 -1.967 -1.016 1.00 98.19 326 GLN A O 1
ATOM 2404 N N . TRP A 1 327 ? -20.960 -0.601 -2.532 1.00 98.06 327 TRP A N 1
ATOM 2405 C CA . TRP A 1 327 ? -22.329 -0.996 -2.199 1.00 98.06 327 TRP A CA 1
ATOM 2406 C C . TRP A 1 327 ? -22.591 -2.483 -2.446 1.00 98.06 327 TRP A C 1
ATOM 2408 O O . TRP A 1 327 ? -23.180 -3.154 -1.599 1.00 98.06 327 TRP A O 1
ATOM 2418 N N . ALA A 1 328 ? -22.124 -3.008 -3.575 1.00 97.50 328 ALA A N 1
ATOM 2419 C CA . ALA A 1 328 ? -22.218 -4.415 -3.921 1.00 97.50 328 ALA A CA 1
ATOM 2420 C C . ALA A 1 328 ? -21.530 -5.306 -2.873 1.00 97.50 328 ALA A C 1
ATOM 2422 O O . ALA A 1 328 ? -22.166 -6.207 -2.318 1.00 97.50 328 ALA A O 1
ATOM 2423 N N . CYS A 1 329 ? -20.276 -5.000 -2.532 1.00 97.69 329 CYS A N 1
ATOM 2424 C CA . CYS A 1 329 ? -19.529 -5.648 -1.454 1.00 97.69 329 CYS A CA 1
ATOM 2425 C C . CYS A 1 329 ? -20.341 -5.710 -0.147 1.00 97.69 329 CYS A C 1
ATOM 2427 O O . CYS A 1 329 ? -20.556 -6.795 0.404 1.00 97.69 329 CYS A O 1
ATOM 2429 N N . LEU A 1 330 ? -20.869 -4.571 0.315 1.00 98.50 330 LEU A N 1
ATOM 2430 C CA . LEU A 1 330 ? -21.640 -4.511 1.560 1.00 98.50 330 LEU A CA 1
ATOM 2431 C C . LEU A 1 330 ? -22.997 -5.209 1.470 1.00 98.50 330 LEU A C 1
ATOM 2433 O O . LEU A 1 330 ? -23.448 -5.773 2.462 1.00 98.50 330 LEU A O 1
ATOM 2437 N N . ALA A 1 331 ? -23.660 -5.187 0.314 1.00 97.62 331 ALA A N 1
ATOM 2438 C CA . ALA A 1 331 ? -24.937 -5.867 0.122 1.00 97.62 331 ALA A CA 1
ATOM 2439 C C . ALA A 1 331 ? -24.789 -7.392 0.252 1.00 97.62 331 ALA A C 1
ATOM 2441 O O . ALA A 1 331 ? -25.586 -8.015 0.951 1.00 97.62 331 ALA A O 1
ATOM 2442 N N . GLN A 1 332 ? -23.746 -7.981 -0.348 1.00 97.19 332 GLN A N 1
ATOM 2443 C CA . GLN A 1 332 ? -23.432 -9.402 -0.143 1.00 97.19 332 GLN A CA 1
ATOM 2444 C C . GLN A 1 332 ? -23.037 -9.678 1.307 1.00 97.19 332 GLN A C 1
ATOM 2446 O O . GLN A 1 332 ? -23.563 -10.610 1.912 1.00 97.19 332 GLN A O 1
ATOM 2451 N N . GLY A 1 333 ? -22.141 -8.860 1.870 1.00 98.12 333 GLY A N 1
ATOM 2452 C CA . GLY A 1 333 ? -21.684 -9.021 3.248 1.00 98.12 333 GLY A CA 1
ATOM 2453 C C . GLY A 1 333 ? -22.837 -9.005 4.252 1.00 98.12 333 GLY A C 1
ATOM 2454 O O . GLY A 1 333 ? -22.896 -9.855 5.136 1.00 98.12 333 GLY A O 1
ATOM 2455 N N . ALA A 1 334 ? -23.788 -8.082 4.085 1.00 98.19 334 ALA A N 1
ATOM 2456 C CA . ALA A 1 334 ? -24.964 -7.975 4.940 1.00 98.19 334 ALA A CA 1
ATOM 2457 C C . ALA A 1 334 ? -25.887 -9.195 4.827 1.00 98.19 334 ALA A C 1
ATOM 2459 O O . ALA A 1 334 ? -26.348 -9.688 5.853 1.00 98.19 334 ALA A O 1
ATOM 2460 N N . GLN A 1 335 ? -26.124 -9.698 3.610 1.00 97.50 335 GLN A N 1
ATOM 2461 C CA . GLN A 1 335 ? -26.955 -10.885 3.394 1.00 97.50 335 GLN A CA 1
ATOM 2462 C C . GLN A 1 335 ? -26.330 -12.131 4.035 1.00 97.50 335 GLN A C 1
ATOM 2464 O O . GLN A 1 335 ? -26.961 -12.785 4.862 1.00 97.50 335 GLN A O 1
ATOM 2469 N N . GLU A 1 336 ? -25.067 -12.426 3.713 1.00 97.75 336 GLU A N 1
ATOM 2470 C CA . GLU A 1 336 ? -24.367 -13.592 4.266 1.00 97.75 336 GLU A CA 1
ATOM 2471 C C . GLU A 1 336 ? -24.255 -13.520 5.795 1.00 97.75 336 GLU A C 1
ATOM 2473 O O . GLU A 1 336 ? -24.374 -14.541 6.480 1.00 97.75 336 GLU A O 1
ATOM 2478 N N . LEU A 1 337 ? -24.042 -12.317 6.347 1.00 97.81 337 LEU A N 1
ATOM 2479 C CA . LEU A 1 337 ? -23.960 -12.128 7.789 1.00 97.81 337 LEU A CA 1
ATOM 2480 C C . LEU A 1 337 ? -25.310 -12.328 8.476 1.00 97.81 337 LEU A C 1
ATOM 2482 O O . LEU A 1 337 ? -25.344 -12.956 9.531 1.00 97.81 337 LEU A O 1
ATOM 2486 N N . ALA A 1 338 ? -26.406 -11.834 7.894 1.00 97.56 338 ALA A N 1
ATOM 2487 C CA . ALA A 1 338 ? -27.752 -12.052 8.421 1.00 97.56 338 ALA A CA 1
ATOM 2488 C C . ALA A 1 338 ? -28.088 -13.552 8.472 1.00 97.56 338 ALA A C 1
ATOM 2490 O O . ALA A 1 338 ? -28.510 -14.052 9.519 1.00 97.56 338 ALA A O 1
ATOM 2491 N N . ASP A 1 339 ? -27.794 -14.288 7.395 1.00 96.62 339 ASP A N 1
ATOM 2492 C CA . ASP A 1 339 ? -28.005 -15.740 7.316 1.00 96.62 339 ASP A CA 1
ATOM 2493 C C . ASP A 1 339 ? -27.150 -16.504 8.340 1.00 96.62 339 ASP A C 1
ATOM 2495 O O . ASP A 1 339 ? -27.568 -17.529 8.891 1.00 96.62 339 ASP A O 1
ATOM 2499 N N . LEU A 1 340 ? -25.924 -16.037 8.592 1.00 95.88 340 LEU A N 1
ATOM 2500 C CA . LEU A 1 340 ? -25.044 -16.589 9.620 1.00 95.88 340 LEU A CA 1
ATOM 2501 C C . LEU A 1 340 ? -25.575 -16.302 11.030 1.00 95.88 340 LEU A C 1
ATOM 2503 O O . LEU A 1 340 ? -25.561 -17.196 11.880 1.00 95.88 340 LEU A O 1
ATOM 2507 N N . TRP A 1 341 ? -26.076 -15.091 11.273 1.00 95.75 341 TRP A N 1
ATOM 2508 C CA . TRP A 1 341 ? -26.623 -14.678 12.566 1.00 95.75 341 TRP A CA 1
ATOM 2509 C C . TRP A 1 341 ? -27.889 -15.460 12.929 1.00 95.75 341 TRP A C 1
ATOM 2511 O O . TRP A 1 341 ? -28.006 -15.933 14.057 1.00 95.75 341 TRP A O 1
ATOM 2521 N N . GLN A 1 342 ? -28.803 -15.661 11.973 1.00 95.00 342 GLN A N 1
ATOM 2522 C CA . GLN A 1 342 ? -30.040 -16.428 12.177 1.00 95.00 342 GLN A CA 1
ATOM 2523 C C . GLN A 1 342 ? -29.774 -17.891 12.558 1.00 95.00 342 GLN A C 1
ATOM 2525 O O . GLN A 1 342 ? -30.478 -18.461 13.390 1.00 95.00 342 GLN A O 1
ATOM 2530 N N . ARG A 1 343 ? -28.739 -18.508 11.974 1.00 94.62 343 ARG A N 1
ATOM 2531 C CA . ARG A 1 343 ? -28.379 -19.914 12.228 1.00 94.62 343 ARG A CA 1
ATOM 2532 C C . ARG A 1 343 ? -27.450 -20.112 13.424 1.00 94.62 343 ARG A C 1
ATOM 2534 O O . ARG A 1 343 ? -27.194 -21.258 13.790 1.00 94.62 343 ARG A O 1
ATOM 2541 N N . THR A 1 344 ? -26.949 -19.034 14.028 1.00 94.38 344 THR A N 1
ATOM 2542 C CA . THR A 1 344 ? -25.979 -19.093 15.129 1.00 94.38 344 THR A CA 1
ATOM 2543 C C . THR A 1 344 ? -26.573 -18.489 16.403 1.00 94.38 344 THR A C 1
ATOM 2545 O O . THR A 1 344 ? -26.403 -17.293 16.667 1.00 94.38 344 THR A O 1
ATOM 2548 N N . PRO A 1 345 ? -27.245 -19.296 17.246 1.00 91.69 345 PRO A N 1
ATOM 2549 C CA . PRO A 1 345 ? -27.710 -18.844 18.550 1.00 91.69 345 PRO A CA 1
ATOM 2550 C C . PRO A 1 345 ? -26.574 -18.214 19.366 1.00 91.69 345 PRO A C 1
ATOM 2552 O O . PRO A 1 345 ? -25.489 -18.778 19.499 1.00 91.69 345 PRO A O 1
ATOM 2555 N N . GLY A 1 346 ? -26.815 -17.019 19.909 1.00 93.06 346 GLY A N 1
ATOM 2556 C CA . GLY A 1 346 ? -25.817 -16.306 20.707 1.00 93.06 346 GLY A CA 1
ATOM 2557 C C . GLY A 1 346 ? -24.620 -15.772 19.910 1.00 93.06 346 GLY A C 1
ATOM 2558 O O . GLY A 1 346 ? -23.565 -15.564 20.505 1.00 93.06 346 GLY A O 1
ATOM 2559 N N . ALA A 1 347 ? -24.741 -15.535 18.596 1.00 94.88 347 ALA A N 1
ATOM 2560 C CA . ALA A 1 347 ? -23.667 -14.973 17.761 1.00 94.88 347 ALA A CA 1
ATOM 2561 C C . ALA A 1 347 ? -22.967 -13.755 18.401 1.00 94.88 347 ALA A C 1
ATOM 2563 O O . ALA A 1 347 ? -21.742 -13.724 18.503 1.00 94.88 347 ALA A O 1
ATOM 2564 N N . ALA A 1 348 ? -23.734 -12.804 18.945 1.00 93.75 348 ALA A N 1
ATOM 2565 C CA . ALA A 1 348 ? -23.180 -11.635 19.632 1.00 93.75 348 ALA A CA 1
ATOM 2566 C C . ALA A 1 348 ? -22.304 -12.004 20.848 1.00 93.75 348 ALA A C 1
ATOM 2568 O O . ALA A 1 348 ? -21.247 -11.409 21.048 1.00 93.75 348 ALA A O 1
ATOM 2569 N N . ALA A 1 349 ? -22.701 -13.007 21.639 1.00 95.25 349 ALA A N 1
ATOM 2570 C CA . ALA A 1 349 ? -21.921 -13.465 22.788 1.00 95.25 349 ALA A CA 1
ATOM 2571 C C . ALA A 1 349 ? -20.605 -14.128 22.352 1.00 95.25 349 ALA A C 1
ATOM 2573 O O . ALA A 1 349 ? -19.565 -13.879 22.959 1.00 95.25 349 ALA A O 1
ATOM 2574 N N . HIS A 1 350 ? -20.623 -14.904 21.263 1.00 94.31 350 HIS A N 1
ATOM 2575 C CA . HIS A 1 350 ? -19.408 -15.471 20.671 1.00 94.31 350 HIS A CA 1
ATOM 2576 C C . HIS A 1 350 ? -18.446 -14.379 20.182 1.00 94.31 350 HIS A C 1
ATOM 2578 O O . HIS A 1 350 ? -17.245 -14.470 20.426 1.00 94.31 350 HIS A O 1
ATOM 2584 N N . CYS A 1 351 ? -18.963 -13.321 19.551 1.00 95.75 351 CYS A N 1
ATOM 2585 C CA . CYS A 1 351 ? -18.161 -12.164 19.151 1.00 95.75 351 CYS A CA 1
ATOM 2586 C C . CYS A 1 351 ? -17.516 -11.461 20.357 1.00 95.75 351 CYS A C 1
ATOM 2588 O O . CYS A 1 351 ? -16.323 -11.164 20.335 1.00 95.75 351 CYS A O 1
ATOM 2590 N N . VAL A 1 352 ? -18.273 -11.242 21.436 1.00 96.69 352 VAL A N 1
ATOM 2591 C CA . VAL A 1 352 ? -17.742 -10.651 22.678 1.00 96.69 352 VAL A CA 1
ATOM 2592 C C . VAL A 1 352 ? -16.681 -11.550 23.320 1.00 96.69 352 VAL A C 1
ATOM 2594 O O . VAL A 1 352 ? -15.655 -11.049 23.778 1.00 96.69 352 VAL A O 1
ATOM 2597 N N . ALA A 1 353 ? -16.870 -12.871 23.303 1.00 95.50 353 ALA A N 1
ATOM 2598 C CA . ALA A 1 353 ? -15.866 -13.816 23.784 1.00 95.50 353 ALA A CA 1
ATOM 2599 C C . ALA A 1 353 ? -14.579 -13.783 22.938 1.00 95.50 353 ALA A C 1
ATOM 2601 O O . ALA A 1 353 ? -13.483 -13.846 23.492 1.00 95.50 353 ALA A O 1
ATOM 2602 N N . ALA A 1 354 ? -14.686 -13.628 21.613 1.00 94.94 354 ALA A N 1
ATOM 2603 C CA . ALA A 1 354 ? -13.529 -13.489 20.726 1.00 94.94 354 ALA A CA 1
ATOM 2604 C C . ALA A 1 354 ? -12.737 -12.193 20.983 1.00 94.94 354 ALA A C 1
ATOM 2606 O O . ALA A 1 354 ? -11.501 -12.220 20.987 1.00 94.94 354 ALA A O 1
ATOM 2607 N N . LEU A 1 355 ? -13.431 -11.081 21.257 1.00 96.88 355 LEU A N 1
ATOM 2608 C CA . LEU A 1 355 ? -12.806 -9.829 21.699 1.00 96.88 355 LEU A CA 1
ATOM 2609 C C . LEU A 1 355 ? -12.043 -10.040 23.017 1.00 96.88 355 LEU A C 1
ATOM 2611 O O . LEU A 1 355 ? -10.859 -9.724 23.095 1.00 96.88 355 LEU A O 1
ATOM 2615 N N . ALA A 1 356 ? -12.680 -10.654 24.019 1.00 97.56 356 ALA A N 1
ATOM 2616 C CA . ALA A 1 356 ? -12.053 -10.927 25.314 1.00 97.56 356 ALA A CA 1
ATOM 2617 C C . ALA A 1 356 ? -10.834 -11.865 25.201 1.00 97.56 356 ALA A C 1
ATOM 2619 O O . ALA A 1 356 ? -9.820 -11.653 25.863 1.00 97.56 356 ALA A O 1
ATOM 2620 N N . ALA A 1 357 ? -10.894 -12.879 24.333 1.00 96.19 357 ALA A N 1
ATOM 2621 C CA . ALA A 1 357 ? -9.763 -13.770 24.073 1.00 96.19 357 ALA A CA 1
ATOM 2622 C C . ALA A 1 357 ? -8.573 -13.029 23.440 1.00 96.19 357 ALA A C 1
ATOM 2624 O O . ALA A 1 357 ? -7.419 -13.296 23.777 1.00 96.19 357 ALA A O 1
ATOM 2625 N N . SER A 1 358 ? -8.852 -12.078 22.547 1.00 96.12 358 SER A N 1
ATOM 2626 C CA . SER A 1 358 ? -7.819 -11.280 21.878 1.00 96.12 358 SER A CA 1
ATOM 2627 C C . SER A 1 358 ? -7.200 -10.254 22.832 1.00 96.12 358 SER A C 1
ATOM 2629 O O . SER A 1 358 ? -5.984 -10.069 22.825 1.00 96.12 358 SER A O 1
ATOM 2631 N N . GLU A 1 359 ? -8.006 -9.669 23.724 1.00 97.88 359 GLU A N 1
ATOM 2632 C CA . GLU A 1 359 ? -7.524 -8.850 24.841 1.00 97.88 359 GLU A CA 1
ATOM 2633 C C . GLU A 1 359 ? -6.604 -9.650 25.770 1.00 97.88 359 GLU A C 1
ATOM 2635 O O . GLU A 1 359 ? -5.491 -9.215 26.063 1.00 97.88 359 GLU A O 1
ATOM 2640 N N . ALA A 1 360 ? -7.030 -10.841 26.202 1.00 98.25 360 ALA A N 1
ATOM 2641 C CA . ALA A 1 360 ? -6.231 -11.696 27.076 1.00 98.25 360 ALA A CA 1
ATOM 2642 C C . ALA A 1 360 ? -4.884 -12.075 26.437 1.00 98.25 360 ALA A C 1
ATOM 2644 O O . ALA A 1 360 ? -3.854 -12.069 27.113 1.00 98.25 360 ALA A O 1
ATOM 2645 N N . ALA A 1 361 ? -4.869 -12.356 25.130 1.00 97.75 361 ALA A N 1
ATOM 2646 C CA . ALA A 1 361 ? -3.644 -12.653 24.395 1.00 97.75 361 ALA A CA 1
ATOM 2647 C C . ALA A 1 361 ? -2.691 -11.444 24.329 1.00 97.75 361 ALA A C 1
ATOM 2649 O O . ALA A 1 361 ? -1.490 -11.604 24.559 1.00 97.75 361 ALA A O 1
ATOM 2650 N N . ALA A 1 362 ? -3.212 -10.240 24.069 1.00 97.69 362 ALA A N 1
ATOM 2651 C CA . ALA A 1 362 ? -2.417 -9.011 24.060 1.00 97.69 362 ALA A CA 1
ATOM 2652 C C . ALA A 1 362 ? -1.851 -8.683 25.456 1.00 97.69 362 ALA A C 1
ATOM 2654 O O . ALA A 1 362 ? -0.657 -8.405 25.588 1.00 97.69 362 ALA A O 1
ATOM 2655 N N . ARG A 1 363 ? -2.669 -8.806 26.511 1.00 98.44 363 ARG A N 1
ATOM 2656 C CA . ARG A 1 363 ? -2.243 -8.654 27.915 1.00 98.44 363 ARG A CA 1
ATOM 2657 C C . ARG A 1 363 ? -1.144 -9.638 28.297 1.00 98.44 363 ARG A C 1
ATOM 2659 O O . ARG A 1 363 ? -0.150 -9.243 28.897 1.00 98.44 363 ARG A O 1
ATOM 2666 N N . ALA A 1 364 ? -1.278 -10.906 27.908 1.00 98.25 364 ALA A N 1
ATOM 2667 C CA . ALA A 1 364 ? -0.261 -11.922 28.166 1.00 98.25 364 ALA A CA 1
ATOM 2668 C C . ALA A 1 364 ? 1.071 -11.602 27.466 1.00 98.25 364 ALA A C 1
ATOM 2670 O O . ALA A 1 364 ? 2.136 -11.758 28.064 1.00 98.25 364 ALA A O 1
ATOM 2671 N N . ALA A 1 365 ? 1.020 -11.117 26.221 1.00 96.12 365 ALA A N 1
ATOM 2672 C CA . ALA A 1 365 ? 2.212 -10.702 25.486 1.00 96.12 365 ALA A CA 1
ATOM 2673 C C . ALA A 1 365 ? 2.919 -9.510 26.150 1.00 96.12 365 ALA A C 1
ATOM 2675 O O . ALA A 1 365 ? 4.146 -9.513 26.266 1.00 96.12 365 ALA A O 1
ATOM 2676 N N . LEU A 1 366 ? 2.154 -8.523 26.630 1.00 98.00 366 LEU A N 1
ATOM 2677 C CA . LEU A 1 366 ? 2.684 -7.400 27.402 1.00 98.00 366 LEU A CA 1
ATOM 2678 C C . LEU A 1 366 ? 3.280 -7.881 28.728 1.00 98.00 366 LEU A C 1
ATOM 2680 O O . LEU A 1 366 ? 4.436 -7.585 29.004 1.00 98.00 366 LEU A O 1
ATOM 2684 N N . ALA A 1 367 ? 2.568 -8.696 29.507 1.00 98.19 367 ALA A N 1
ATOM 2685 C CA . ALA A 1 367 ? 3.054 -9.216 30.787 1.00 98.19 367 ALA A CA 1
ATOM 2686 C C . ALA A 1 367 ? 4.390 -9.976 30.672 1.00 98.19 367 ALA A C 1
ATOM 2688 O O . ALA A 1 367 ? 5.203 -9.924 31.592 1.00 98.19 367 ALA A O 1
ATOM 2689 N N . ALA A 1 368 ? 4.637 -10.642 29.539 1.00 96.56 368 ALA A N 1
ATOM 2690 C CA . ALA A 1 368 ? 5.879 -11.368 29.276 1.00 96.56 368 ALA A CA 1
ATOM 2691 C C . ALA A 1 368 ? 7.085 -10.465 28.945 1.00 96.56 368 ALA A C 1
ATOM 2693 O O . ALA A 1 368 ? 8.227 -10.922 29.013 1.00 96.56 368 ALA A O 1
ATOM 2694 N N . ALA A 1 369 ? 6.858 -9.211 28.554 1.00 96.56 369 ALA A N 1
ATOM 2695 C CA . ALA A 1 369 ? 7.922 -8.240 28.323 1.00 96.56 369 ALA A CA 1
ATOM 2696 C C . ALA A 1 369 ? 8.378 -7.592 29.648 1.00 96.56 369 ALA A C 1
ATOM 2698 O O . ALA A 1 369 ? 7.613 -7.568 30.613 1.00 96.56 369 ALA A O 1
ATOM 2699 N N . PRO A 1 370 ? 9.602 -7.044 29.732 1.00 98.00 370 PRO A N 1
ATOM 2700 C CA . PRO A 1 370 ? 10.030 -6.275 30.899 1.00 98.00 370 PRO A CA 1
ATOM 2701 C C . PRO A 1 370 ? 9.242 -4.964 31.058 1.00 98.00 370 PRO A C 1
ATOM 2703 O O . PRO A 1 370 ? 8.782 -4.374 30.081 1.00 98.00 370 PRO A O 1
ATOM 2706 N N . ASP A 1 371 ? 9.090 -4.513 32.304 1.00 98.62 371 ASP A N 1
ATOM 2707 C CA . ASP A 1 371 ? 8.613 -3.161 32.608 1.00 98.62 371 ASP A CA 1
ATOM 2708 C C . ASP A 1 371 ? 9.687 -2.125 32.283 1.00 98.62 371 ASP A C 1
ATOM 2710 O O . ASP A 1 371 ? 10.870 -2.325 32.566 1.00 98.62 371 ASP A O 1
ATOM 2714 N N . GLY A 1 372 ? 9.267 -1.006 31.696 1.00 98.44 372 GLY A N 1
ATOM 2715 C CA . GLY A 1 372 ? 10.186 0.045 31.286 1.00 98.44 372 GLY A CA 1
ATOM 2716 C C . GLY A 1 372 ? 9.536 1.128 30.440 1.00 98.44 372 GLY A C 1
ATOM 2717 O O . GLY A 1 372 ? 8.371 1.031 30.043 1.00 98.44 372 GLY A O 1
ATOM 2718 N N . ASP A 1 373 ? 10.325 2.168 30.193 1.00 98.62 373 ASP A N 1
ATOM 2719 C CA . ASP A 1 373 ? 9.998 3.253 29.279 1.00 98.62 373 ASP A CA 1
ATOM 2720 C C . ASP A 1 373 ? 10.950 3.144 28.093 1.00 98.62 373 ASP A C 1
ATOM 2722 O O . ASP A 1 373 ? 12.167 3.242 28.253 1.00 98.62 373 ASP A O 1
ATOM 2726 N N . TYR A 1 374 ? 10.393 2.904 26.912 1.00 98.50 374 TYR A N 1
ATOM 2727 C CA . TYR A 1 374 ? 11.164 2.670 25.698 1.00 98.50 374 TYR A CA 1
ATOM 2728 C C . TYR A 1 374 ? 10.877 3.777 24.697 1.00 98.50 374 TYR A C 1
ATOM 2730 O O . TYR A 1 374 ? 9.724 3.970 24.314 1.00 98.50 374 TYR A O 1
ATOM 2738 N N . ALA A 1 375 ? 11.908 4.509 24.279 1.00 98.31 375 ALA A N 1
ATOM 2739 C CA . ALA A 1 375 ? 11.753 5.698 23.446 1.00 98.31 375 ALA A CA 1
ATOM 2740 C C . ALA A 1 375 ? 12.435 5.537 22.088 1.00 98.31 375 ALA A C 1
ATOM 2742 O O . ALA A 1 375 ? 13.540 5.008 22.009 1.00 98.31 375 ALA A O 1
ATOM 2743 N N . PHE A 1 376 ? 11.803 6.020 21.023 1.00 98.19 376 PHE A N 1
ATOM 2744 C CA . PHE A 1 376 ? 12.369 6.010 19.677 1.00 98.19 376 PHE A CA 1
ATOM 2745 C C . PHE A 1 376 ? 12.035 7.308 18.947 1.00 98.19 376 PHE A C 1
ATOM 2747 O O . PHE A 1 376 ? 10.938 7.854 19.102 1.00 98.19 376 PHE A O 1
ATOM 2754 N N . GLU A 1 377 ? 12.977 7.783 18.136 1.00 97.75 377 GLU A N 1
ATOM 2755 C CA . GLU A 1 377 ? 12.824 8.993 17.334 1.00 97.75 377 GLU A CA 1
ATOM 2756 C C . GLU A 1 377 ? 13.186 8.742 15.870 1.00 97.75 377 GLU A C 1
ATOM 2758 O O . GLU A 1 377 ? 14.110 7.992 15.548 1.00 97.75 377 GLU A O 1
ATOM 2763 N N . ASP A 1 378 ? 12.440 9.401 14.992 1.00 97.06 378 ASP A N 1
ATOM 2764 C CA . ASP A 1 378 ? 12.643 9.434 13.547 1.00 97.06 378 ASP A CA 1
ATOM 2765 C C . ASP A 1 378 ? 12.126 10.781 13.005 1.00 97.06 378 ASP A C 1
ATOM 2767 O O . ASP A 1 378 ? 11.617 11.615 13.764 1.00 97.06 378 ASP A O 1
ATOM 2771 N N . ALA A 1 379 ? 12.231 11.025 11.702 1.00 97.62 379 ALA A N 1
ATOM 2772 C CA . ALA A 1 379 ? 11.657 12.218 11.089 1.00 97.62 379 ALA A CA 1
ATOM 2773 C C . ALA A 1 379 ? 11.320 12.028 9.603 1.00 97.62 379 ALA A C 1
ATOM 2775 O O . ALA A 1 379 ? 11.972 11.267 8.890 1.00 97.62 379 ALA A O 1
ATOM 2776 N N . LEU A 1 380 ? 10.303 12.761 9.143 1.00 97.75 380 LEU A N 1
ATOM 2777 C CA . LEU A 1 380 ? 10.025 12.966 7.715 1.00 97.75 380 LEU A CA 1
ATOM 2778 C C . LEU A 1 380 ? 10.989 14.020 7.156 1.00 97.75 380 LEU A C 1
ATOM 2780 O O . LEU A 1 380 ? 11.406 14.907 7.901 1.00 97.75 380 LEU A O 1
ATOM 2784 N N . ASP A 1 381 ? 11.271 14.007 5.851 1.00 96.75 381 ASP A N 1
ATOM 2785 C CA . ASP A 1 381 ? 12.206 14.966 5.225 1.00 96.75 381 ASP A CA 1
ATOM 2786 C C . ASP A 1 381 ? 11.672 16.413 5.180 1.00 96.75 381 ASP A C 1
ATOM 2788 O O . ASP A 1 381 ? 12.416 17.351 4.907 1.00 96.75 381 ASP A O 1
ATOM 2792 N N . GLY A 1 382 ? 10.371 16.607 5.402 1.00 96.56 382 GLY A N 1
ATOM 2793 C CA . GLY A 1 382 ? 9.710 17.911 5.340 1.00 96.56 382 GLY A CA 1
ATOM 2794 C C . GLY A 1 382 ? 8.199 17.796 5.209 1.00 96.56 382 GLY A C 1
ATOM 2795 O O . GLY A 1 382 ? 7.676 16.704 4.980 1.00 96.56 382 GLY A O 1
ATOM 2796 N N . ASP A 1 383 ? 7.488 18.916 5.308 1.00 96.38 383 ASP A N 1
ATOM 2797 C CA . ASP A 1 383 ? 6.025 18.950 5.179 1.00 96.38 383 ASP A CA 1
ATOM 2798 C C . ASP A 1 383 ? 5.546 19.214 3.741 1.00 96.38 383 ASP A C 1
ATOM 2800 O O . ASP A 1 383 ? 4.353 19.149 3.470 1.00 96.38 383 ASP A O 1
ATOM 2804 N N . GLY A 1 384 ? 6.465 19.467 2.802 1.00 94.56 384 GLY A N 1
ATOM 2805 C CA . GLY A 1 384 ? 6.163 19.739 1.389 1.00 94.56 384 GLY A CA 1
ATOM 2806 C C . GLY A 1 384 ? 5.908 21.215 1.067 1.00 94.56 384 GLY A C 1
ATOM 2807 O O . GLY A 1 384 ? 5.811 21.581 -0.107 1.00 94.56 384 GLY A O 1
ATOM 2808 N N . ILE A 1 385 ? 5.868 22.072 2.091 1.00 95.69 385 ILE A N 1
ATOM 2809 C CA . ILE A 1 385 ? 5.981 23.534 1.972 1.00 95.69 385 ILE A CA 1
ATOM 2810 C C . ILE A 1 385 ? 7.392 23.967 2.387 1.00 95.69 385 ILE A C 1
ATOM 2812 O O . ILE A 1 385 ? 8.009 24.815 1.745 1.00 95.69 385 ILE A O 1
ATOM 2816 N N . THR A 1 386 ? 7.921 23.331 3.427 1.00 94.19 386 THR A N 1
ATOM 2817 C CA . THR A 1 386 ? 9.265 23.497 3.966 1.00 94.19 386 THR A CA 1
ATOM 2818 C C . THR A 1 386 ? 10.042 22.181 3.872 1.00 94.19 386 THR A C 1
ATOM 2820 O O . THR A 1 386 ? 9.469 21.089 3.881 1.00 94.19 386 THR A O 1
ATOM 2823 N N . ALA A 1 387 ? 11.369 22.291 3.790 1.00 93.56 387 ALA A N 1
ATOM 2824 C CA . ALA A 1 387 ? 12.294 21.154 3.800 1.00 93.56 387 ALA A CA 1
ATOM 2825 C C . ALA A 1 387 ? 12.851 20.852 5.207 1.00 93.56 387 ALA A C 1
ATOM 2827 O O . ALA A 1 387 ? 13.853 20.157 5.341 1.00 93.56 387 ALA A O 1
ATOM 2828 N N . ALA A 1 388 ? 12.269 21.444 6.256 1.00 96.12 388 ALA A N 1
ATOM 2829 C CA . ALA A 1 388 ? 12.703 21.196 7.624 1.00 96.12 388 ALA A CA 1
ATOM 2830 C C . ALA A 1 388 ? 12.181 19.824 8.079 1.00 96.12 388 ALA A C 1
ATOM 2832 O O . ALA A 1 388 ? 10.972 19.599 7.977 1.00 96.12 388 ALA A O 1
ATOM 2833 N N . PRO A 1 389 ? 13.036 18.927 8.606 1.00 97.69 389 PRO A N 1
ATOM 2834 C CA . PRO A 1 389 ? 12.586 17.623 9.061 1.00 97.69 389 PRO A CA 1
ATOM 2835 C C . PRO A 1 389 ? 11.457 17.700 10.089 1.00 97.69 389 PRO A C 1
ATOM 2837 O O . PRO A 1 389 ? 11.513 18.480 11.042 1.00 97.69 389 PRO A O 1
ATOM 2840 N N . VAL A 1 390 ? 10.442 16.853 9.920 1.00 98.38 390 VAL A N 1
ATOM 2841 C CA . VAL A 1 390 ? 9.274 16.808 10.808 1.00 98.38 390 VAL A CA 1
ATOM 2842 C C . VAL A 1 390 ? 9.444 15.647 11.781 1.00 98.38 390 VAL A C 1
ATOM 2844 O O . VAL A 1 390 ? 9.336 14.482 11.396 1.00 98.38 390 VAL A O 1
ATOM 2847 N N . ARG A 1 391 ? 9.741 15.970 13.044 1.00 98.44 391 ARG A N 1
ATOM 2848 C CA . ARG A 1 391 ? 10.068 14.995 14.095 1.00 98.44 391 ARG A CA 1
ATOM 2849 C C . ARG A 1 391 ? 8.885 14.096 14.460 1.00 98.44 391 ARG A C 1
ATOM 2851 O O . ARG A 1 391 ? 7.797 14.575 14.787 1.00 98.44 391 ARG A O 1
ATOM 2858 N N . VAL A 1 392 ? 9.165 12.798 14.525 1.00 98.44 392 VAL A N 1
ATOM 2859 C CA . VAL A 1 392 ? 8.299 11.745 15.056 1.00 98.44 392 VAL A CA 1
ATOM 2860 C C . VAL A 1 392 ? 8.967 11.178 16.304 1.00 98.44 392 VAL A C 1
ATOM 2862 O O . VAL A 1 392 ? 10.101 10.711 16.245 1.00 98.44 392 VAL A O 1
ATOM 2865 N N . ALA A 1 393 ? 8.277 11.225 17.440 1.00 98.38 393 ALA A N 1
ATOM 2866 C CA . ALA A 1 393 ? 8.808 10.737 18.708 1.00 98.38 393 ALA A CA 1
ATOM 2867 C C . ALA A 1 393 ? 7.768 9.877 19.423 1.00 98.38 393 ALA A C 1
ATOM 2869 O O . ALA A 1 393 ? 6.615 10.286 19.586 1.00 98.38 393 ALA A O 1
ATOM 2870 N N . VAL A 1 394 ? 8.202 8.697 19.854 1.00 98.62 394 VAL A N 1
ATOM 2871 C CA . VAL A 1 394 ? 7.370 7.683 20.503 1.00 98.62 394 VAL A CA 1
ATOM 2872 C C . VAL A 1 394 ? 8.006 7.283 21.824 1.00 98.62 394 VAL A C 1
ATOM 2874 O O . VAL A 1 394 ? 9.207 7.027 21.875 1.00 98.62 394 VAL A O 1
ATOM 2877 N N . CYS A 1 395 ? 7.199 7.175 22.879 1.00 98.69 395 CYS A N 1
ATOM 2878 C CA . CYS A 1 395 ? 7.580 6.527 24.130 1.00 98.69 395 CYS A CA 1
ATOM 2879 C C . CYS A 1 395 ? 6.528 5.483 24.523 1.00 98.69 395 CYS A C 1
ATOM 2881 O O . CYS A 1 395 ? 5.349 5.805 24.658 1.00 98.69 395 CYS A O 1
ATOM 2883 N N . ILE A 1 396 ? 6.948 4.230 24.702 1.00 98.81 396 ILE A N 1
ATOM 2884 C CA . ILE A 1 396 ? 6.108 3.139 25.202 1.00 98.81 396 ILE A CA 1
ATOM 2885 C C . ILE A 1 396 ? 6.393 2.974 26.691 1.00 98.81 396 ILE A C 1
ATOM 2887 O O . ILE A 1 396 ? 7.482 2.538 27.065 1.00 98.81 396 ILE A O 1
ATOM 2891 N N . ARG A 1 397 ? 5.408 3.283 27.538 1.00 98.75 397 ARG A N 1
ATOM 2892 C CA . ARG A 1 397 ? 5.475 3.046 28.986 1.00 98.75 397 ARG A CA 1
ATOM 2893 C C . ARG A 1 397 ? 4.767 1.743 29.307 1.00 98.75 397 ARG A C 1
ATOM 2895 O O . ARG A 1 397 ? 3.543 1.703 29.424 1.00 98.75 397 ARG A O 1
ATOM 2902 N N . LYS A 1 398 ? 5.539 0.667 29.420 1.00 98.56 398 LYS A N 1
ATOM 2903 C CA . LYS A 1 398 ? 5.035 -0.685 29.677 1.00 98.56 398 LYS A CA 1
ATOM 2904 C C . LYS A 1 398 ? 5.051 -0.951 31.181 1.00 98.56 398 LYS A C 1
ATOM 2906 O O . LYS A 1 398 ? 6.110 -0.835 31.806 1.00 98.56 398 LYS A O 1
ATOM 2911 N N . ARG A 1 399 ? 3.893 -1.294 31.758 1.00 98.50 399 ARG A N 1
ATOM 2912 C CA . ARG A 1 399 ? 3.732 -1.670 33.174 1.00 98.50 399 ARG A CA 1
ATOM 2913 C C . ARG A 1 399 ? 2.809 -2.877 33.297 1.00 98.50 399 ARG A C 1
ATOM 2915 O O . ARG A 1 399 ? 1.659 -2.811 32.870 1.00 98.50 399 ARG A O 1
ATOM 2922 N N . GLY A 1 400 ? 3.293 -3.966 33.891 1.00 98.31 400 GLY A N 1
ATOM 2923 C CA . GLY A 1 400 ? 2.507 -5.191 34.034 1.00 98.31 400 GLY A CA 1
ATOM 2924 C C . GLY A 1 400 ? 2.005 -5.707 32.681 1.00 98.31 400 GLY A C 1
ATOM 2925 O O . GLY A 1 400 ? 2.809 -5.983 31.789 1.00 98.31 400 GLY A O 1
ATOM 2926 N N . ASP A 1 401 ? 0.686 -5.823 32.535 1.00 98.38 401 ASP A N 1
ATOM 2927 C CA . ASP A 1 401 ? -0.017 -6.321 31.348 1.00 98.38 401 ASP A CA 1
ATOM 2928 C C . ASP A 1 401 ? -0.594 -5.207 30.447 1.00 98.38 401 ASP A C 1
ATOM 2930 O O . ASP A 1 401 ? -1.390 -5.493 29.551 1.00 98.38 401 ASP A O 1
ATOM 2934 N N . ALA A 1 402 ? -0.203 -3.948 30.672 1.00 98.56 402 ALA A N 1
ATOM 2935 C CA . ALA A 1 402 ? -0.687 -2.780 29.938 1.00 98.56 402 ALA A CA 1
ATOM 2936 C C . ALA A 1 402 ? 0.462 -1.889 29.435 1.00 98.56 402 ALA A C 1
ATOM 2938 O O . ALA A 1 402 ? 1.585 -1.912 29.957 1.00 98.56 402 ALA A O 1
ATOM 2939 N N . ALA A 1 403 ? 0.177 -1.074 28.416 1.00 98.62 403 ALA A N 1
ATOM 2940 C CA . ALA A 1 403 ? 1.121 -0.079 27.913 1.00 98.62 403 ALA A CA 1
ATOM 2941 C C . ALA A 1 403 ? 0.442 1.244 27.530 1.00 98.62 403 ALA A C 1
ATOM 2943 O O . ALA A 1 403 ? -0.596 1.269 26.868 1.00 98.62 403 ALA A O 1
ATOM 2944 N N . GLU A 1 404 ? 1.064 2.360 27.908 1.00 98.75 404 GLU A N 1
ATOM 2945 C CA . GLU A 1 404 ? 0.738 3.683 27.369 1.00 98.75 404 GLU A CA 1
ATOM 2946 C C . GLU A 1 404 ? 1.664 3.987 26.184 1.00 98.75 404 GLU A C 1
ATOM 2948 O O . GLU A 1 404 ? 2.887 3.884 26.295 1.00 98.75 404 GLU A O 1
ATOM 2953 N N . LEU A 1 405 ? 1.075 4.369 25.053 1.00 98.75 405 LEU A N 1
ATOM 2954 C CA . LEU A 1 405 ? 1.758 4.834 23.852 1.00 98.75 405 LEU A CA 1
ATOM 2955 C C . LEU A 1 405 ? 1.716 6.364 23.840 1.00 98.75 405 LEU A C 1
ATOM 2957 O O . LEU A 1 405 ? 0.690 6.967 23.519 1.00 98.75 405 LEU A O 1
ATOM 2961 N N . ASP A 1 406 ? 2.822 6.995 24.215 1.00 98.69 406 ASP A N 1
ATOM 2962 C CA . ASP A 1 406 ? 2.942 8.446 24.295 1.00 98.69 406 ASP A CA 1
ATOM 2963 C C . ASP A 1 406 ? 3.590 9.022 23.037 1.00 98.69 406 ASP A C 1
ATOM 2965 O O . ASP A 1 406 ? 4.777 8.823 22.771 1.00 98.69 406 ASP A O 1
ATOM 2969 N N . LEU A 1 407 ? 2.785 9.766 22.279 1.00 98.69 407 LEU A N 1
ATOM 2970 C CA . LEU A 1 407 ? 3.177 10.478 21.065 1.00 98.69 407 LEU A CA 1
ATOM 2971 C C . LEU A 1 407 ? 3.244 11.998 21.283 1.00 98.69 407 LEU A C 1
ATOM 2973 O O . LEU A 1 407 ? 3.362 12.761 20.324 1.00 98.69 407 LEU A O 1
ATOM 2977 N N . THR A 1 408 ? 3.160 12.480 22.528 1.00 98.25 408 THR A N 1
ATOM 2978 C CA . THR A 1 408 ? 3.178 13.922 22.841 1.00 98.25 408 THR A CA 1
ATOM 2979 C C . THR A 1 408 ? 4.499 14.602 22.487 1.00 98.25 408 THR A C 1
ATOM 2981 O O . THR A 1 408 ? 4.537 15.825 22.396 1.00 98.25 408 THR A O 1
ATOM 2984 N N . GLY A 1 409 ? 5.570 13.837 22.252 1.00 98.06 409 GLY A N 1
ATOM 2985 C CA . GLY A 1 409 ? 6.855 14.343 21.771 1.00 98.06 409 GLY A CA 1
ATOM 2986 C C . GLY A 1 409 ? 6.907 14.650 20.269 1.00 98.06 409 GLY A C 1
ATOM 2987 O O . GLY A 1 409 ? 7.889 15.244 19.824 1.00 98.06 409 GLY A O 1
ATOM 2988 N N . CYS A 1 410 ? 5.894 14.258 19.486 1.00 98.69 410 CYS A N 1
ATOM 2989 C CA . CYS A 1 410 ? 5.838 14.546 18.051 1.00 98.69 410 CYS A CA 1
ATOM 2990 C C . CYS A 1 410 ? 5.798 16.060 17.765 1.00 98.69 410 CYS A C 1
ATOM 2992 O O . CYS A 1 410 ? 5.437 16.871 18.628 1.00 98.69 410 CYS A O 1
ATOM 2994 N N . ALA A 1 411 ? 6.195 16.436 16.546 1.00 98.62 411 ALA A N 1
ATOM 2995 C CA . ALA A 1 411 ? 6.213 17.829 16.114 1.00 98.62 411 ALA A CA 1
ATOM 2996 C C . ALA A 1 411 ? 4.824 18.486 16.181 1.00 98.62 411 ALA A C 1
ATOM 2998 O O . ALA A 1 411 ? 3.782 17.821 16.143 1.00 98.62 411 ALA A O 1
ATOM 2999 N N . ASP A 1 412 ? 4.825 19.814 16.273 1.00 98.44 412 ASP A N 1
ATOM 3000 C CA . ASP A 1 412 ? 3.609 20.606 16.120 1.00 98.44 412 ASP A CA 1
ATOM 3001 C C . ASP A 1 412 ? 2.994 20.388 14.741 1.00 98.44 412 ASP A C 1
ATOM 3003 O O . ASP A 1 412 ? 3.684 20.025 13.787 1.00 98.44 412 ASP A O 1
ATOM 3007 N N . GLN A 1 413 ? 1.685 20.603 14.650 1.00 98.00 413 GLN A N 1
ATOM 3008 C CA . GLN A 1 413 ? 0.960 20.561 13.393 1.00 98.00 413 GLN A CA 1
ATOM 3009 C C . GLN A 1 413 ? 1.693 21.400 12.343 1.00 98.00 413 GLN A C 1
ATOM 3011 O O . GLN A 1 413 ? 2.001 22.575 12.549 1.00 98.00 413 GLN A O 1
ATOM 3016 N N . THR A 1 414 ? 1.944 20.775 11.204 1.00 97.88 414 THR A N 1
ATOM 3017 C CA . THR A 1 414 ? 2.631 21.402 10.079 1.00 97.88 414 THR A CA 1
ATOM 3018 C C . THR A 1 414 ? 1.646 22.153 9.198 1.00 97.88 414 THR A C 1
ATOM 3020 O O . THR A 1 414 ? 0.441 21.885 9.212 1.00 97.88 414 THR A O 1
ATOM 3023 N N . GLN A 1 415 ? 2.164 23.098 8.412 1.00 96.81 415 GLN A N 1
ATOM 3024 C CA . GLN A 1 415 ? 1.351 23.767 7.408 1.00 96.81 415 G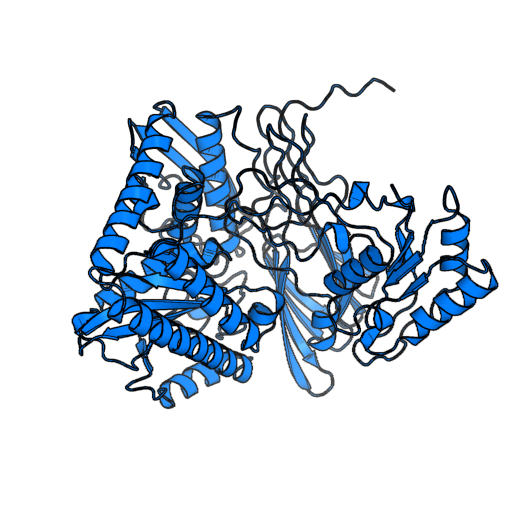LN A CA 1
ATOM 3025 C C . GLN A 1 415 ? 1.065 22.822 6.238 1.00 96.81 415 GLN A C 1
ATOM 3027 O O . GLN A 1 415 ? -0.034 22.849 5.703 1.00 96.81 415 GLN A O 1
ATOM 3032 N N . GLY A 1 416 ? 2.041 22.009 5.828 1.00 96.88 416 GLY A N 1
ATOM 3033 C CA . GLY A 1 416 ? 1.875 21.040 4.750 1.00 96.88 416 GLY A CA 1
ATOM 3034 C C . GLY A 1 416 ? 1.049 19.800 5.133 1.00 96.88 416 GLY A C 1
ATOM 3035 O O . GLY A 1 416 ? 0.726 19.583 6.299 1.00 96.88 416 GLY A O 1
ATOM 3036 N N . PRO A 1 417 ? 0.711 18.939 4.155 1.00 96.19 417 PRO A N 1
ATOM 3037 C CA . PRO A 1 417 ? -0.287 17.877 4.311 1.00 96.19 417 PRO A CA 1
ATOM 3038 C C . PRO A 1 417 ? 0.206 16.619 5.041 1.00 96.19 417 PRO A C 1
ATOM 3040 O O . PRO A 1 417 ? -0.395 15.557 4.889 1.00 96.19 417 PRO A O 1
ATOM 3043 N N . VAL A 1 418 ? 1.307 16.683 5.794 1.00 96.94 418 VAL A N 1
ATOM 3044 C CA . VAL A 1 418 ? 1.910 15.503 6.449 1.00 96.94 418 VAL A CA 1
ATOM 3045 C C . VAL A 1 418 ? 1.308 15.181 7.814 1.00 96.94 418 VAL A C 1
ATOM 3047 O O . VAL A 1 418 ? 1.778 14.266 8.482 1.00 96.94 418 VAL A O 1
ATOM 3050 N N . ASN A 1 419 ? 0.276 15.908 8.241 1.00 98.12 419 ASN A N 1
ATOM 3051 C CA . ASN A 1 419 ? -0.427 15.619 9.486 1.00 98.12 419 ASN A CA 1
ATOM 3052 C C . ASN A 1 419 ? -1.280 14.344 9.342 1.00 98.12 419 ASN A C 1
ATOM 3054 O O . ASN A 1 419 ? -1.792 14.035 8.269 1.00 98.12 419 ASN A O 1
ATOM 3058 N N . ALA A 1 420 ? -1.478 13.610 10.432 1.00 97.75 420 ALA A N 1
ATOM 3059 C CA . ALA A 1 420 ? -2.334 12.435 10.500 1.00 97.75 420 ALA A CA 1
ATOM 3060 C C . ALA A 1 420 ? -3.454 12.676 11.513 1.00 97.75 420 ALA A C 1
ATOM 3062 O O . ALA A 1 420 ? -3.203 12.872 12.702 1.00 97.75 420 ALA A O 1
ATOM 3063 N N . ALA A 1 421 ? -4.704 12.625 11.049 1.00 95.50 421 ALA A N 1
ATOM 3064 C CA . ALA A 1 421 ? -5.855 12.618 11.945 1.00 95.50 421 ALA A CA 1
ATOM 3065 C C . ALA A 1 421 ? -5.819 11.397 12.876 1.00 95.50 421 ALA A C 1
ATOM 3067 O O . ALA A 1 421 ? -5.229 10.362 12.549 1.00 95.50 421 ALA A O 1
ATOM 3068 N N . ARG A 1 422 ? -6.508 11.486 14.020 1.00 91.44 422 ARG A N 1
ATOM 3069 C CA . ARG A 1 422 ? -6.523 10.418 15.035 1.00 91.44 422 ARG A CA 1
ATOM 3070 C C . ARG A 1 422 ? -6.894 9.047 14.459 1.00 91.44 422 ARG A C 1
ATOM 3072 O O . ARG A 1 422 ? -6.289 8.053 14.848 1.00 91.44 422 ARG A O 1
ATOM 3079 N N . GLY A 1 423 ? -7.823 8.995 13.498 1.00 91.62 423 GLY A N 1
ATOM 3080 C CA . GLY A 1 423 ? -8.204 7.753 12.815 1.00 91.62 423 GLY A CA 1
ATOM 3081 C C . GLY A 1 423 ? -7.041 7.079 12.077 1.00 91.62 423 GLY A C 1
ATOM 3082 O O . GLY A 1 423 ? -6.904 5.860 12.109 1.00 91.62 423 GLY A O 1
ATOM 3083 N N . ALA A 1 424 ? -6.143 7.866 11.481 1.00 96.00 424 ALA A N 1
ATOM 3084 C CA . ALA A 1 424 ? -4.941 7.358 10.827 1.00 96.00 424 ALA A CA 1
ATOM 3085 C C . ALA A 1 424 ? -3.857 6.930 11.832 1.00 96.00 424 ALA A C 1
ATOM 3087 O O . ALA A 1 424 ? -3.196 5.916 11.624 1.00 96.00 424 ALA A O 1
ATOM 3088 N N . VAL A 1 425 ? -3.694 7.660 12.942 1.00 97.44 425 VAL A N 1
ATOM 3089 C CA . VAL A 1 425 ? -2.761 7.289 14.025 1.00 97.44 425 VAL A CA 1
ATOM 3090 C C . VAL A 1 425 ? -3.174 5.969 14.678 1.00 97.44 425 VAL A C 1
ATOM 3092 O O . VAL A 1 425 ? -2.322 5.122 14.954 1.00 97.44 425 VAL A O 1
ATOM 3095 N N . GLN A 1 426 ? -4.481 5.748 14.843 1.00 95.56 426 GLN A N 1
ATOM 3096 C CA . GLN A 1 426 ? -5.023 4.494 15.362 1.00 95.56 426 GLN A CA 1
ATOM 3097 C C . GLN A 1 426 ? -4.594 3.284 14.522 1.00 95.56 426 GLN A C 1
ATOM 3099 O O . GLN A 1 426 ? -4.404 2.205 15.077 1.00 95.56 426 GLN A O 1
ATOM 3104 N N . ALA A 1 427 ? -4.352 3.446 13.216 1.00 95.69 427 ALA A N 1
ATOM 3105 C CA . ALA A 1 427 ? -3.879 2.350 12.379 1.00 95.69 427 ALA A CA 1
ATOM 3106 C C . ALA A 1 427 ? -2.467 1.866 12.753 1.00 95.69 427 ALA A C 1
ATOM 3108 O O . ALA A 1 427 ? -2.221 0.660 12.756 1.00 95.69 427 ALA A O 1
ATOM 3109 N N . ALA A 1 428 ? -1.561 2.769 13.148 1.00 96.94 428 ALA A N 1
ATOM 3110 C CA . ALA A 1 428 ? -0.246 2.385 13.670 1.00 96.94 428 ALA A CA 1
ATOM 3111 C C . ALA A 1 428 ? -0.360 1.676 15.032 1.00 96.94 428 ALA A C 1
ATOM 3113 O O . ALA A 1 428 ? 0.316 0.674 15.266 1.00 96.94 428 ALA A O 1
ATOM 3114 N N . VAL A 1 429 ? -1.264 2.142 15.903 1.00 96.81 429 VAL A N 1
ATOM 3115 C CA . VAL A 1 429 ? -1.542 1.506 17.203 1.00 96.81 429 VAL A CA 1
ATOM 3116 C C . VAL A 1 429 ? -2.125 0.106 17.019 1.00 96.81 429 VAL A C 1
ATOM 3118 O O . VAL A 1 429 ? -1.673 -0.846 17.647 1.00 96.81 429 VAL A O 1
ATOM 3121 N N . ALA A 1 430 ? -3.094 -0.044 16.118 1.00 95.19 430 ALA A N 1
ATOM 3122 C CA . ALA A 1 430 ? -3.733 -1.319 15.831 1.00 95.19 430 ALA A CA 1
ATOM 3123 C C . ALA A 1 430 ? -2.803 -2.290 15.100 1.00 95.19 430 ALA A C 1
ATOM 3125 O O . ALA A 1 430 ? -2.947 -3.502 15.246 1.00 95.19 430 ALA A O 1
ATOM 3126 N N . TYR A 1 431 ? -1.844 -1.784 14.323 1.00 95.38 431 TYR A N 1
ATOM 3127 C CA . TYR A 1 431 ? -0.748 -2.594 13.807 1.00 95.38 431 TYR A CA 1
ATOM 3128 C C . TYR A 1 431 ? 0.118 -3.116 14.958 1.00 95.38 431 TYR A C 1
ATOM 3130 O O . TYR A 1 431 ? 0.235 -4.327 15.111 1.00 95.38 431 TYR A O 1
ATOM 3138 N N . PHE A 1 432 ? 0.625 -2.230 15.825 1.00 96.38 432 PHE A N 1
ATOM 3139 C CA . PHE A 1 432 ? 1.424 -2.608 16.996 1.00 96.38 432 PHE A CA 1
ATOM 3140 C C . PHE A 1 432 ? 0.710 -3.627 17.900 1.00 96.38 432 PHE A C 1
ATOM 3142 O O . PHE A 1 432 ? 1.300 -4.640 18.260 1.00 96.38 432 PHE A O 1
ATOM 3149 N N . ALA A 1 433 ? -0.573 -3.419 18.199 1.00 95.25 433 ALA A N 1
ATOM 3150 C CA . ALA A 1 433 ? -1.378 -4.333 19.007 1.00 95.25 433 ALA A CA 1
ATOM 3151 C C . ALA A 1 433 ? -1.415 -5.760 18.441 1.00 95.25 433 ALA A C 1
ATOM 3153 O O . ALA A 1 433 ? -1.218 -6.733 19.167 1.00 95.25 433 ALA A O 1
ATOM 3154 N N . ARG A 1 434 ? -1.617 -5.889 17.125 1.00 91.88 434 ARG A N 1
ATOM 3155 C CA . ARG A 1 434 ? -1.669 -7.187 16.436 1.00 91.88 434 ARG A CA 1
ATOM 3156 C C . ARG A 1 434 ? -0.306 -7.876 16.408 1.00 91.88 434 ARG A C 1
ATOM 3158 O O . ARG A 1 434 ? -0.245 -9.094 16.539 1.00 91.88 434 ARG A O 1
ATOM 3165 N N . MET A 1 435 ? 0.780 -7.104 16.342 1.00 92.25 435 MET A N 1
ATOM 3166 C CA . MET A 1 435 ? 2.147 -7.628 16.449 1.00 92.25 435 MET A CA 1
ATOM 3167 C C . MET A 1 435 ? 2.449 -8.271 17.807 1.00 92.25 435 MET A C 1
ATOM 3169 O O . MET A 1 435 ? 3.282 -9.174 17.878 1.00 92.25 435 MET A O 1
ATOM 3173 N N . LEU A 1 436 ? 1.810 -7.811 18.888 1.00 93.06 436 LEU A N 1
ATOM 3174 C CA . LEU A 1 436 ? 2.034 -8.364 20.228 1.00 93.06 436 LEU A CA 1
ATOM 3175 C C . LEU A 1 436 ? 1.532 -9.810 20.332 1.00 93.06 436 LEU A C 1
ATOM 3177 O O . LEU A 1 436 ? 2.175 -10.640 20.975 1.00 93.06 436 LEU A O 1
ATOM 3181 N N . ALA A 1 437 ? 0.403 -10.112 19.689 1.00 91.00 437 ALA A N 1
ATOM 3182 C CA . ALA A 1 437 ? -0.262 -11.410 19.754 1.00 91.00 437 ALA A CA 1
ATOM 3183 C C . ALA A 1 437 ? -0.752 -11.873 18.364 1.00 91.00 437 ALA A C 1
ATOM 3185 O O . ALA A 1 437 ? -1.962 -11.956 18.141 1.00 91.00 437 ALA A O 1
ATOM 3186 N N . PRO A 1 438 ? 0.157 -12.219 17.431 1.00 88.75 438 PRO A N 1
ATOM 3187 C CA . PRO A 1 438 ? -0.194 -12.580 16.049 1.00 88.75 438 PRO A CA 1
ATOM 3188 C C . PRO A 1 438 ? -1.056 -13.851 15.935 1.00 88.75 438 PRO A C 1
ATOM 3190 O O . PRO A 1 438 ? -1.704 -14.090 14.920 1.00 88.75 438 PRO A O 1
ATOM 3193 N N . GLN A 1 439 ? -1.081 -14.681 16.978 1.00 86.75 439 GLN A N 1
ATOM 3194 C CA . GLN A 1 439 ? -1.931 -15.866 17.078 1.00 86.75 439 GLN A CA 1
ATOM 3195 C C . GLN A 1 439 ? -3.404 -15.552 17.388 1.00 86.75 439 GLN A C 1
ATOM 3197 O O . GLN A 1 439 ? -4.254 -16.428 17.228 1.00 86.75 439 GLN A O 1
ATOM 3202 N N . ALA A 1 440 ? -3.706 -14.349 17.886 1.00 88.50 440 ALA A N 1
ATOM 3203 C CA . ALA A 1 440 ? -5.062 -13.931 18.223 1.00 88.50 440 ALA A CA 1
ATOM 3204 C C . ALA A 1 440 ? -5.824 -13.433 16.985 1.00 88.50 440 ALA A C 1
ATOM 3206 O O . ALA A 1 440 ? -5.231 -13.076 15.967 1.00 88.50 440 ALA A O 1
ATOM 3207 N N . ALA A 1 441 ? -7.154 -13.390 17.077 1.00 87.69 441 ALA A N 1
ATOM 3208 C CA . ALA A 1 441 ? -7.973 -12.811 16.019 1.00 87.69 441 ALA A CA 1
ATOM 3209 C C . ALA A 1 441 ? -7.716 -11.289 15.922 1.00 87.69 441 ALA A C 1
ATOM 3211 O O . ALA A 1 441 ? -7.608 -10.618 16.953 1.00 87.69 441 ALA A O 1
ATOM 3212 N N . PRO A 1 442 ? -7.626 -10.707 14.712 1.00 87.69 442 PRO A N 1
ATOM 3213 C CA . PRO A 1 442 ? -7.187 -9.326 14.514 1.00 87.69 442 PRO A CA 1
ATOM 3214 C C . PRO A 1 442 ? -8.318 -8.299 14.730 1.00 87.69 442 PRO A C 1
ATOM 3216 O O . PRO A 1 442 ? -8.620 -7.490 13.851 1.00 87.69 442 PRO A O 1
ATOM 3219 N N . ASN A 1 443 ? -8.922 -8.312 15.918 1.00 94.06 443 ASN A N 1
ATOM 3220 C CA . ASN A 1 443 ? -10.077 -7.500 16.312 1.00 94.06 443 ASN A CA 1
ATOM 3221 C C . ASN A 1 443 ? -9.728 -6.433 17.374 1.00 94.06 443 ASN A C 1
ATOM 3223 O O . ASN A 1 443 ? -8.591 -6.371 17.857 1.00 94.06 443 ASN A O 1
ATOM 3227 N N . ASP A 1 444 ? -10.708 -5.603 17.750 1.00 95.38 444 ASP A N 1
ATOM 3228 C CA . ASP A 1 444 ? -10.514 -4.490 18.698 1.00 95.38 444 ASP A CA 1
ATOM 3229 C C . ASP A 1 444 ? -10.142 -4.948 20.122 1.00 95.38 444 ASP A C 1
ATOM 3231 O O . ASP A 1 444 ? -9.640 -4.150 20.910 1.00 95.38 444 ASP A O 1
ATOM 3235 N N . GLY A 1 445 ? -10.314 -6.230 20.464 1.00 96.12 445 GLY A N 1
ATOM 3236 C CA . GLY A 1 445 ? -9.883 -6.775 21.755 1.00 96.12 445 GLY A CA 1
ATOM 3237 C C . GLY A 1 445 ? -8.382 -6.584 21.997 1.00 96.12 445 GLY A C 1
ATOM 3238 O O . GLY A 1 445 ? -7.960 -6.242 23.097 1.00 96.12 445 GLY A O 1
ATOM 3239 N N . SER A 1 446 ? -7.574 -6.708 20.939 1.00 94.75 446 SER A N 1
ATOM 3240 C CA . SER A 1 446 ? -6.117 -6.514 20.991 1.00 94.75 446 SER A CA 1
ATOM 3241 C C . SER A 1 446 ? -5.682 -5.102 21.411 1.00 94.75 446 SER A C 1
ATOM 3243 O O . SER A 1 446 ? -4.577 -4.925 21.921 1.00 94.75 446 SER A O 1
ATOM 3245 N N . LEU A 1 447 ? -6.548 -4.103 21.228 1.00 95.44 447 LEU A N 1
ATOM 3246 C CA . LEU A 1 447 ? -6.293 -2.701 21.564 1.00 95.44 447 LEU A CA 1
ATOM 3247 C C . LEU A 1 447 ? -6.586 -2.372 23.032 1.00 95.44 447 LEU A C 1
ATOM 3249 O O . LEU A 1 447 ? -6.063 -1.387 23.542 1.00 95.44 447 LEU A O 1
ATOM 3253 N N . ALA A 1 448 ? -7.402 -3.180 23.714 1.00 96.62 448 ALA A N 1
ATOM 3254 C CA . ALA A 1 448 ? -7.880 -2.908 25.068 1.00 96.62 448 ALA A CA 1
ATOM 3255 C C . ALA A 1 448 ? -6.779 -2.652 26.126 1.00 96.62 448 ALA A C 1
ATOM 3257 O O . ALA A 1 448 ? -6.992 -1.787 26.978 1.00 96.62 448 ALA A O 1
ATOM 3258 N N . PRO A 1 449 ? -5.604 -3.323 26.114 1.00 98.06 449 PRO A N 1
ATOM 3259 C CA . PRO A 1 449 ? -4.546 -3.037 27.086 1.00 98.06 449 PRO A CA 1
ATOM 3260 C C . PRO A 1 449 ? -3.647 -1.846 26.707 1.00 98.06 449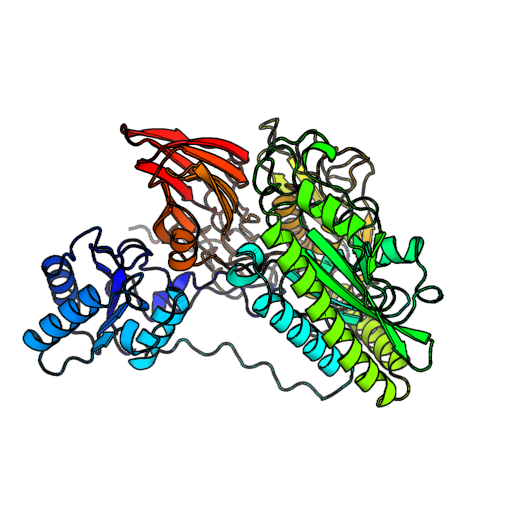 PRO A C 1
ATOM 3262 O O . PRO A 1 449 ? -2.652 -1.593 27.391 1.00 98.06 449 PRO A O 1
ATOM 3265 N N . LEU A 1 450 ? -3.959 -1.126 25.623 1.00 98.25 450 LEU A N 1
ATOM 3266 C CA . LEU A 1 450 ? -3.169 -0.005 25.123 1.00 98.25 450 LEU A CA 1
ATOM 3267 C C . LEU A 1 450 ? -3.905 1.320 25.330 1.00 98.25 450 LEU A C 1
ATOM 3269 O O . LEU A 1 450 ? -5.051 1.482 24.919 1.00 98.25 450 LEU A O 1
ATOM 3273 N N . THR A 1 451 ? -3.218 2.306 25.902 1.00 98.25 451 THR A N 1
ATOM 3274 C CA . THR A 1 451 ? -3.719 3.689 25.974 1.00 98.25 451 THR A CA 1
ATOM 3275 C C . THR A 1 451 ? -2.907 4.577 25.041 1.00 98.25 451 THR A C 1
ATOM 3277 O O . THR A 1 451 ? -1.685 4.598 25.137 1.00 98.25 451 THR A O 1
ATOM 3280 N N . LEU A 1 452 ? -3.559 5.330 24.153 1.00 97.81 452 LEU A N 1
ATOM 3281 C CA . LEU A 1 452 ? -2.896 6.294 23.268 1.00 97.81 452 LEU A CA 1
ATOM 3282 C C . LEU A 1 452 ? -2.949 7.704 23.864 1.00 97.81 452 LEU A C 1
ATOM 3284 O O . LEU A 1 452 ? -4.034 8.241 24.095 1.00 97.81 452 LEU A O 1
ATOM 3288 N N . ARG A 1 453 ? -1.785 8.339 24.014 1.00 98.19 453 ARG A N 1
ATOM 3289 C CA . ARG A 1 453 ? -1.655 9.729 24.456 1.00 98.19 453 ARG A CA 1
ATOM 3290 C C . ARG A 1 453 ? -1.042 10.595 23.354 1.00 98.19 453 ARG A C 1
ATOM 3292 O O . ARG A 1 453 ? 0.033 10.303 22.841 1.00 98.19 453 ARG A O 1
ATOM 3299 N N . THR A 1 454 ? -1.714 11.691 23.014 1.00 97.94 454 THR A N 1
ATOM 3300 C CA . THR A 1 454 ? -1.302 12.667 21.988 1.00 97.94 454 THR A CA 1
ATOM 3301 C C . THR A 1 454 ? -1.386 14.095 22.534 1.00 97.94 454 THR A C 1
ATOM 3303 O O . THR A 1 454 ? -1.986 14.336 23.584 1.00 97.94 454 THR A O 1
ATOM 3306 N N . ARG A 1 455 ? -0.777 15.056 21.826 1.00 97.06 455 ARG A N 1
ATOM 3307 C CA . ARG A 1 455 ? -0.919 16.497 22.095 1.00 97.06 455 ARG A CA 1
ATOM 3308 C C . ARG A 1 455 ? -1.830 17.124 21.028 1.00 97.06 455 ARG A C 1
ATOM 3310 O O . ARG A 1 455 ? -1.447 17.060 19.862 1.00 97.06 455 ARG A O 1
ATOM 3317 N N . PRO A 1 456 ? -2.975 17.743 21.374 1.00 97.06 456 PRO A N 1
ATOM 3318 C CA . PRO A 1 456 ? -3.782 18.491 20.408 1.00 97.06 456 PRO A CA 1
ATOM 3319 C C . PRO A 1 456 ? -2.962 19.573 19.695 1.00 97.06 456 PRO A C 1
ATOM 3321 O O . PRO A 1 456 ? -2.147 20.244 20.327 1.00 97.06 456 PRO A O 1
ATOM 3324 N N . GLY A 1 457 ? -3.172 19.743 18.390 1.00 97.31 457 GLY A N 1
ATOM 3325 C CA . GLY A 1 457 ? -2.381 20.657 17.561 1.00 97.31 457 GLY A CA 1
ATOM 3326 C C . GLY A 1 457 ? -0.985 20.129 17.207 1.00 97.31 457 GLY A C 1
ATOM 3327 O O . GLY A 1 457 ? -0.126 20.911 16.811 1.00 97.31 457 GLY A O 1
ATOM 3328 N N . SER A 1 458 ? -0.741 18.823 17.348 1.00 98.50 458 SER A N 1
ATOM 3329 C CA . SER A 1 458 ? 0.464 18.151 16.835 1.00 98.50 458 SER A CA 1
ATOM 3330 C C . SER A 1 458 ? 0.193 17.480 15.488 1.00 98.50 458 SER A C 1
ATOM 3332 O O . SER A 1 458 ? -0.959 17.311 15.089 1.00 98.50 458 SER A O 1
ATOM 3334 N N . ILE A 1 459 ? 1.243 17.013 14.809 1.00 98.38 459 ILE A N 1
ATOM 3335 C CA . ILE A 1 459 ? 1.100 16.234 13.568 1.00 98.38 459 ILE A CA 1
ATOM 3336 C C . ILE A 1 459 ? 0.302 14.929 13.735 1.00 98.38 459 ILE A C 1
ATOM 3338 O O . ILE A 1 459 ? -0.144 14.378 12.737 1.00 98.38 459 ILE A O 1
ATOM 3342 N N . VAL A 1 460 ? 0.123 14.423 14.960 1.00 98.25 460 VAL A N 1
ATOM 3343 C CA . VAL A 1 460 ? -0.638 13.191 15.268 1.00 98.25 460 VAL A CA 1
ATOM 3344 C C . VAL A 1 460 ? -2.010 13.469 15.893 1.00 98.25 460 VAL A C 1
ATOM 3346 O O . VAL A 1 460 ? -2.746 12.547 16.240 1.00 98.25 460 VAL A O 1
ATOM 3349 N N . ASP A 1 461 ? -2.349 14.741 16.087 1.00 97.31 461 ASP A N 1
ATOM 3350 C CA . ASP A 1 461 ? -3.658 15.177 16.570 1.00 97.31 461 ASP A CA 1
ATOM 3351 C C . ASP A 1 461 ? -3.950 16.602 16.065 1.00 97.31 461 ASP A C 1
ATOM 3353 O O . ASP A 1 461 ? -3.994 17.557 16.851 1.00 97.31 461 ASP A O 1
ATOM 3357 N N . PRO A 1 462 ? -4.032 16.785 14.734 1.00 98.00 462 PRO A N 1
ATOM 3358 C CA . PRO A 1 462 ? -4.123 18.106 14.143 1.00 98.00 462 PRO A CA 1
ATOM 3359 C C . PRO A 1 462 ? -5.510 18.726 14.349 1.00 98.00 462 PRO A C 1
ATOM 3361 O O . PRO A 1 462 ? -6.554 18.079 14.212 1.00 98.00 462 PRO A O 1
ATOM 3364 N N . ALA A 1 463 ? -5.524 20.025 14.623 1.00 96.94 463 ALA A N 1
ATOM 3365 C CA . ALA A 1 463 ? -6.738 20.817 14.692 1.00 96.94 463 ALA A CA 1
ATOM 3366 C C . ALA A 1 463 ? -7.281 21.119 13.286 1.00 96.94 463 ALA A C 1
ATOM 3368 O O . ALA A 1 463 ? -6.543 21.276 12.311 1.00 96.94 463 ALA A O 1
ATOM 3369 N N . PHE A 1 464 ? -8.600 21.263 13.175 1.00 95.81 464 PHE A N 1
ATOM 3370 C CA . PHE A 1 464 ? -9.205 21.820 11.967 1.00 95.81 464 PHE A CA 1
ATOM 3371 C C . PHE A 1 464 ? -8.674 23.248 11.718 1.00 95.81 464 PHE A C 1
ATOM 3373 O O . PHE A 1 464 ? -8.610 24.021 12.675 1.00 95.81 464 PHE A O 1
ATOM 3380 N N . PRO A 1 465 ? -8.323 23.641 10.473 1.00 95.88 465 PRO A N 1
ATOM 3381 C CA . PRO A 1 465 ? -8.536 22.951 9.194 1.00 95.88 465 PRO A CA 1
ATOM 3382 C C . PRO A 1 465 ? -7.273 22.316 8.578 1.00 95.88 465 PRO A C 1
ATOM 3384 O O . PRO A 1 465 ? -7.101 22.403 7.361 1.00 95.88 465 PRO A O 1
ATOM 3387 N N . ALA A 1 466 ? -6.386 21.711 9.375 1.00 97.69 466 ALA A N 1
ATOM 3388 C CA . ALA A 1 466 ? -5.140 21.123 8.875 1.00 97.69 466 ALA A CA 1
ATOM 3389 C C . ALA A 1 466 ? -5.337 20.187 7.672 1.00 97.69 466 ALA A C 1
ATOM 3391 O O . ALA A 1 466 ? -6.322 19.454 7.581 1.00 97.69 466 ALA A O 1
ATOM 3392 N N . SER A 1 467 ? -4.364 20.198 6.770 1.00 96.88 467 SER A N 1
ATOM 3393 C CA . SER A 1 467 ? -4.227 19.238 5.678 1.00 96.88 467 SER A CA 1
ATOM 3394 C C . SER A 1 467 ? -3.657 17.907 6.195 1.00 96.88 467 SER A C 1
ATOM 3396 O O . SER A 1 467 ? -2.755 17.898 7.038 1.00 96.88 467 SER A O 1
ATOM 3398 N N . VAL A 1 468 ? -4.192 16.777 5.721 1.00 97.00 468 VAL A N 1
ATOM 3399 C CA . VAL A 1 468 ? -3.854 15.417 6.193 1.00 97.00 468 VAL A CA 1
ATOM 3400 C C . VAL A 1 468 ? -3.586 14.413 5.062 1.00 97.00 468 VAL A C 1
ATOM 3402 O O . VAL A 1 468 ? -3.449 13.213 5.300 1.00 97.00 468 VAL A O 1
ATOM 3405 N N . ASN A 1 469 ? -3.533 14.857 3.804 1.00 93.94 469 ASN A N 1
ATOM 3406 C CA . ASN A 1 469 ? -3.512 13.946 2.658 1.00 93.94 469 ASN A CA 1
ATOM 3407 C C . ASN A 1 469 ? -2.209 13.142 2.518 1.00 93.94 469 ASN A C 1
ATOM 3409 O O . ASN A 1 469 ? -2.225 12.005 2.056 1.00 93.94 469 ASN A O 1
ATOM 3413 N N . ALA A 1 470 ? -1.062 13.702 2.905 1.00 92.25 470 ALA A N 1
ATOM 3414 C CA . ALA A 1 470 ? 0.248 13.050 2.807 1.00 92.25 470 ALA A CA 1
ATOM 3415 C C . ALA A 1 470 ? 0.620 12.245 4.070 1.00 92.25 470 ALA A C 1
ATOM 3417 O O . ALA A 1 470 ? 1.794 11.980 4.323 1.00 92.25 470 ALA A O 1
ATOM 3418 N N . ARG A 1 471 ? -0.379 11.811 4.848 1.00 94.19 471 ARG A N 1
ATOM 3419 C CA . ARG A 1 471 ? -0.224 11.057 6.103 1.00 94.19 471 ARG A CA 1
ATOM 3420 C C . ARG A 1 471 ? 0.486 9.704 5.987 1.00 94.19 471 ARG A C 1
ATOM 3422 O O . ARG A 1 471 ? 0.983 9.213 6.995 1.00 94.19 471 ARG A O 1
ATOM 3429 N N . THR A 1 472 ? 0.481 9.046 4.821 1.00 94.94 472 THR A N 1
ATOM 3430 C CA . THR A 1 472 ? 0.873 7.625 4.693 1.00 94.94 472 THR A CA 1
ATOM 3431 C C . THR A 1 472 ? 2.248 7.354 5.289 1.00 94.94 472 THR A C 1
ATOM 3433 O O . THR A 1 472 ? 2.397 6.437 6.096 1.00 94.94 472 THR A O 1
ATOM 3436 N N . ASN A 1 473 ? 3.231 8.192 4.957 1.00 96.00 473 ASN A N 1
ATOM 3437 C CA . ASN A 1 473 ? 4.583 8.015 5.462 1.00 96.00 473 ASN A CA 1
ATOM 3438 C C . ASN A 1 473 ? 4.707 8.387 6.945 1.00 96.00 473 ASN A C 1
ATOM 3440 O O . ASN A 1 473 ? 5.395 7.677 7.666 1.00 96.00 473 ASN A O 1
ATOM 3444 N N . LEU A 1 474 ? 3.959 9.379 7.453 1.00 97.62 474 LEU A N 1
ATOM 3445 C CA . LEU A 1 474 ? 3.885 9.630 8.900 1.00 97.62 474 LEU A CA 1
ATOM 3446 C C . LEU A 1 474 ? 3.405 8.383 9.657 1.00 97.62 474 LEU A C 1
ATOM 3448 O O . LEU A 1 474 ? 4.023 7.981 10.638 1.00 97.62 474 LEU A O 1
ATOM 3452 N N . VAL A 1 475 ? 2.336 7.730 9.191 1.00 97.75 475 VAL A N 1
ATOM 3453 C CA . VAL A 1 475 ? 1.807 6.528 9.859 1.00 97.75 475 VAL A CA 1
ATOM 3454 C C . VAL A 1 475 ? 2.776 5.343 9.740 1.00 97.75 475 VAL A C 1
ATOM 3456 O O . VAL A 1 475 ? 2.928 4.584 10.697 1.00 97.75 475 VAL A O 1
ATOM 3459 N N . LYS A 1 476 ? 3.484 5.196 8.610 1.00 96.69 476 LYS A N 1
ATOM 3460 C CA . LYS A 1 476 ? 4.547 4.185 8.458 1.00 96.69 476 LYS A CA 1
ATOM 3461 C C . LYS A 1 476 ? 5.714 4.440 9.413 1.00 96.69 476 LYS A C 1
ATOM 3463 O O . LYS A 1 476 ? 6.131 3.506 10.094 1.00 96.69 476 LYS A O 1
ATOM 3468 N N . LEU A 1 477 ? 6.182 5.684 9.533 1.00 96.88 477 LEU A N 1
ATOM 3469 C CA . LEU A 1 477 ? 7.224 6.062 10.493 1.00 96.88 477 LEU A CA 1
ATOM 3470 C C . LEU A 1 477 ? 6.763 5.849 11.936 1.00 96.88 477 LEU A C 1
ATOM 3472 O O . LEU A 1 477 ? 7.539 5.342 12.735 1.00 96.88 477 LEU A O 1
ATOM 3476 N N . LEU A 1 478 ? 5.509 6.165 12.272 1.00 98.00 478 LEU A N 1
ATOM 3477 C CA . LEU A 1 478 ? 4.952 5.896 13.602 1.00 98.00 478 LEU A CA 1
ATOM 3478 C C . LEU A 1 478 ? 4.947 4.400 13.930 1.00 98.00 478 LEU A C 1
ATOM 3480 O O . LEU A 1 478 ? 5.342 4.019 15.028 1.00 98.00 478 LEU A O 1
ATOM 3484 N N . ALA A 1 479 ? 4.541 3.546 12.987 1.00 97.12 479 ALA A N 1
ATOM 3485 C CA . ALA A 1 479 ? 4.594 2.097 13.169 1.00 97.12 479 ALA A CA 1
ATOM 3486 C C . ALA A 1 479 ? 6.040 1.600 13.348 1.00 97.12 479 ALA A C 1
ATOM 3488 O O . ALA A 1 479 ? 6.312 0.839 14.276 1.00 97.12 479 ALA A O 1
ATOM 3489 N N . ASN A 1 480 ? 6.975 2.088 12.529 1.00 95.50 480 ASN A N 1
ATOM 3490 C CA . ASN A 1 480 ? 8.405 1.817 12.684 1.00 95.50 480 ASN A CA 1
ATOM 3491 C C . ASN A 1 480 ? 8.929 2.268 14.055 1.00 95.50 480 ASN A C 1
ATOM 3493 O O . ASN A 1 480 ? 9.642 1.515 14.710 1.00 95.50 480 ASN A O 1
ATOM 3497 N N . ALA A 1 481 ? 8.559 3.464 14.512 1.00 97.62 481 ALA A N 1
ATOM 3498 C CA . ALA A 1 481 ? 9.009 4.023 15.780 1.00 97.62 481 ALA A CA 1
ATOM 3499 C C . ALA A 1 481 ? 8.430 3.271 16.987 1.00 97.62 481 ALA A C 1
ATOM 3501 O O . ALA A 1 481 ? 9.151 3.021 17.950 1.00 97.62 481 ALA A O 1
ATOM 3502 N N . LEU A 1 482 ? 7.169 2.828 16.921 1.00 98.12 482 LEU A N 1
ATOM 3503 C CA . LEU A 1 482 ? 6.580 1.930 17.920 1.00 98.12 482 LEU A CA 1
ATOM 3504 C C . LEU A 1 482 ? 7.355 0.607 18.001 1.00 98.12 482 LEU A C 1
ATOM 3506 O O . LEU A 1 482 ? 7.712 0.167 19.094 1.00 98.12 482 LEU A O 1
ATOM 3510 N N . LEU A 1 483 ? 7.674 -0.008 16.858 1.00 96.56 483 LEU A N 1
ATOM 3511 C CA . LEU A 1 483 ? 8.473 -1.236 16.832 1.00 96.56 483 LEU A CA 1
ATOM 3512 C C . LEU A 1 483 ? 9.921 -1.007 17.286 1.00 96.56 483 LEU A C 1
ATOM 3514 O O . LEU A 1 483 ? 10.464 -1.847 17.996 1.00 96.56 483 LEU A O 1
ATOM 3518 N N . GLY A 1 484 ? 10.534 0.120 16.924 1.00 96.50 484 GLY A N 1
ATOM 3519 C CA . GLY A 1 484 ? 11.889 0.496 17.327 1.00 96.50 484 GLY A CA 1
ATOM 3520 C C . GLY A 1 484 ? 12.006 0.788 18.824 1.00 96.50 484 GLY A C 1
ATOM 3521 O O . GLY A 1 484 ? 12.983 0.391 19.459 1.00 96.50 484 GLY A O 1
ATOM 3522 N N . ALA A 1 485 ? 10.985 1.407 19.422 1.00 98.00 485 ALA A N 1
ATOM 3523 C CA . ALA A 1 485 ? 10.868 1.533 20.871 1.00 98.00 485 ALA A CA 1
ATOM 3524 C C . ALA A 1 485 ? 10.736 0.142 21.505 1.00 98.00 485 ALA A C 1
ATOM 3526 O O . ALA A 1 485 ? 11.530 -0.237 22.362 1.00 98.00 485 ALA A O 1
ATOM 3527 N N . TRP A 1 486 ? 9.804 -0.679 21.019 1.00 97.25 486 TRP A N 1
ATOM 3528 C CA . TRP A 1 486 ? 9.582 -2.028 21.545 1.00 97.25 486 TRP A CA 1
ATOM 3529 C C . TRP A 1 486 ? 10.792 -2.965 21.394 1.00 97.25 486 TRP A C 1
ATOM 3531 O O . TRP A 1 486 ? 11.020 -3.838 22.233 1.00 97.25 486 TRP A O 1
ATOM 3541 N N . ALA A 1 487 ? 11.626 -2.756 20.373 1.00 95.88 487 ALA A N 1
ATOM 3542 C CA . ALA A 1 487 ? 12.880 -3.478 20.176 1.00 95.88 487 ALA A CA 1
ATOM 3543 C C . ALA A 1 487 ? 13.855 -3.335 21.347 1.00 95.88 487 ALA A C 1
ATOM 3545 O O . ALA A 1 487 ? 14.645 -4.244 21.579 1.00 95.88 487 ALA A O 1
ATOM 3546 N N . GLN A 1 488 ? 13.771 -2.265 22.137 1.00 96.06 488 GLN A N 1
ATOM 3547 C CA . GLN A 1 488 ? 14.588 -2.114 23.344 1.00 96.06 488 GLN A CA 1
ATOM 3548 C C . GLN A 1 488 ? 14.145 -3.055 24.470 1.00 96.06 488 GLN A C 1
ATOM 3550 O O . GLN A 1 488 ? 14.979 -3.495 25.258 1.00 96.06 488 GLN A O 1
ATOM 3555 N N . ALA A 1 489 ? 12.859 -3.414 24.523 1.00 95.56 489 ALA A N 1
ATOM 3556 C CA . ALA A 1 489 ? 12.342 -4.398 25.470 1.00 95.56 489 ALA A CA 1
ATOM 3557 C C . ALA A 1 489 ? 12.723 -5.833 25.069 1.00 95.56 489 ALA A C 1
ATOM 3559 O O . ALA A 1 489 ? 12.955 -6.680 25.931 1.00 95.56 489 ALA A O 1
ATOM 3560 N N . LEU A 1 490 ? 12.781 -6.116 23.760 1.00 93.81 490 LEU A N 1
ATOM 3561 C CA . LEU A 1 490 ? 12.984 -7.459 23.199 1.00 93.81 490 LEU A CA 1
ATOM 3562 C C . LEU A 1 490 ? 14.040 -7.481 22.064 1.00 93.81 490 LEU A C 1
ATOM 3564 O O . LEU A 1 490 ? 13.738 -7.919 20.946 1.00 93.81 490 LEU A O 1
ATOM 3568 N N . PRO A 1 491 ? 15.300 -7.076 22.316 1.00 90.12 491 PRO A N 1
ATOM 3569 C CA . PRO A 1 491 ? 16.290 -6.812 21.260 1.00 90.12 491 PRO A CA 1
ATOM 3570 C C . PRO A 1 491 ? 16.677 -8.041 20.429 1.00 90.12 491 PRO A C 1
ATOM 3572 O O . PRO A 1 491 ? 17.035 -7.920 19.261 1.00 90.12 491 PRO A O 1
ATOM 3575 N N . ALA A 1 492 ? 16.570 -9.242 21.001 1.00 90.00 492 ALA A N 1
ATOM 3576 C CA . ALA A 1 492 ? 16.874 -10.493 20.307 1.00 90.00 492 ALA A CA 1
ATOM 3577 C C . ALA A 1 492 ? 15.726 -11.013 19.419 1.00 90.00 492 ALA A C 1
ATOM 3579 O O . ALA A 1 492 ? 15.910 -12.004 18.716 1.00 90.00 492 ALA A O 1
ATOM 3580 N N . ARG A 1 493 ? 14.541 -10.390 19.470 1.00 91.50 493 ARG A N 1
ATOM 3581 C CA . ARG A 1 493 ? 13.335 -10.837 18.745 1.00 91.50 493 ARG A CA 1
ATOM 3582 C C . ARG A 1 493 ? 12.865 -9.849 17.684 1.00 91.50 493 ARG A C 1
ATOM 3584 O O . ARG A 1 493 ? 12.123 -10.244 16.791 1.00 91.50 493 ARG A O 1
ATOM 3591 N N . MET A 1 494 ? 13.263 -8.587 17.798 1.00 95.31 494 MET A N 1
ATOM 3592 C CA . MET A 1 494 ? 12.737 -7.512 16.965 1.00 95.31 494 MET A CA 1
ATOM 3593 C C . MET A 1 494 ? 13.646 -7.227 15.763 1.00 95.31 494 MET A C 1
ATOM 3595 O O . MET A 1 494 ? 14.874 -7.276 15.901 1.00 95.31 494 MET A O 1
ATOM 3599 N N . PRO A 1 495 ? 13.059 -6.948 14.585 1.00 96.25 495 PRO A N 1
ATOM 3600 C CA . PRO A 1 495 ? 13.805 -6.579 13.390 1.00 96.25 495 PRO A CA 1
ATOM 3601 C C . PRO A 1 495 ? 14.423 -5.183 13.525 1.00 96.25 495 PRO A C 1
ATOM 3603 O O . PRO A 1 495 ? 14.066 -4.398 14.406 1.00 96.25 495 PRO A O 1
ATOM 3606 N N . ALA A 1 496 ? 15.339 -4.863 12.616 1.00 97.25 496 ALA A N 1
ATOM 3607 C CA . ALA A 1 496 ? 15.717 -3.488 12.346 1.00 97.25 496 ALA A CA 1
ATOM 3608 C C . ALA A 1 496 ? 14.540 -2.724 11.714 1.00 97.25 496 ALA A C 1
ATOM 3610 O O . ALA A 1 496 ? 13.668 -3.345 11.098 1.00 97.25 496 ALA A O 1
ATOM 3611 N N . PRO A 1 497 ? 14.506 -1.387 11.841 1.00 96.94 497 PRO A N 1
ATOM 3612 C CA . PRO A 1 497 ? 13.524 -0.566 11.149 1.00 96.94 497 PRO A CA 1
ATOM 3613 C C . PRO A 1 497 ? 13.452 -0.875 9.648 1.00 96.94 497 PRO A C 1
ATOM 3615 O O . PRO A 1 497 ? 14.467 -1.009 8.956 1.00 96.94 497 PRO A O 1
ATOM 3618 N N . ASN A 1 498 ? 12.224 -0.959 9.135 1.00 97.81 498 ASN A N 1
ATOM 3619 C CA . ASN A 1 498 ? 11.982 -1.003 7.697 1.00 97.81 498 ASN A CA 1
ATOM 3620 C C . ASN A 1 498 ? 12.360 0.347 7.066 1.00 97.81 498 ASN A C 1
ATOM 3622 O O . ASN A 1 498 ? 12.558 1.332 7.782 1.00 97.81 498 ASN A O 1
ATOM 3626 N N . ALA A 1 499 ? 12.369 0.441 5.734 1.00 97.19 499 ALA A N 1
ATOM 3627 C CA . ALA A 1 499 ? 12.588 1.715 5.041 1.00 97.19 499 ALA A CA 1
ATOM 3628 C C . ALA A 1 499 ? 11.624 2.821 5.526 1.00 97.19 499 ALA A C 1
ATOM 3630 O O . ALA A 1 499 ? 11.971 4.001 5.553 1.00 97.19 499 ALA A O 1
ATOM 3631 N N . GLY A 1 500 ? 10.420 2.443 5.974 1.00 93.94 500 GLY A N 1
ATOM 3632 C CA . GLY A 1 500 ? 9.445 3.360 6.563 1.00 93.94 500 GLY A CA 1
ATOM 3633 C C . GLY A 1 500 ? 8.779 4.276 5.542 1.00 93.94 500 GLY A C 1
ATOM 3634 O O . GLY A 1 500 ? 8.119 5.227 5.924 1.00 93.94 500 GLY A O 1
ATOM 3635 N N . GLU A 1 501 ? 8.904 3.993 4.250 1.00 94.62 501 GLU A N 1
ATOM 3636 C CA . GLU A 1 501 ? 8.303 4.798 3.191 1.00 94.62 501 GLU A CA 1
ATOM 3637 C C . GLU A 1 501 ? 7.459 3.952 2.236 1.00 94.62 501 GLU A C 1
ATOM 3639 O O . GLU A 1 501 ? 7.651 2.741 2.090 1.00 94.62 501 GLU A O 1
ATOM 3644 N N . ALA A 1 502 ? 6.508 4.610 1.591 1.00 95.44 502 ALA A N 1
ATOM 3645 C CA . ALA A 1 502 ? 5.926 4.198 0.330 1.00 95.44 502 ALA A CA 1
ATOM 3646 C C . ALA A 1 502 ? 5.859 5.441 -0.558 1.00 95.44 502 ALA A C 1
ATOM 3648 O O . ALA A 1 502 ? 5.397 6.499 -0.114 1.00 95.44 502 ALA A O 1
ATOM 3649 N N . VAL A 1 503 ? 6.314 5.324 -1.805 1.00 97.25 503 VAL A N 1
ATOM 3650 C CA . VAL A 1 503 ? 6.154 6.421 -2.757 1.00 97.25 503 VAL A CA 1
ATOM 3651 C C . VAL A 1 503 ? 4.714 6.413 -3.241 1.00 97.25 503 VAL A C 1
ATOM 3653 O O . VAL A 1 503 ? 4.267 5.423 -3.815 1.00 97.25 503 VAL A O 1
ATOM 3656 N N . VAL A 1 504 ? 4.002 7.517 -3.027 1.00 95.75 504 VAL A N 1
ATOM 3657 C CA . VAL A 1 504 ? 2.678 7.751 -3.611 1.00 95.75 504 VAL A CA 1
ATOM 3658 C C . VAL A 1 504 ? 2.838 8.735 -4.758 1.00 95.75 504 VAL A C 1
ATOM 3660 O O . VAL A 1 504 ? 3.302 9.865 -4.575 1.00 95.75 504 VAL A O 1
ATOM 3663 N N . LEU A 1 505 ? 2.465 8.292 -5.950 1.00 95.12 505 LEU A N 1
ATOM 3664 C CA . LEU A 1 505 ? 2.621 9.029 -7.191 1.00 95.12 505 LEU A CA 1
ATOM 3665 C C . LEU A 1 505 ? 1.246 9.285 -7.804 1.00 95.12 505 LEU A C 1
ATOM 3667 O O . LEU A 1 505 ? 0.452 8.362 -7.941 1.00 95.12 505 LEU A O 1
ATOM 3671 N N . SER A 1 506 ? 0.983 10.526 -8.204 1.00 95.19 506 SER A N 1
ATOM 3672 C CA . SER A 1 506 ? -0.136 10.866 -9.085 1.00 95.19 506 SER A CA 1
ATOM 3673 C C . SER A 1 506 ? 0.423 11.505 -10.348 1.00 95.19 506 SER A C 1
ATOM 3675 O O . SER A 1 506 ? 1.098 12.539 -10.296 1.00 95.19 506 SER A O 1
ATOM 3677 N N . LEU A 1 507 ? 0.177 10.854 -11.478 1.00 95.56 507 LEU A N 1
ATOM 3678 C CA . LEU A 1 507 ? 0.542 11.309 -12.809 1.00 95.56 507 LEU A CA 1
ATOM 3679 C C . LEU A 1 507 ? -0.737 11.642 -13.557 1.00 95.56 507 LEU A C 1
ATOM 3681 O O . LEU A 1 507 ? -1.642 10.817 -13.642 1.00 95.56 507 LEU A O 1
ATOM 3685 N N . GLY A 1 508 ? -0.806 12.830 -14.134 1.00 93.56 508 GLY A N 1
ATOM 3686 C CA . GLY A 1 508 ? -1.954 13.216 -14.941 1.00 93.56 508 GLY A CA 1
ATOM 3687 C C . GLY A 1 508 ? -1.555 14.111 -16.091 1.00 93.56 508 GLY A C 1
ATOM 3688 O O . GLY A 1 508 ? -0.446 14.643 -16.127 1.00 93.56 508 GLY A O 1
ATOM 3689 N N . GLY A 1 509 ? -2.464 14.291 -17.032 1.00 92.44 509 GLY A N 1
ATOM 3690 C CA . GLY A 1 509 ? -2.235 15.148 -18.181 1.00 92.44 509 GLY A CA 1
ATOM 3691 C C . GLY A 1 509 ? -3.384 15.078 -19.166 1.00 92.44 509 GLY A C 1
ATOM 3692 O O . GLY A 1 509 ? -4.476 14.611 -18.846 1.00 92.44 509 GLY A O 1
ATOM 3693 N N . THR A 1 510 ? -3.112 15.541 -20.381 1.00 88.19 510 THR A N 1
ATOM 3694 C CA . THR A 1 510 ? -4.073 15.501 -21.487 1.00 88.19 510 THR A CA 1
ATOM 3695 C C . THR A 1 510 ? -3.465 14.723 -22.645 1.00 88.19 510 THR A C 1
ATOM 3697 O O . THR A 1 510 ? -2.282 14.876 -22.954 1.00 88.19 510 THR A O 1
ATOM 3700 N N . ARG A 1 511 ? -4.257 13.850 -23.263 1.00 86.88 511 ARG A N 1
ATOM 3701 C CA . ARG A 1 511 ? -3.885 13.134 -24.485 1.00 86.88 511 ARG A CA 1
ATOM 3702 C C . ARG A 1 511 ? -3.888 14.079 -25.694 1.00 86.88 511 ARG A C 1
ATOM 3704 O O . ARG A 1 511 ? -4.478 15.156 -25.622 1.00 86.88 511 ARG A O 1
ATOM 3711 N N . PRO A 1 512 ? -3.281 13.683 -26.831 1.00 85.62 512 PRO A N 1
ATOM 3712 C CA . PRO A 1 512 ? -3.324 14.483 -28.058 1.00 85.62 512 PRO A CA 1
ATOM 3713 C C . PRO A 1 512 ? -4.740 14.811 -28.559 1.00 85.62 512 PRO A C 1
ATOM 3715 O O . PRO A 1 512 ? -4.933 15.852 -29.175 1.00 85.62 512 PRO A O 1
ATOM 3718 N N . ASP A 1 513 ? -5.723 13.951 -28.279 1.00 88.31 513 ASP A N 1
ATOM 3719 C CA . ASP A 1 513 ? -7.135 14.143 -28.640 1.00 88.31 513 ASP A CA 1
ATOM 3720 C C . ASP A 1 513 ? -7.914 15.049 -27.661 1.00 88.31 513 ASP A C 1
ATOM 3722 O O . ASP A 1 513 ? -9.113 15.259 -27.832 1.00 88.31 513 ASP A O 1
ATOM 3726 N N . GLY A 1 514 ? -7.247 15.595 -26.6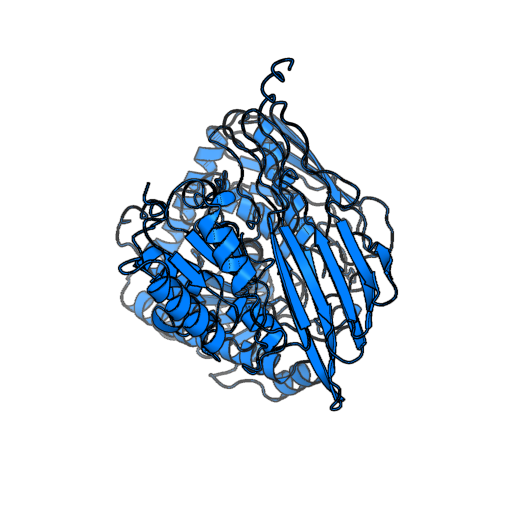38 1.00 86.06 514 GLY A N 1
ATOM 3727 C CA . GLY A 1 514 ? -7.852 16.465 -25.630 1.00 86.06 514 GLY A CA 1
ATOM 3728 C C . GLY A 1 514 ? -8.467 15.732 -24.435 1.00 86.06 514 GLY A C 1
ATOM 3729 O O . GLY A 1 514 ? -8.916 16.392 -23.498 1.00 86.06 514 GLY A O 1
ATOM 3730 N N . THR A 1 515 ? -8.480 14.395 -24.414 1.00 86.94 515 THR A N 1
ATOM 3731 C CA . THR A 1 515 ? -9.029 13.642 -23.277 1.00 86.94 515 THR A CA 1
ATOM 3732 C C . THR A 1 515 ? -8.069 13.657 -22.076 1.00 86.94 515 THR A C 1
ATOM 3734 O O . THR A 1 515 ? -6.854 13.491 -22.246 1.00 86.94 515 THR A O 1
ATOM 3737 N N . PRO A 1 516 ? -8.561 13.872 -20.841 1.00 88.69 516 PRO A N 1
ATOM 3738 C CA . PRO A 1 516 ? -7.717 13.819 -19.656 1.00 88.69 516 PRO A CA 1
ATOM 3739 C C . PRO A 1 516 ? -7.340 12.373 -19.323 1.00 88.69 516 PRO A C 1
ATOM 3741 O O . PRO A 1 516 ? -8.078 11.429 -19.605 1.00 88.69 516 PRO A O 1
ATOM 3744 N N . TRP A 1 517 ? -6.198 12.198 -18.670 1.00 91.81 517 TRP A N 1
ATOM 3745 C CA . TRP A 1 517 ? -5.803 10.925 -18.079 1.00 91.81 517 TRP A CA 1
ATOM 3746 C C . TRP A 1 517 ? -5.215 11.155 -16.692 1.00 91.81 517 TRP A C 1
ATOM 3748 O O . TRP A 1 517 ? -4.644 12.211 -16.401 1.00 91.81 517 TRP A O 1
ATOM 3758 N N . LEU A 1 518 ? -5.364 10.147 -15.840 1.00 93.25 518 LEU A N 1
ATOM 3759 C CA . LEU A 1 518 ? -4.889 10.155 -14.470 1.00 93.25 518 LEU A CA 1
ATOM 3760 C C . LEU A 1 518 ? -4.486 8.736 -14.078 1.00 93.25 518 LEU A C 1
ATOM 3762 O O . LEU A 1 518 ? -5.215 7.781 -14.344 1.00 93.25 518 LEU A O 1
ATOM 3766 N N . LEU A 1 519 ? -3.345 8.615 -13.417 1.00 93.69 519 LEU A N 1
ATOM 3767 C CA . LEU A 1 519 ? -2.818 7.379 -12.868 1.00 93.69 519 LEU A CA 1
ATOM 3768 C C . LEU A 1 519 ? -2.298 7.661 -11.464 1.00 93.69 519 LEU A C 1
ATOM 3770 O O . LEU A 1 519 ? -1.469 8.551 -11.277 1.00 93.69 519 LEU A O 1
ATOM 3774 N N . THR A 1 520 ? -2.752 6.865 -10.506 1.00 94.25 520 THR A N 1
ATOM 3775 C CA . THR A 1 520 ? -2.196 6.849 -9.155 1.00 94.25 520 THR A CA 1
ATOM 3776 C C . THR A 1 520 ? -1.437 5.548 -8.963 1.00 94.25 520 THR A C 1
ATOM 3778 O O . THR A 1 520 ? -1.920 4.485 -9.354 1.00 94.25 520 THR A O 1
ATOM 3781 N N . GLU A 1 521 ? -0.255 5.630 -8.365 1.00 93.69 521 GLU A N 1
ATOM 3782 C CA . GLU A 1 521 ? 0.589 4.476 -8.103 1.00 93.69 521 GLU A CA 1
ATOM 3783 C C . GLU A 1 521 ? 1.213 4.525 -6.706 1.00 93.69 521 GLU A C 1
ATOM 3785 O O . GLU A 1 521 ? 1.538 5.594 -6.184 1.00 93.69 521 GLU A O 1
ATOM 3790 N N . ILE A 1 522 ? 1.391 3.339 -6.119 1.00 95.44 522 ILE A N 1
ATOM 3791 C CA . ILE A 1 522 ? 2.044 3.127 -4.830 1.00 95.44 522 ILE A CA 1
ATOM 3792 C C . ILE A 1 522 ? 3.235 2.195 -5.050 1.00 95.44 522 ILE A C 1
ATOM 3794 O O . ILE A 1 522 ? 3.061 1.044 -5.457 1.00 95.44 522 ILE A O 1
ATOM 3798 N N . ILE A 1 523 ? 4.439 2.682 -4.759 1.00 97.44 523 ILE A N 1
ATOM 3799 C CA . ILE A 1 523 ? 5.681 1.916 -4.897 1.00 97.44 523 ILE A CA 1
ATOM 3800 C C . ILE A 1 523 ? 6.199 1.613 -3.494 1.00 97.44 523 ILE A C 1
ATOM 3802 O O . ILE A 1 523 ? 6.470 2.525 -2.704 1.00 97.44 523 ILE A O 1
ATOM 3806 N N . ALA A 1 524 ? 6.303 0.325 -3.177 1.00 96.31 524 ALA A N 1
ATOM 3807 C CA . ALA A 1 524 ? 6.907 -0.128 -1.936 1.00 96.31 524 ALA A CA 1
ATOM 3808 C C . ALA A 1 524 ? 8.429 0.070 -1.939 1.00 96.31 524 ALA A C 1
ATOM 3810 O O . ALA A 1 524 ? 9.044 0.373 -2.958 1.00 96.31 524 ALA A O 1
ATOM 3811 N N . SER A 1 525 ? 9.025 -0.109 -0.767 1.00 96.94 525 SER A N 1
ATOM 3812 C CA . SER A 1 525 ? 10.449 0.096 -0.544 1.00 96.94 525 SER A CA 1
ATOM 3813 C C . SER A 1 525 ? 11.054 -1.206 -0.019 1.00 96.94 525 SER A C 1
ATOM 3815 O O . SER A 1 525 ? 11.019 -2.198 -0.741 1.00 96.94 525 SER A O 1
ATOM 3817 N N . ALA A 1 526 ? 11.559 -1.263 1.211 1.00 97.69 526 ALA A N 1
ATOM 3818 C CA . ALA A 1 526 ? 12.201 -2.476 1.712 1.00 97.69 526 ALA A CA 1
ATOM 3819 C C . ALA A 1 526 ? 11.989 -2.750 3.203 1.00 97.69 526 ALA A C 1
ATOM 3821 O O . ALA A 1 526 ? 11.788 -1.835 4.011 1.00 97.69 526 ALA A O 1
ATOM 3822 N N . ALA A 1 527 ? 12.095 -4.029 3.569 1.00 98.06 527 ALA A N 1
ATOM 3823 C CA . ALA A 1 527 ? 12.050 -4.490 4.950 1.00 98.06 527 ALA A CA 1
ATOM 3824 C C . ALA A 1 527 ? 13.426 -4.468 5.627 1.00 98.06 527 ALA A C 1
ATOM 3826 O O . ALA A 1 527 ? 14.459 -4.649 4.982 1.00 98.06 527 ALA A O 1
ATOM 3827 N N . GLY A 1 528 ? 13.443 -4.264 6.943 1.00 98.12 528 GLY A N 1
ATOM 3828 C CA . GLY A 1 528 ? 14.654 -4.345 7.755 1.00 98.12 528 GLY A CA 1
ATOM 3829 C C . GLY A 1 528 ? 15.137 -5.787 7.927 1.00 98.12 528 GLY A C 1
ATOM 3830 O O . GLY A 1 528 ? 14.354 -6.739 7.867 1.00 98.12 528 GLY A O 1
ATOM 3831 N N . GLY A 1 529 ? 16.438 -5.953 8.162 1.00 97.62 529 GLY A N 1
ATOM 3832 C CA . GLY A 1 529 ? 17.000 -7.233 8.591 1.00 97.62 529 GLY A CA 1
ATOM 3833 C C . GLY A 1 529 ? 16.436 -7.642 9.953 1.00 97.62 529 GLY A C 1
ATOM 3834 O O . GLY A 1 529 ? 16.037 -6.797 10.752 1.00 97.62 529 GLY A O 1
ATOM 3835 N N . ALA A 1 530 ? 16.411 -8.935 10.256 1.00 97.00 530 ALA A N 1
ATOM 3836 C CA . ALA A 1 530 ? 15.882 -9.447 11.517 1.00 97.00 530 ALA A CA 1
ATOM 3837 C C . ALA A 1 530 ? 16.843 -10.443 12.169 1.00 97.00 530 ALA A C 1
ATOM 3839 O O . ALA A 1 530 ? 17.715 -10.976 11.488 1.00 97.00 530 ALA A O 1
ATOM 3840 N N . PRO A 1 531 ? 16.673 -10.787 13.458 1.00 95.94 531 PRO A N 1
ATOM 3841 C CA . PRO A 1 531 ? 17.432 -11.869 14.088 1.00 95.94 531 PRO A CA 1
ATOM 3842 C C . PRO A 1 531 ? 17.331 -13.211 13.344 1.00 95.94 531 PRO A C 1
ATOM 3844 O O . PRO A 1 531 ? 18.233 -14.037 13.448 1.00 95.94 531 PRO A O 1
ATOM 3847 N N . THR A 1 532 ? 16.247 -13.409 12.591 1.00 95.12 532 THR A N 1
ATOM 3848 C CA . THR A 1 532 ? 15.904 -14.629 11.850 1.00 95.12 532 THR A CA 1
ATOM 3849 C C . THR A 1 532 ? 16.391 -14.653 10.401 1.00 95.12 532 THR A C 1
ATOM 3851 O O . THR A 1 532 ? 16.335 -15.710 9.780 1.00 95.12 532 THR A O 1
ATOM 3854 N N . GLY A 1 533 ? 16.862 -13.534 9.841 1.00 96.19 533 GLY A N 1
ATOM 3855 C CA . GLY A 1 533 ? 17.363 -13.496 8.466 1.00 96.19 533 GLY A CA 1
ATOM 3856 C C . GLY A 1 533 ? 17.302 -12.115 7.805 1.00 96.19 533 GLY A C 1
ATOM 3857 O O . GLY A 1 533 ? 16.910 -11.137 8.446 1.00 96.19 533 GLY A O 1
ATOM 3858 N N . PRO A 1 534 ? 17.708 -12.018 6.525 1.00 97.50 534 PRO A N 1
ATOM 3859 C CA . PRO A 1 534 ? 17.713 -10.764 5.774 1.00 97.50 534 PRO A CA 1
ATOM 3860 C C . PRO A 1 534 ? 16.297 -10.247 5.494 1.00 97.50 534 PRO A C 1
ATOM 3862 O O . PRO A 1 534 ? 15.338 -11.026 5.457 1.00 97.50 534 PRO A O 1
ATOM 3865 N N . GLY A 1 535 ? 16.177 -8.936 5.290 1.00 97.38 535 GLY A N 1
ATOM 3866 C CA . GLY A 1 535 ? 14.922 -8.278 4.929 1.00 97.38 535 GLY A CA 1
ATOM 3867 C C . GLY A 1 535 ? 14.540 -8.471 3.457 1.00 97.38 535 GLY A C 1
ATOM 3868 O O . GLY A 1 535 ? 15.396 -8.609 2.585 1.00 97.38 535 GLY A O 1
ATOM 3869 N N . GLY A 1 536 ? 13.239 -8.472 3.176 1.00 97.44 536 GLY A N 1
ATOM 3870 C CA . GLY A 1 536 ? 12.678 -8.472 1.825 1.00 97.44 536 GLY A CA 1
ATOM 3871 C C . GLY A 1 536 ? 12.947 -7.184 1.044 1.00 97.44 536 GLY A C 1
ATOM 3872 O O . GLY A 1 536 ? 12.700 -6.085 1.546 1.00 97.44 536 GLY A O 1
ATOM 3873 N N . SER A 1 537 ? 13.422 -7.329 -0.195 1.00 98.00 537 SER A N 1
ATOM 3874 C CA . SER A 1 537 ? 13.601 -6.230 -1.152 1.00 98.00 537 SER A CA 1
ATOM 3875 C C . SER A 1 537 ? 12.301 -5.916 -1.889 1.00 98.00 537 SER A C 1
ATOM 3877 O O . SER A 1 537 ? 11.574 -6.836 -2.263 1.00 98.00 537 SER A O 1
ATOM 3879 N N . GLY A 1 538 ? 12.029 -4.636 -2.143 1.00 96.69 538 GLY A N 1
ATOM 3880 C CA . GLY A 1 538 ? 10.888 -4.196 -2.952 1.00 96.69 538 GLY A CA 1
ATOM 3881 C C . GLY A 1 538 ? 9.516 -4.628 -2.442 1.00 96.69 538 GLY A C 1
ATOM 3882 O O . GLY A 1 538 ? 8.605 -4.848 -3.237 1.00 96.69 538 GLY A O 1
ATOM 3883 N N . VAL A 1 539 ? 9.376 -4.789 -1.127 1.00 95.38 539 VAL A N 1
ATOM 3884 C CA . VAL A 1 539 ? 8.172 -5.309 -0.474 1.00 95.38 539 VAL A CA 1
ATOM 3885 C C . VAL A 1 539 ? 7.557 -4.246 0.425 1.00 95.38 539 VAL A C 1
ATOM 3887 O O . VAL A 1 539 ? 8.248 -3.444 1.056 1.00 95.38 539 VAL A O 1
ATOM 3890 N N . SER A 1 540 ? 6.231 -4.226 0.490 1.00 94.69 540 SER A N 1
ATOM 3891 C CA . SER A 1 540 ? 5.501 -3.358 1.401 1.00 94.69 540 SER A CA 1
ATOM 3892 C C . SER A 1 540 ? 5.724 -3.790 2.850 1.00 94.69 540 SER A C 1
ATOM 3894 O O . SER A 1 540 ? 5.788 -4.977 3.155 1.00 94.69 540 SER A O 1
ATOM 3896 N N . THR A 1 541 ? 5.796 -2.822 3.760 1.00 94.62 541 THR A N 1
ATOM 3897 C CA . THR A 1 541 ? 6.094 -3.019 5.188 1.00 94.62 541 THR A CA 1
ATOM 3898 C C . THR A 1 541 ? 5.159 -2.205 6.074 1.00 94.62 541 THR A C 1
ATOM 3900 O O . THR A 1 541 ? 4.394 -1.358 5.591 1.00 94.62 541 THR A O 1
ATOM 3903 N N . ASP A 1 542 ? 5.286 -2.390 7.388 1.00 93.12 542 ASP A N 1
ATOM 3904 C CA . ASP A 1 542 ? 4.578 -1.609 8.404 1.00 93.12 542 ASP A CA 1
ATOM 3905 C C . ASP A 1 542 ? 3.061 -1.733 8.202 1.00 93.12 542 ASP A C 1
ATOM 3907 O O . ASP A 1 542 ? 2.535 -2.814 7.941 1.00 93.12 542 ASP A O 1
ATOM 3911 N N . VAL A 1 543 ? 2.361 -0.604 8.242 1.00 94.50 543 VAL A N 1
ATOM 3912 C CA . VAL A 1 543 ? 0.929 -0.496 7.974 1.00 94.50 543 VAL A CA 1
ATOM 3913 C C . VAL A 1 543 ? 0.542 -0.681 6.497 1.00 94.50 543 VAL A C 1
ATOM 3915 O O . VAL A 1 543 ? -0.644 -0.747 6.183 1.00 94.50 543 VAL A O 1
ATOM 3918 N N . GLY A 1 544 ? 1.503 -0.749 5.572 1.00 93.50 544 GLY A N 1
ATOM 3919 C CA . GLY A 1 544 ? 1.240 -0.868 4.137 1.00 93.50 544 GLY A CA 1
ATOM 3920 C C . GLY A 1 544 ? 1.139 -2.318 3.661 1.00 93.50 544 GLY A C 1
ATOM 3921 O O . GLY A 1 544 ? 1.856 -3.200 4.146 1.00 93.50 544 GLY A O 1
ATOM 3922 N N . ASN A 1 545 ? 0.324 -2.553 2.634 1.00 94.44 545 ASN A N 1
ATOM 3923 C CA . ASN A 1 545 ? 0.293 -3.820 1.892 1.00 94.44 545 ASN A CA 1
ATOM 3924 C C . ASN A 1 545 ? -0.271 -3.699 0.458 1.00 94.44 545 ASN A C 1
ATOM 3926 O O . ASN A 1 545 ? -0.749 -4.686 -0.099 1.00 94.44 545 ASN A O 1
ATOM 3930 N N . ALA A 1 546 ? -0.284 -2.489 -0.112 1.00 93.12 546 ALA A N 1
ATOM 3931 C CA . ALA A 1 546 ? -0.833 -2.254 -1.444 1.00 93.12 546 ALA A CA 1
ATOM 3932 C C . ALA A 1 546 ? 0.046 -2.951 -2.483 1.00 93.12 546 ALA A C 1
ATOM 3934 O O . ALA A 1 546 ? 1.271 -3.003 -2.331 1.00 93.12 546 ALA A O 1
ATOM 3935 N N . ARG A 1 547 ? -0.568 -3.468 -3.542 1.00 94.56 547 ARG A N 1
ATOM 3936 C CA . ARG A 1 547 ? 0.140 -4.083 -4.658 1.00 94.56 547 ARG A CA 1
ATOM 3937 C C . ARG A 1 547 ? 0.748 -3.030 -5.577 1.00 94.56 547 ARG A C 1
ATOM 3939 O O . ARG A 1 547 ? 0.209 -1.935 -5.726 1.00 94.56 547 ARG A O 1
ATOM 3946 N N . SER A 1 548 ? 1.848 -3.378 -6.234 1.00 92.81 548 SER A N 1
ATOM 3947 C CA . SER A 1 548 ? 2.322 -2.601 -7.378 1.00 92.81 548 SER A CA 1
ATOM 3948 C C . SER A 1 548 ? 1.321 -2.723 -8.532 1.00 92.81 548 SER A C 1
ATOM 3950 O O . SER A 1 548 ? 0.671 -3.763 -8.708 1.00 92.81 548 SER A O 1
ATOM 3952 N N . THR A 1 549 ? 1.186 -1.655 -9.322 1.00 95.00 549 THR A N 1
ATOM 3953 C CA . THR A 1 549 ? 0.399 -1.698 -10.562 1.00 95.00 549 THR A CA 1
ATOM 3954 C C . THR A 1 549 ? 1.274 -2.277 -11.681 1.00 95.00 549 THR A C 1
ATOM 3956 O O . THR A 1 549 ? 2.392 -1.785 -11.854 1.00 95.00 549 THR A O 1
ATOM 3959 N N . PRO A 1 550 ? 0.811 -3.292 -12.437 1.00 96.25 550 PRO A N 1
ATOM 3960 C CA . PRO A 1 550 ? 1.582 -3.893 -13.520 1.00 96.25 550 PRO A CA 1
ATOM 3961 C C . PRO A 1 550 ? 1.928 -2.861 -14.586 1.00 96.25 550 PRO A C 1
ATOM 3963 O O . PRO A 1 550 ? 1.101 -2.005 -14.918 1.00 96.25 550 PRO A O 1
ATOM 3966 N N . ALA A 1 551 ? 3.118 -2.963 -15.167 1.00 97.25 551 ALA A N 1
ATOM 3967 C CA . ALA A 1 551 ? 3.525 -2.119 -16.281 1.00 97.25 551 ALA A CA 1
ATOM 3968 C C . ALA A 1 551 ? 2.520 -2.202 -17.432 1.00 97.25 551 ALA A C 1
ATOM 3970 O O . ALA A 1 551 ? 2.120 -1.172 -17.970 1.00 97.25 551 ALA A O 1
ATOM 3971 N N . GLU A 1 552 ? 2.033 -3.402 -17.753 1.00 96.94 552 GLU A N 1
ATOM 3972 C CA . GLU A 1 552 ? 1.055 -3.585 -18.831 1.00 96.94 552 GLU A CA 1
ATOM 3973 C C . GLU A 1 552 ? -0.261 -2.841 -18.564 1.00 96.94 552 GLU A C 1
ATOM 3975 O O . GLU A 1 552 ? -0.831 -2.233 -19.474 1.00 96.94 552 GLU A O 1
ATOM 3980 N N . ALA A 1 553 ? -0.708 -2.820 -17.305 1.00 95.62 553 ALA A N 1
ATOM 3981 C CA . ALA A 1 553 ? -1.897 -2.086 -16.889 1.00 95.62 553 ALA A CA 1
ATOM 3982 C C . ALA A 1 553 ? -1.670 -0.565 -16.926 1.00 95.62 553 ALA A C 1
ATOM 3984 O O . ALA A 1 553 ? -2.576 0.176 -17.313 1.00 95.62 553 ALA A O 1
ATOM 3985 N N . ILE A 1 554 ? -0.474 -0.095 -16.555 1.00 96.69 554 ILE A N 1
ATOM 3986 C CA . ILE A 1 554 ? -0.098 1.326 -16.588 1.00 96.69 554 ILE A CA 1
ATOM 3987 C C . ILE A 1 554 ? -0.128 1.867 -18.020 1.00 96.69 554 ILE A C 1
ATOM 3989 O O . ILE A 1 554 ? -0.795 2.870 -18.278 1.00 96.69 554 ILE A O 1
ATOM 3993 N N . GLU A 1 555 ? 0.552 1.210 -18.964 1.00 96.69 555 GLU A N 1
ATOM 3994 C CA . GLU A 1 555 ? 0.635 1.709 -20.350 1.00 96.69 555 GLU A CA 1
ATOM 3995 C C . GLU A 1 555 ? -0.697 1.589 -21.099 1.00 96.69 555 GLU A C 1
ATOM 3997 O O . GLU A 1 555 ? -0.952 2.341 -22.036 1.00 96.69 555 GLU A O 1
ATOM 4002 N N . ALA A 1 556 ? -1.578 0.671 -20.685 1.00 93.56 556 ALA A N 1
ATOM 4003 C CA . ALA A 1 556 ? -2.929 0.584 -21.233 1.00 93.56 556 ALA A CA 1
ATOM 4004 C C . ALA A 1 556 ? -3.820 1.764 -20.805 1.00 93.56 556 ALA A C 1
ATOM 4006 O O . ALA A 1 556 ? -4.759 2.119 -21.516 1.00 93.56 556 ALA A O 1
ATOM 4007 N N . GLN A 1 557 ? -3.543 2.372 -19.649 1.00 91.31 557 GLN A N 1
ATOM 4008 C CA . GLN A 1 557 ? -4.400 3.394 -19.039 1.00 91.31 557 GLN A CA 1
ATOM 4009 C C . GLN A 1 557 ? -3.853 4.812 -19.182 1.00 91.31 557 GLN A C 1
ATOM 4011 O O . GLN A 1 557 ? -4.621 5.772 -19.161 1.00 91.31 557 GLN A O 1
ATOM 4016 N N . ALA A 1 558 ? -2.547 4.979 -19.364 1.00 93.81 558 ALA A N 1
ATOM 4017 C CA . ALA A 1 558 ? -1.884 6.275 -19.445 1.00 93.81 558 ALA A CA 1
ATOM 4018 C C . ALA A 1 558 ? -0.917 6.307 -20.640 1.00 93.81 558 ALA A C 1
ATOM 4020 O O . ALA A 1 558 ? -0.417 5.261 -21.039 1.00 93.81 558 ALA A O 1
ATOM 4021 N N . PRO A 1 559 ? -0.623 7.482 -21.235 1.00 95.25 559 PRO A N 1
ATOM 4022 C CA . PRO A 1 559 ? 0.354 7.614 -22.320 1.00 95.25 559 PRO A CA 1
ATOM 4023 C C . PRO A 1 559 ? 1.789 7.532 -21.772 1.00 95.25 559 PRO A C 1
ATOM 4025 O O . PRO A 1 559 ? 2.623 8.400 -22.026 1.00 95.25 559 PRO A O 1
ATOM 4028 N N . LEU A 1 560 ? 2.056 6.511 -20.967 1.00 97.00 560 LEU A N 1
ATOM 4029 C CA . LEU A 1 560 ? 3.309 6.267 -20.279 1.00 97.00 560 LEU A CA 1
ATOM 4030 C C . LEU A 1 560 ? 3.931 4.986 -20.817 1.00 97.00 560 LEU A C 1
ATOM 4032 O O . LEU A 1 560 ? 3.224 4.070 -21.225 1.00 97.00 560 LEU A O 1
ATOM 4036 N N . ARG A 1 561 ? 5.258 4.916 -20.761 1.00 97.81 561 ARG A N 1
ATOM 4037 C CA . ARG A 1 561 ? 6.014 3.676 -20.912 1.00 97.81 561 ARG A CA 1
ATOM 4038 C C . ARG A 1 561 ? 6.777 3.389 -19.638 1.00 97.81 561 ARG A C 1
ATOM 4040 O O . ARG A 1 561 ? 7.560 4.230 -19.200 1.00 97.81 561 ARG A O 1
ATOM 4047 N N . VAL A 1 562 ? 6.573 2.211 -19.063 1.00 98.50 562 VAL A N 1
ATOM 4048 C CA . VAL A 1 562 ? 7.378 1.737 -17.940 1.00 98.50 562 VAL A CA 1
ATOM 4049 C C . VAL A 1 562 ? 8.625 1.084 -18.522 1.00 98.50 562 VAL A C 1
ATOM 4051 O O . VAL A 1 562 ? 8.573 0.024 -19.146 1.00 98.50 562 VAL A O 1
ATOM 4054 N N . GLU A 1 563 ? 9.758 1.760 -18.374 1.00 98.38 563 GLU A N 1
ATOM 4055 C CA . GLU A 1 563 ? 11.034 1.315 -18.940 1.00 98.38 563 GLU A CA 1
ATOM 4056 C C . GLU A 1 563 ? 11.803 0.396 -17.997 1.00 98.38 563 GLU A C 1
ATOM 4058 O O . GLU A 1 563 ? 12.646 -0.368 -18.453 1.00 98.38 563 GLU A O 1
ATOM 4063 N N . ARG A 1 564 ? 11.554 0.491 -16.686 1.00 98.44 564 ARG A N 1
ATOM 4064 C CA . ARG A 1 564 ? 12.266 -0.311 -15.693 1.00 98.44 564 ARG A CA 1
ATOM 4065 C C . ARG A 1 564 ? 11.437 -0.541 -14.437 1.00 98.44 564 ARG A C 1
ATOM 4067 O O . ARG A 1 564 ? 10.869 0.408 -13.890 1.00 98.44 564 ARG A O 1
A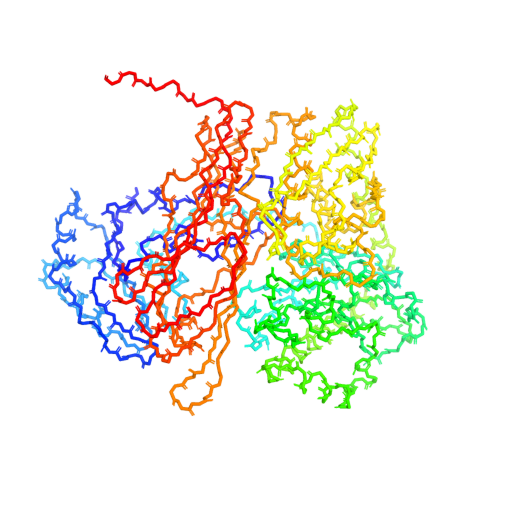TOM 4074 N N . VAL A 1 565 ? 11.454 -1.787 -13.974 1.00 97.94 565 VAL A N 1
ATOM 4075 C CA . VAL A 1 565 ? 10.969 -2.254 -12.673 1.00 97.94 565 VAL A CA 1
ATOM 4076 C C . VAL A 1 565 ? 12.031 -3.206 -12.124 1.00 97.94 565 VAL A C 1
ATOM 4078 O O . VAL A 1 565 ? 12.096 -4.371 -12.509 1.00 97.94 565 VAL A O 1
ATOM 4081 N N . ALA A 1 566 ? 12.920 -2.681 -11.282 1.00 98.00 566 ALA A N 1
ATOM 4082 C CA . ALA A 1 566 ? 14.112 -3.404 -10.842 1.00 98.00 566 ALA A CA 1
ATOM 4083 C C . ALA A 1 566 ? 14.376 -3.243 -9.345 1.00 98.00 566 ALA A C 1
ATOM 4085 O O . ALA A 1 566 ? 13.975 -2.251 -8.739 1.00 98.00 566 ALA A O 1
ATOM 4086 N N . VAL A 1 567 ? 15.091 -4.195 -8.755 1.00 98.38 567 VAL A N 1
ATOM 4087 C CA . VAL A 1 567 ? 15.636 -4.053 -7.403 1.00 98.38 567 VAL A CA 1
ATOM 4088 C C . VAL A 1 567 ? 16.780 -3.038 -7.444 1.00 98.38 567 VAL A C 1
ATOM 4090 O O . VAL A 1 567 ? 17.638 -3.064 -8.330 1.00 98.38 567 VAL A O 1
ATOM 4093 N N . ARG A 1 568 ? 16.824 -2.137 -6.462 1.00 98.12 568 ARG A N 1
ATOM 4094 C CA . ARG A 1 568 ? 17.920 -1.185 -6.269 1.00 98.12 568 ARG A CA 1
ATOM 4095 C C . ARG A 1 568 ? 19.051 -1.853 -5.486 1.00 98.12 568 ARG A C 1
ATOM 4097 O O . ARG A 1 568 ? 19.224 -1.601 -4.296 1.00 98.12 568 ARG A O 1
ATOM 4104 N N . ALA A 1 569 ? 19.775 -2.746 -6.151 1.00 97.06 569 ALA A N 1
ATOM 4105 C CA . ALA A 1 569 ? 20.790 -3.591 -5.527 1.00 97.06 569 ALA A CA 1
ATOM 4106 C C . ALA A 1 569 ? 21.814 -2.792 -4.697 1.00 97.06 569 ALA A C 1
ATOM 4108 O O . ALA A 1 569 ? 22.373 -1.803 -5.176 1.00 97.06 569 ALA A O 1
ATOM 4109 N N . GLY A 1 570 ? 22.078 -3.250 -3.471 1.00 96.50 570 GLY A N 1
ATOM 4110 C CA . GLY A 1 570 ? 23.049 -2.634 -2.559 1.00 96.50 570 GLY A CA 1
ATOM 4111 C C . GLY A 1 570 ? 22.538 -1.394 -1.820 1.00 96.50 570 GLY A C 1
ATOM 4112 O O . GLY A 1 570 ? 23.339 -0.646 -1.263 1.00 96.50 570 GLY A O 1
ATOM 4113 N N . SER A 1 571 ? 21.225 -1.156 -1.815 1.00 98.56 571 SER A N 1
ATOM 4114 C CA . SER A 1 571 ? 20.603 -0.087 -1.028 1.00 98.56 571 SER A CA 1
ATOM 4115 C C . SER A 1 571 ? 20.226 -0.525 0.388 1.00 98.56 571 SER A C 1
ATOM 4117 O O . SER A 1 571 ? 20.072 0.332 1.256 1.00 98.56 571 SER A O 1
ATOM 4119 N N . GLY A 1 572 ? 20.097 -1.825 0.654 1.00 98.44 572 GLY A N 1
ATOM 4120 C CA . GLY A 1 572 ? 19.844 -2.366 1.986 1.00 98.44 572 GLY A CA 1
ATOM 4121 C C . GLY A 1 572 ? 21.013 -2.151 2.951 1.00 98.44 572 GLY A C 1
ATOM 4122 O O . GLY A 1 572 ? 22.183 -2.290 2.591 1.00 98.44 572 GLY A O 1
ATOM 4123 N N . GLY A 1 573 ? 20.703 -1.826 4.206 1.00 98.38 573 GLY A N 1
ATOM 4124 C CA . GLY A 1 573 ? 21.703 -1.610 5.246 1.00 98.38 573 GLY A CA 1
ATOM 4125 C C . GLY A 1 573 ? 22.465 -2.891 5.581 1.00 98.38 573 GLY A C 1
ATOM 4126 O O . GLY A 1 573 ? 21.875 -3.962 5.750 1.00 98.38 573 GLY A O 1
ATOM 4127 N N . ALA A 1 574 ? 23.789 -2.796 5.693 1.00 98.06 574 ALA A N 1
ATOM 4128 C CA . ALA A 1 574 ? 24.628 -3.946 6.014 1.00 98.06 574 ALA A CA 1
ATOM 4129 C C . ALA A 1 574 ? 24.466 -4.374 7.481 1.00 98.06 574 ALA A C 1
ATOM 4131 O O . ALA A 1 574 ? 24.342 -3.550 8.383 1.00 98.06 574 ALA A O 1
ATOM 4132 N N . GLY A 1 575 ? 24.526 -5.672 7.742 1.00 96.69 575 GLY A N 1
ATOM 4133 C CA . GLY A 1 575 ? 24.497 -6.239 9.087 1.00 96.69 575 GLY A CA 1
ATOM 4134 C C . GLY A 1 575 ? 24.811 -7.725 9.032 1.00 96.69 575 GLY A C 1
ATOM 4135 O O . GLY A 1 575 ? 25.076 -8.256 7.952 1.00 96.69 575 GLY A O 1
ATOM 4136 N N . ARG A 1 576 ? 24.751 -8.421 10.173 1.00 96.56 576 ARG A N 1
ATOM 4137 C CA . ARG A 1 576 ? 24.771 -9.896 10.164 1.00 96.56 576 ARG A CA 1
ATOM 4138 C C . ARG A 1 576 ? 23.662 -10.433 9.262 1.00 96.56 576 ARG A C 1
ATOM 4140 O O . ARG A 1 576 ? 23.875 -11.387 8.522 1.00 96.56 576 ARG A O 1
ATOM 4147 N N . HIS A 1 577 ? 22.509 -9.777 9.308 1.00 97.62 577 HIS A N 1
ATOM 4148 C CA . HIS A 1 577 ? 21.454 -9.919 8.323 1.00 97.62 577 HIS A CA 1
ATOM 4149 C C . HIS A 1 577 ? 21.181 -8.547 7.706 1.00 97.62 577 HIS A C 1
ATOM 4151 O O . HIS A 1 577 ? 20.866 -7.590 8.417 1.00 97.62 577 HIS A O 1
ATOM 4157 N N . CYS A 1 578 ? 21.348 -8.440 6.389 1.00 98.12 578 CYS A N 1
ATOM 4158 C CA . CYS A 1 578 ? 21.130 -7.192 5.670 1.00 98.12 578 CYS A CA 1
ATOM 4159 C C . CYS A 1 578 ? 19.650 -6.787 5.661 1.00 98.12 578 CYS A C 1
ATOM 4161 O O . CYS A 1 578 ? 18.751 -7.631 5.727 1.00 98.12 578 CYS A O 1
ATOM 4163 N N . GLY A 1 579 ? 19.409 -5.481 5.563 1.00 98.38 579 GLY A N 1
ATOM 4164 C CA . GLY A 1 579 ? 18.118 -4.964 5.130 1.00 98.38 579 GLY A CA 1
ATOM 4165 C C . GLY A 1 579 ? 17.865 -5.305 3.663 1.00 98.38 579 GLY A C 1
ATOM 4166 O O . GLY A 1 579 ? 18.804 -5.546 2.902 1.00 98.38 579 GLY A O 1
ATOM 4167 N N . GLY A 1 580 ? 16.596 -5.329 3.274 1.00 98.38 580 GLY A N 1
ATOM 4168 C CA . GLY A 1 580 ? 16.209 -5.466 1.878 1.00 98.38 580 GLY A CA 1
ATOM 4169 C C . GLY A 1 580 ? 16.600 -4.240 1.057 1.00 98.38 580 GLY A C 1
ATOM 4170 O O . GLY A 1 580 ? 16.740 -3.130 1.579 1.00 98.38 580 GLY A O 1
ATOM 4171 N N . ASP A 1 581 ? 16.733 -4.447 -0.244 1.00 98.69 581 ASP A N 1
ATOM 4172 C CA . ASP A 1 581 ? 16.983 -3.393 -1.221 1.00 98.69 581 ASP A CA 1
ATOM 4173 C C . ASP A 1 581 ? 15.676 -2.715 -1.656 1.00 98.69 581 ASP A C 1
ATOM 4175 O O . ASP A 1 581 ? 14.632 -3.360 -1.776 1.00 98.69 581 ASP A O 1
ATOM 4179 N N . GLY A 1 582 ? 15.739 -1.415 -1.934 1.00 98.44 582 GLY A N 1
ATOM 4180 C CA . GLY A 1 582 ? 14.641 -0.654 -2.521 1.00 98.44 582 GLY A CA 1
ATOM 4181 C C . GLY A 1 582 ? 14.348 -1.028 -3.979 1.00 98.44 582 GLY A C 1
ATOM 4182 O O . GLY A 1 582 ? 14.817 -2.036 -4.510 1.00 98.44 582 GLY A O 1
ATOM 4183 N N . VAL A 1 583 ? 13.586 -0.175 -4.658 1.00 98.44 583 VAL A N 1
ATOM 4184 C CA . VAL A 1 583 ? 13.097 -0.372 -6.027 1.00 98.44 583 VAL A CA 1
ATOM 4185 C C . VAL A 1 583 ? 13.542 0.781 -6.918 1.00 98.44 583 VAL A C 1
ATOM 4187 O O . VAL A 1 583 ? 13.562 1.938 -6.500 1.00 98.44 583 VAL A O 1
ATOM 4190 N N . VAL A 1 584 ? 13.853 0.464 -8.171 1.00 98.69 584 VAL A N 1
ATOM 4191 C CA . VAL A 1 584 ? 14.011 1.422 -9.264 1.00 98.69 584 VAL A CA 1
ATOM 4192 C C . VAL A 1 584 ? 12.786 1.342 -10.172 1.00 98.69 584 VAL A C 1
ATOM 4194 O O . VAL A 1 584 ? 12.502 0.289 -10.749 1.00 98.69 584 VAL A O 1
ATOM 4197 N N . ARG A 1 585 ? 12.084 2.466 -10.333 1.00 98.31 585 ARG A N 1
ATOM 4198 C CA . ARG A 1 585 ? 10.985 2.637 -11.292 1.00 98.31 585 ARG A CA 1
ATOM 4199 C C . ARG A 1 585 ? 11.326 3.741 -12.281 1.00 98.31 585 ARG A C 1
ATOM 4201 O O . ARG A 1 585 ? 11.745 4.825 -11.877 1.00 98.31 585 ARG A O 1
ATOM 4208 N N . VAL A 1 586 ? 11.142 3.469 -13.572 1.00 98.69 586 VAL A N 1
ATOM 4209 C CA . VAL A 1 586 ? 11.363 4.459 -14.635 1.00 98.69 586 VAL A CA 1
ATOM 4210 C C . VAL A 1 586 ? 10.151 4.541 -15.547 1.00 98.69 586 VAL A C 1
ATOM 4212 O O . VAL A 1 586 ? 9.745 3.537 -16.132 1.00 98.69 586 VAL A O 1
ATOM 4215 N N . TYR A 1 587 ? 9.616 5.749 -15.697 1.00 98.62 587 TYR A N 1
ATOM 4216 C CA . TYR A 1 587 ? 8.472 6.053 -16.552 1.00 98.62 587 TYR A CA 1
ATOM 4217 C C . TYR A 1 587 ? 8.885 7.066 -17.603 1.00 98.62 587 TYR A C 1
ATOM 4219 O O . TYR A 1 587 ? 9.479 8.080 -17.256 1.00 98.62 587 TYR A O 1
ATOM 4227 N N . ARG A 1 588 ? 8.513 6.849 -18.860 1.00 98.31 588 ARG A N 1
ATOM 4228 C CA . ARG A 1 588 ? 8.612 7.851 -19.921 1.00 98.31 588 ARG A CA 1
ATOM 4229 C C . ARG A 1 588 ? 7.226 8.345 -20.298 1.00 98.31 588 ARG A C 1
ATOM 4231 O O . ARG A 1 588 ? 6.343 7.527 -20.544 1.00 98.31 588 ARG A O 1
ATOM 4238 N N . LEU A 1 589 ? 7.047 9.658 -20.414 1.00 97.75 589 LEU A N 1
ATOM 4239 C CA . LEU A 1 589 ? 5.844 10.219 -21.027 1.00 97.75 589 LEU A CA 1
ATOM 4240 C C . LEU A 1 589 ? 5.949 10.106 -22.553 1.00 97.75 589 LEU A C 1
ATOM 4242 O O . LEU A 1 589 ? 6.930 10.551 -23.142 1.00 97.75 589 LEU A O 1
ATOM 4246 N N . LEU A 1 590 ? 4.961 9.498 -23.208 1.00 95.88 590 LEU A N 1
ATOM 4247 C CA . LEU A 1 590 ? 4.991 9.256 -24.656 1.00 95.88 590 LEU A CA 1
ATOM 4248 C C . LEU A 1 590 ? 4.404 10.415 -25.463 1.00 95.88 590 LEU A C 1
ATOM 4250 O O . LEU A 1 590 ? 4.887 10.716 -26.553 1.00 95.88 590 LEU A O 1
ATOM 4254 N N . HIS A 1 591 ? 3.369 11.071 -24.936 1.00 92.44 591 HIS A N 1
ATOM 4255 C CA . HIS A 1 591 ? 2.613 12.083 -25.667 1.00 92.44 591 HIS A CA 1
ATOM 4256 C C . HIS A 1 591 ? 2.200 13.252 -24.776 1.00 92.44 591 HIS A C 1
ATOM 4258 O O . HIS A 1 591 ? 1.855 13.066 -23.610 1.00 92.44 591 HIS A O 1
ATOM 4264 N N . GLY A 1 592 ? 2.161 14.445 -25.372 1.00 90.88 592 GLY A N 1
ATOM 4265 C CA . GLY A 1 592 ? 1.657 15.655 -24.731 1.00 90.88 592 GLY A CA 1
ATOM 4266 C C . GLY A 1 592 ? 2.523 16.140 -23.570 1.00 90.88 592 GLY A C 1
ATOM 4267 O O . GLY A 1 592 ? 3.746 15.987 -23.560 1.00 90.88 592 GLY A O 1
ATOM 4268 N N . SER A 1 593 ? 1.862 16.759 -22.599 1.00 91.19 593 SER A N 1
ATOM 4269 C CA . SER A 1 593 ? 2.443 17.204 -21.339 1.00 91.19 593 SER A CA 1
ATOM 4270 C C . SER A 1 593 ? 1.653 16.626 -20.170 1.00 91.19 593 SER A C 1
ATOM 4272 O O . SER A 1 593 ? 0.476 16.267 -20.294 1.00 91.19 593 SER A O 1
ATOM 4274 N N . GLY A 1 594 ? 2.313 16.531 -19.023 1.00 93.25 594 GLY A N 1
ATOM 4275 C CA . GLY A 1 594 ? 1.686 16.057 -17.804 1.00 93.25 594 GLY A CA 1
ATOM 4276 C C . GLY A 1 594 ? 2.180 16.773 -16.558 1.00 93.25 594 GLY A C 1
ATOM 4277 O O . GLY A 1 594 ? 3.184 17.486 -16.561 1.00 93.25 594 GLY A O 1
ATOM 4278 N N . SER A 1 595 ? 1.479 16.515 -15.468 1.00 95.06 595 SER A N 1
ATOM 4279 C CA . SER A 1 595 ? 1.849 16.898 -14.118 1.00 95.06 595 SER A CA 1
ATOM 4280 C C . SER A 1 595 ? 2.253 15.670 -13.315 1.00 95.06 595 SER A C 1
ATOM 4282 O O . SER A 1 595 ? 1.601 14.627 -13.397 1.00 95.06 595 SER A O 1
ATOM 4284 N N . ILE A 1 596 ? 3.277 15.838 -12.490 1.00 96.56 596 ILE A N 1
ATOM 4285 C CA . ILE A 1 596 ? 3.734 14.875 -11.497 1.00 96.56 596 ILE A CA 1
ATOM 4286 C C . ILE A 1 596 ? 3.396 15.442 -10.121 1.00 96.56 596 ILE A C 1
ATOM 4288 O O . ILE A 1 596 ? 3.802 16.562 -9.800 1.00 96.56 596 ILE A O 1
ATOM 4292 N N . SER A 1 597 ? 2.708 14.657 -9.299 1.00 96.69 597 SER A N 1
ATOM 4293 C CA . SER A 1 597 ? 2.701 14.819 -7.848 1.00 96.69 597 SER A CA 1
ATOM 4294 C C . SER A 1 597 ? 3.433 13.636 -7.226 1.00 96.69 597 SER A C 1
ATOM 4296 O O . SER A 1 597 ? 2.975 12.500 -7.335 1.00 96.69 597 SER A O 1
ATOM 4298 N N . TYR A 1 598 ? 4.584 13.902 -6.613 1.00 96.69 598 TYR A N 1
ATOM 4299 C CA . TYR A 1 598 ? 5.478 12.889 -6.057 1.00 96.69 598 TYR A CA 1
ATOM 4300 C C . TYR A 1 598 ? 5.556 13.029 -4.537 1.00 96.69 598 TYR A C 1
ATOM 4302 O O . TYR A 1 598 ? 5.901 14.100 -4.031 1.00 96.69 598 TYR A O 1
ATOM 4310 N N . ARG A 1 599 ? 5.250 11.946 -3.815 1.00 95.81 599 ARG A N 1
ATOM 4311 C CA . ARG A 1 599 ? 5.380 11.840 -2.356 1.00 95.81 599 ARG A CA 1
ATOM 4312 C C . ARG A 1 599 ? 6.255 10.651 -1.987 1.00 95.81 599 ARG A C 1
ATOM 4314 O O . ARG A 1 599 ? 5.751 9.538 -1.884 1.00 95.81 599 ARG A O 1
ATOM 4321 N N . GLY A 1 600 ? 7.536 10.894 -1.773 1.00 96.06 600 GLY A N 1
ATOM 4322 C CA . GLY A 1 600 ? 8.465 9.981 -1.112 1.00 96.06 600 GLY A CA 1
ATOM 4323 C C . GLY A 1 600 ? 8.863 10.469 0.285 1.00 96.06 600 GLY A C 1
ATOM 4324 O O . GLY A 1 600 ? 8.379 11.494 0.769 1.00 96.06 600 GLY A O 1
ATOM 4325 N N . GLU A 1 601 ? 9.762 9.722 0.916 1.00 96.38 601 GLU A N 1
ATOM 4326 C CA . GLU A 1 601 ? 10.547 10.125 2.089 1.00 96.38 601 GLU A CA 1
ATOM 4327 C C . GLU A 1 601 ? 11.962 9.556 1.938 1.00 96.38 601 GLU A C 1
ATOM 4329 O O . GLU A 1 601 ? 12.316 9.027 0.891 1.00 96.38 601 GLU A O 1
ATOM 4334 N N . ARG A 1 602 ? 12.782 9.652 2.984 1.00 97.38 602 ARG A N 1
ATOM 4335 C CA . ARG A 1 602 ? 14.139 9.109 3.039 1.00 97.38 602 ARG A CA 1
ATOM 4336 C C . ARG A 1 602 ? 15.087 9.702 1.996 1.00 97.38 602 ARG A C 1
ATOM 4338 O O . ARG A 1 602 ? 16.047 9.039 1.629 1.00 97.38 602 ARG A O 1
ATOM 4345 N N . HIS A 1 603 ? 14.867 10.932 1.527 1.00 97.44 603 HIS A N 1
ATOM 4346 C CA . HIS A 1 603 ? 15.805 11.627 0.625 1.00 97.44 603 HIS A CA 1
ATOM 4347 C C . HIS A 1 603 ? 16.995 12.216 1.389 1.00 97.44 603 HIS A C 1
ATOM 4349 O O . HIS A 1 603 ? 18.120 12.189 0.894 1.00 97.44 603 HIS A O 1
ATOM 4355 N N . GLY A 1 604 ? 16.760 12.738 2.596 1.00 95.50 604 GLY A N 1
ATOM 4356 C CA . GLY A 1 604 ? 17.785 13.310 3.474 1.00 95.50 604 GLY A CA 1
ATOM 4357 C C . GLY A 1 604 ? 18.050 12.492 4.739 1.00 95.50 604 GLY A C 1
ATOM 4358 O O . GLY A 1 604 ? 19.119 12.626 5.332 1.00 95.50 604 GLY A O 1
ATOM 4359 N N . ILE A 1 605 ? 17.109 11.635 5.148 1.00 96.19 605 ILE A N 1
ATOM 4360 C CA . ILE A 1 605 ? 17.191 10.851 6.390 1.00 96.19 605 ILE A CA 1
ATOM 4361 C C . ILE A 1 605 ? 17.225 9.356 6.071 1.00 96.19 605 ILE A C 1
ATOM 4363 O O . ILE A 1 605 ? 16.247 8.796 5.582 1.00 96.19 605 ILE A O 1
ATOM 4367 N N . ALA A 1 606 ? 18.332 8.689 6.395 1.00 96.69 606 ALA A N 1
ATOM 4368 C CA . ALA A 1 606 ? 18.505 7.259 6.146 1.00 96.69 606 ALA A CA 1
ATOM 4369 C C . ALA A 1 606 ? 17.660 6.382 7.100 1.00 96.69 606 ALA A C 1
ATOM 4371 O O . ALA A 1 606 ? 17.573 6.690 8.294 1.00 96.69 606 ALA A O 1
ATOM 4372 N N . PRO A 1 607 ? 17.092 5.255 6.629 1.00 95.75 607 PRO A N 1
ATOM 4373 C CA . PRO A 1 607 ? 16.473 4.253 7.498 1.00 95.75 607 PRO A CA 1
ATOM 4374 C C . PRO A 1 607 ? 17.496 3.648 8.464 1.00 95.75 607 PRO A C 1
ATOM 4376 O O . PRO A 1 607 ? 18.550 3.176 8.041 1.00 95.75 607 PRO A O 1
ATOM 4379 N N . GLN A 1 608 ? 17.200 3.659 9.763 1.00 97.31 608 GLN A N 1
ATOM 4380 C CA . GLN A 1 608 ? 18.145 3.253 10.810 1.00 97.31 608 GLN A CA 1
ATOM 4381 C C . GLN A 1 608 ? 18.373 1.732 10.839 1.00 97.31 608 GLN A C 1
ATOM 4383 O O . GLN A 1 608 ? 17.450 0.959 10.596 1.00 97.31 608 GLN A O 1
ATOM 4388 N N . GLY A 1 609 ? 19.587 1.297 11.191 1.00 96.94 609 GLY A N 1
ATOM 4389 C CA . GLY A 1 609 ? 19.881 -0.104 11.522 1.00 96.94 609 GLY A CA 1
ATOM 4390 C C . GLY A 1 609 ? 19.557 -0.448 12.982 1.00 96.94 609 GLY A C 1
ATOM 4391 O O . GLY A 1 609 ? 19.222 0.425 13.782 1.00 96.94 609 GLY A O 1
ATOM 4392 N N . ALA A 1 610 ? 19.680 -1.724 13.355 1.00 96.19 610 ALA A N 1
ATOM 4393 C CA . ALA A 1 610 ? 19.489 -2.181 14.736 1.00 96.19 610 ALA A CA 1
ATOM 4394 C C . ALA A 1 610 ? 20.542 -3.205 15.173 1.00 96.19 610 ALA A C 1
ATOM 4396 O O . ALA A 1 610 ? 21.156 -3.892 14.356 1.00 96.19 610 ALA A O 1
ATOM 4397 N N . ALA A 1 611 ? 20.755 -3.315 16.489 1.00 94.81 611 ALA A N 1
ATOM 4398 C CA . ALA A 1 611 ? 21.712 -4.249 17.095 1.00 94.81 611 ALA A CA 1
ATOM 4399 C C . ALA A 1 611 ? 23.141 -4.164 16.500 1.00 94.81 611 ALA A C 1
ATOM 4401 O O . ALA A 1 611 ? 23.846 -5.166 16.397 1.00 94.81 611 ALA A O 1
ATOM 4402 N N . GLY A 1 612 ? 23.568 -2.963 16.092 1.00 94.88 612 GLY A N 1
ATOM 4403 C CA . GLY A 1 612 ? 24.870 -2.717 15.460 1.00 94.88 612 GLY A CA 1
ATOM 4404 C C . GLY A 1 612 ? 24.895 -2.859 13.933 1.00 94.88 612 GLY A C 1
ATOM 4405 O O . GLY A 1 612 ? 25.968 -2.735 13.348 1.00 94.88 612 GLY A O 1
ATOM 4406 N N . GLY A 1 613 ? 23.751 -3.111 13.291 1.00 97.12 613 GLY A N 1
ATOM 4407 C CA . GLY A 1 613 ? 23.615 -3.017 11.838 1.00 97.12 613 GLY A CA 1
ATOM 4408 C C . GLY A 1 613 ? 23.640 -1.568 11.344 1.00 97.12 613 GLY A C 1
ATOM 4409 O O . GLY A 1 613 ? 23.361 -0.631 12.095 1.00 97.12 613 GLY A O 1
ATOM 4410 N N . LEU A 1 614 ? 23.999 -1.390 10.076 1.00 98.06 614 LEU A N 1
ATOM 4411 C CA . LEU A 1 614 ? 24.154 -0.094 9.425 1.00 98.06 614 LEU A CA 1
ATOM 4412 C C . LEU A 1 614 ? 22.833 0.403 8.807 1.00 98.06 614 LEU A C 1
ATOM 4414 O O . LEU A 1 614 ? 21.962 -0.411 8.478 1.00 98.06 614 LEU A O 1
ATOM 4418 N N . PRO A 1 615 ? 22.678 1.729 8.630 1.00 98.25 615 PRO A N 1
ATOM 4419 C CA . PRO A 1 615 ? 21.534 2.312 7.935 1.00 98.25 615 PRO A CA 1
ATOM 4420 C C . PRO A 1 615 ? 21.399 1.837 6.483 1.00 98.25 615 PRO A C 1
ATOM 4422 O O . PRO A 1 615 ? 22.399 1.528 5.832 1.00 98.25 615 PRO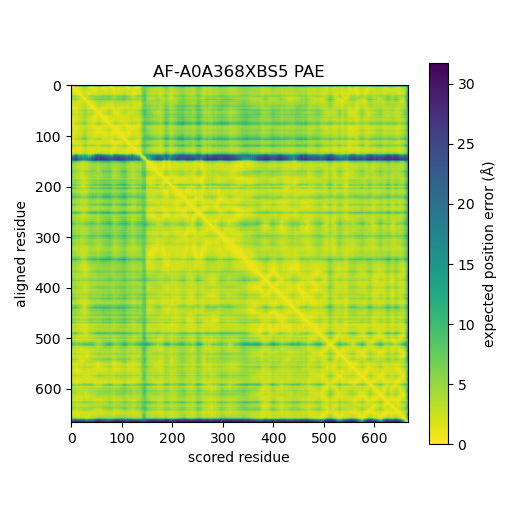 A O 1
ATOM 4425 N N . GLY A 1 616 ? 20.166 1.823 5.972 1.00 98.19 616 GLY A N 1
ATOM 4426 C CA . GLY A 1 616 ? 19.894 1.673 4.540 1.00 98.19 616 GLY A CA 1
ATOM 4427 C C . GLY A 1 616 ? 20.239 2.945 3.757 1.00 98.19 616 GLY A C 1
ATOM 4428 O O . GLY A 1 616 ? 20.348 4.033 4.321 1.00 98.19 616 GLY A O 1
ATOM 4429 N N . ALA A 1 617 ? 20.398 2.827 2.442 1.00 98.44 617 ALA A N 1
ATOM 4430 C CA . ALA A 1 617 ? 20.623 3.968 1.564 1.00 98.44 617 ALA A CA 1
ATOM 4431 C C . ALA A 1 617 ? 19.354 4.823 1.424 1.00 98.44 617 ALA A C 1
ATOM 4433 O O . ALA A 1 617 ? 18.244 4.293 1.341 1.00 98.44 617 ALA A O 1
ATOM 4434 N N . CYS A 1 618 ? 19.536 6.140 1.319 1.00 98.50 618 CYS A N 1
ATOM 4435 C CA . CYS A 1 618 ? 18.465 7.092 1.031 1.00 98.50 618 CYS A CA 1
ATOM 4436 C C . CYS A 1 618 ? 17.810 6.841 -0.339 1.00 98.50 618 CYS A C 1
ATOM 4438 O O . CYS A 1 618 ? 18.436 6.296 -1.262 1.00 98.50 618 CYS A O 1
ATOM 4440 N N . ALA A 1 619 ? 16.553 7.262 -0.446 1.00 98.56 619 ALA A N 1
ATOM 4441 C CA . ALA A 1 619 ? 15.788 7.355 -1.678 1.00 98.56 619 ALA A CA 1
ATOM 4442 C C . ALA A 1 619 ? 16.237 8.560 -2.524 1.00 98.56 619 ALA A C 1
ATOM 4444 O O . ALA A 1 619 ? 16.869 9.495 -2.031 1.00 98.56 619 ALA A O 1
ATOM 4445 N N . ALA A 1 620 ? 15.887 8.545 -3.807 1.00 98.44 620 ALA A N 1
ATOM 4446 C CA . ALA A 1 620 ? 16.084 9.654 -4.727 1.00 98.44 620 ALA A CA 1
ATOM 4447 C C . ALA A 1 620 ? 15.000 9.655 -5.812 1.00 98.44 620 ALA A C 1
ATOM 4449 O O . ALA A 1 620 ? 14.496 8.609 -6.221 1.00 98.44 620 ALA A O 1
ATOM 4450 N N . ALA A 1 621 ? 14.665 10.834 -6.330 1.00 98.62 621 ALA A N 1
ATOM 4451 C CA . ALA A 1 621 ? 13.824 10.966 -7.513 1.00 98.62 621 ALA A CA 1
ATOM 4452 C C . ALA A 1 621 ? 14.328 12.096 -8.409 1.00 98.62 621 ALA A C 1
ATOM 4454 O O . ALA A 1 621 ? 14.927 13.063 -7.937 1.00 98.62 621 ALA A O 1
ATOM 4455 N N . ARG A 1 622 ? 14.108 11.969 -9.717 1.00 98.69 622 ARG A N 1
ATOM 4456 C CA . ARG A 1 622 ? 14.529 12.969 -10.705 1.00 98.69 622 ARG A CA 1
ATOM 4457 C C . ARG A 1 622 ? 13.724 12.871 -11.992 1.00 98.69 622 ARG A C 1
ATOM 4459 O O . ARG A 1 622 ? 13.211 11.805 -12.330 1.00 98.69 622 ARG A O 1
ATOM 4466 N N . ILE A 1 623 ? 13.685 13.971 -12.731 1.00 98.81 623 ILE A N 1
ATOM 4467 C CA . ILE A 1 623 ? 13.236 14.006 -14.120 1.00 98.81 623 ILE A CA 1
ATOM 4468 C C . ILE A 1 623 ? 14.469 14.117 -15.012 1.00 98.81 623 ILE A C 1
ATOM 4470 O O . ILE A 1 623 ? 15.222 15.086 -14.931 1.00 98.81 623 ILE A O 1
ATOM 4474 N N . GLU A 1 624 ? 14.672 13.129 -15.871 1.00 98.62 624 GLU A N 1
ATOM 4475 C CA . GLU A 1 624 ? 15.646 13.184 -16.956 1.00 98.62 624 GLU A CA 1
ATOM 4476 C C . GLU A 1 624 ? 14.922 13.725 -18.190 1.00 98.62 624 GLU A C 1
ATOM 4478 O O . GLU A 1 624 ? 14.039 13.074 -18.754 1.00 98.62 624 GLU A O 1
ATOM 4483 N N . ARG A 1 625 ? 15.241 14.961 -18.562 1.00 98.19 625 ARG A N 1
ATOM 4484 C CA . ARG A 1 625 ? 14.619 15.670 -19.676 1.00 98.19 625 ARG A CA 1
ATOM 4485 C C . ARG A 1 625 ? 15.101 15.105 -21.008 1.00 98.19 625 ARG A C 1
ATOM 4487 O O . ARG A 1 625 ? 16.234 14.632 -21.116 1.00 98.19 625 ARG A O 1
ATOM 4494 N N . ALA A 1 626 ? 14.266 15.203 -22.039 1.00 96.75 626 ALA A N 1
ATOM 4495 C CA . ALA A 1 626 ? 14.612 14.735 -23.385 1.00 96.75 626 ALA A CA 1
ATOM 4496 C C . ALA A 1 626 ? 15.864 15.420 -23.981 1.00 96.75 626 ALA A C 1
ATOM 4498 O O . ALA A 1 626 ? 16.538 14.836 -24.826 1.00 96.75 626 ALA A O 1
ATOM 4499 N N . ASP A 1 627 ? 16.199 16.631 -23.522 1.00 96.19 627 ASP A N 1
ATOM 4500 C CA . ASP A 1 627 ? 17.403 17.383 -23.907 1.00 96.19 627 ASP A CA 1
ATOM 4501 C C . ASP A 1 627 ? 18.678 16.974 -23.135 1.00 96.19 627 ASP A C 1
ATOM 4503 O O . ASP A 1 627 ? 19.749 17.537 -23.360 1.00 96.19 627 ASP A O 1
ATOM 4507 N N . GLY A 1 628 ? 18.576 15.997 -22.227 1.00 95.88 628 GLY A N 1
ATOM 4508 C CA . GLY A 1 628 ? 19.673 15.502 -21.394 1.00 95.88 628 GLY A CA 1
ATOM 4509 C C . GLY A 1 628 ? 19.821 16.206 -20.042 1.00 95.88 628 GLY A C 1
ATOM 4510 O O . GLY A 1 628 ? 20.631 15.766 -19.223 1.00 95.88 628 GLY A O 1
ATOM 4511 N N . ARG A 1 629 ? 19.049 17.264 -19.752 1.00 97.88 629 ARG A N 1
ATOM 4512 C CA . ARG A 1 629 ? 19.059 17.901 -18.426 1.00 97.88 629 ARG A CA 1
ATOM 4513 C C . ARG A 1 629 ? 18.490 16.954 -17.368 1.00 97.88 629 ARG A C 1
ATOM 4515 O O . ARG A 1 629 ? 17.452 16.335 -17.571 1.00 97.88 629 ARG A O 1
ATOM 4522 N N . VAL A 1 630 ? 19.112 16.916 -16.193 1.00 98.38 630 VAL A N 1
ATOM 4523 C CA . VAL A 1 630 ? 18.603 16.174 -15.031 1.00 98.38 630 VAL A CA 1
ATOM 4524 C C . VAL A 1 630 ? 18.095 17.150 -13.977 1.00 98.38 630 VAL A C 1
ATOM 4526 O O . VAL A 1 630 ? 18.823 18.035 -13.535 1.00 98.38 630 VAL A O 1
ATOM 4529 N N . GLU A 1 631 ? 16.843 16.979 -13.571 1.00 98.19 631 GLU A N 1
ATOM 4530 C CA . GLU A 1 631 ? 16.182 17.782 -12.547 1.00 98.19 631 GLU A CA 1
ATOM 4531 C C . GLU A 1 631 ? 15.878 16.906 -11.323 1.00 98.19 631 GLU A C 1
ATOM 4533 O O . GLU A 1 631 ? 14.975 16.069 -11.393 1.00 98.19 631 GLU A O 1
ATOM 4538 N N . PRO A 1 632 ? 16.619 17.043 -10.210 1.00 97.88 632 PRO A N 1
ATOM 4539 C CA . PRO A 1 632 ? 16.319 16.302 -8.991 1.00 97.88 632 PRO A CA 1
ATOM 4540 C C . PRO A 1 632 ? 14.980 16.758 -8.402 1.00 97.88 632 PRO A C 1
ATOM 4542 O O . PRO A 1 632 ? 14.672 17.950 -8.373 1.00 97.88 632 PRO A O 1
ATOM 4545 N N . LEU A 1 633 ? 14.198 15.804 -7.905 1.00 97.81 633 LEU A N 1
ATOM 4546 C CA . LEU A 1 633 ? 12.953 16.063 -7.195 1.00 97.81 633 LEU A CA 1
ATOM 4547 C C . LEU A 1 633 ? 13.182 15.895 -5.688 1.00 97.81 633 LEU A C 1
ATOM 4549 O O . LEU A 1 633 ? 13.742 14.876 -5.285 1.00 97.81 633 LEU A O 1
ATOM 4553 N N . PRO A 1 634 ? 12.735 16.843 -4.844 1.00 96.62 634 PRO A N 1
ATOM 4554 C CA . PRO A 1 634 ? 12.728 16.642 -3.398 1.00 96.62 634 PRO A CA 1
ATOM 4555 C C . PRO A 1 634 ? 11.738 15.535 -2.996 1.00 96.62 634 PRO A C 1
ATOM 4557 O O . PRO A 1 634 ? 10.860 15.164 -3.778 1.00 96.62 634 PRO A O 1
ATOM 4560 N N . ALA A 1 635 ? 11.810 15.081 -1.738 1.00 95.94 635 ALA A N 1
ATOM 4561 C CA . ALA A 1 635 ? 10.927 14.049 -1.178 1.00 95.94 635 ALA A CA 1
ATOM 4562 C C . ALA A 1 635 ? 9.432 14.322 -1.422 1.00 95.94 635 ALA A C 1
ATOM 4564 O O . ALA A 1 635 ? 8.642 13.401 -1.589 1.00 95.94 635 ALA A O 1
ATOM 4565 N N . LYS A 1 636 ? 9.026 15.593 -1.490 1.00 96.06 636 LYS A N 1
ATOM 4566 C CA . LYS A 1 636 ? 7.664 16.009 -1.843 1.00 96.06 636 LYS A CA 1
ATOM 4567 C C . LYS A 1 636 ? 7.741 17.026 -2.962 1.00 96.06 636 LYS A C 1
ATOM 4569 O O . LYS A 1 636 ? 8.194 18.146 -2.745 1.00 96.06 636 LYS A O 1
ATOM 4574 N N . ALA A 1 637 ? 7.299 16.646 -4.154 1.00 95.12 637 ALA A N 1
ATOM 4575 C CA . ALA A 1 637 ? 7.490 17.460 -5.343 1.00 95.12 637 ALA A CA 1
ATOM 4576 C C . ALA A 1 637 ? 6.213 17.607 -6.166 1.00 95.12 637 ALA A C 1
ATOM 4578 O O . ALA A 1 637 ? 5.338 16.739 -6.193 1.00 95.12 637 ALA A O 1
ATOM 4579 N N . ARG A 1 638 ? 6.135 18.735 -6.870 1.00 94.38 638 ARG A N 1
ATOM 4580 C CA . ARG A 1 638 ? 5.269 18.917 -8.033 1.00 94.38 638 ARG A CA 1
ATOM 4581 C C . ARG A 1 638 ? 6.150 19.296 -9.189 1.00 94.38 638 ARG A C 1
ATOM 4583 O O . ARG A 1 638 ? 6.980 20.188 -9.042 1.00 94.38 638 ARG A O 1
ATOM 4590 N N . ALA A 1 639 ? 5.927 18.670 -10.325 1.00 95.94 639 ALA A N 1
ATOM 4591 C CA . ALA A 1 639 ? 6.669 18.999 -11.521 1.00 95.94 639 ALA A CA 1
ATOM 4592 C C . ALA A 1 639 ? 5.785 18.875 -12.753 1.00 95.94 639 ALA A C 1
ATOM 4594 O O . ALA A 1 639 ? 4.744 18.219 -12.738 1.00 95.94 639 ALA A O 1
ATOM 4595 N N . GLN A 1 640 ? 6.217 19.529 -13.821 1.00 95.88 640 GLN A N 1
ATOM 4596 C CA . GLN A 1 640 ? 5.682 19.322 -15.157 1.00 95.88 640 GLN A CA 1
ATOM 4597 C C . GLN A 1 640 ? 6.714 18.546 -15.969 1.00 95.88 640 GLN A C 1
ATOM 4599 O O . GLN A 1 640 ? 7.923 18.752 -15.823 1.00 95.88 640 GLN A O 1
ATOM 4604 N N . TRP A 1 641 ? 6.235 17.684 -16.850 1.00 96.50 641 TRP A N 1
ATOM 4605 C CA . TRP A 1 641 ? 7.051 16.901 -17.777 1.00 96.50 641 TRP A CA 1
ATOM 4606 C C . TRP A 1 641 ? 6.388 16.824 -19.145 1.00 96.50 641 TRP A C 1
ATOM 4608 O O . TRP A 1 641 ? 5.186 17.069 -19.285 1.00 96.50 641 TRP A O 1
ATOM 4618 N N . GLN A 1 642 ? 7.201 16.565 -20.160 1.00 95.81 642 GLN A N 1
ATOM 4619 C CA . GLN A 1 642 ? 6.788 16.545 -21.558 1.00 95.81 642 GLN A CA 1
ATOM 4620 C C . GLN A 1 642 ? 7.088 15.191 -22.191 1.00 95.81 642 GLN A C 1
ATOM 4622 O O . GLN A 1 642 ? 7.857 14.395 -21.654 1.00 95.81 642 GLN A O 1
ATOM 4627 N N . ALA A 1 643 ? 6.460 14.925 -23.334 1.00 96.38 643 ALA A N 1
ATOM 4628 C CA . ALA A 1 643 ? 6.764 13.755 -24.140 1.00 96.38 643 ALA A CA 1
ATOM 4629 C C . ALA A 1 643 ? 8.283 13.606 -24.350 1.00 96.38 643 ALA A C 1
ATOM 4631 O O . ALA A 1 643 ? 8.967 14.553 -24.731 1.00 96.38 643 ALA A O 1
ATOM 4632 N N . GLY A 1 644 ? 8.801 12.409 -24.089 1.00 97.31 644 GLY A N 1
ATOM 4633 C CA . GLY A 1 644 ? 10.225 12.093 -24.125 1.00 97.31 644 GLY A CA 1
ATOM 4634 C C . GLY A 1 644 ? 10.925 12.172 -22.767 1.00 97.31 644 GLY A C 1
ATOM 4635 O O . GLY A 1 644 ? 11.896 11.437 -22.582 1.00 97.31 644 GLY A O 1
ATOM 4636 N N . ASP A 1 645 ? 10.428 12.962 -21.812 1.00 98.56 645 ASP A N 1
ATOM 4637 C CA . ASP A 1 645 ? 10.995 13.039 -20.460 1.00 98.56 645 ASP A CA 1
ATOM 4638 C C . ASP A 1 645 ? 10.806 11.719 -19.699 1.00 98.56 645 ASP A C 1
ATOM 4640 O O . ASP A 1 645 ? 9.813 11.002 -19.886 1.00 98.56 645 ASP A O 1
ATOM 4644 N N . ARG A 1 646 ? 11.746 11.422 -18.795 1.00 98.69 646 ARG A N 1
ATOM 4645 C CA . ARG A 1 646 ? 11.721 10.239 -17.929 1.00 98.69 646 ARG A CA 1
ATOM 4646 C C . ARG A 1 646 ? 11.635 10.647 -16.466 1.00 98.69 646 ARG A C 1
ATOM 4648 O O . ARG A 1 646 ? 12.454 11.428 -15.996 1.00 98.69 646 ARG A O 1
ATOM 4655 N N . LEU A 1 647 ? 10.695 10.074 -15.727 1.00 98.81 647 LEU A N 1
ATOM 4656 C CA . LEU A 1 647 ? 10.664 10.118 -14.269 1.00 98.81 647 LEU A CA 1
ATOM 4657 C C . LEU A 1 647 ? 11.381 8.879 -13.735 1.00 98.81 647 LEU A C 1
ATOM 4659 O O . LEU A 1 647 ? 10.937 7.757 -13.988 1.00 98.81 647 LEU A O 1
ATOM 4663 N N . VAL A 1 648 ? 12.470 9.087 -12.998 1.00 98.75 648 VAL A N 1
ATOM 4664 C CA . VAL A 1 648 ? 13.230 8.024 -12.335 1.00 98.75 648 VAL A CA 1
ATOM 4665 C C . VAL A 1 648 ? 13.026 8.125 -10.832 1.00 98.75 648 VAL A C 1
ATOM 4667 O O . VAL A 1 648 ? 13.235 9.186 -10.243 1.00 98.75 648 VAL A O 1
ATOM 4670 N N . ILE A 1 649 ? 12.625 7.012 -10.225 1.00 98.75 649 ILE A N 1
ATOM 4671 C CA . ILE A 1 649 ? 12.387 6.878 -8.791 1.00 98.75 649 ILE A CA 1
ATOM 4672 C C . ILE A 1 649 ? 13.249 5.734 -8.271 1.00 98.75 649 ILE A C 1
ATOM 4674 O O . ILE A 1 649 ? 13.226 4.632 -8.816 1.00 98.75 649 ILE A O 1
ATOM 4678 N N . GLU A 1 650 ? 13.982 6.009 -7.202 1.00 98.75 650 GLU A N 1
ATOM 4679 C CA . GLU A 1 650 ? 14.803 5.066 -6.458 1.00 98.75 650 GLU A CA 1
ATOM 4680 C C . GLU A 1 650 ? 14.359 5.106 -4.998 1.00 98.75 650 GLU A C 1
ATOM 4682 O O . GLU A 1 650 ? 14.547 6.118 -4.328 1.00 98.75 650 GLU A O 1
ATOM 4687 N N . THR A 1 651 ? 13.749 4.037 -4.496 1.00 98.69 651 THR A N 1
ATOM 4688 C CA . THR A 1 651 ? 13.320 3.979 -3.092 1.00 98.69 651 THR A CA 1
ATOM 4689 C C . THR A 1 651 ? 14.500 3.623 -2.176 1.00 98.69 651 THR A C 1
ATOM 4691 O O . THR A 1 651 ? 15.541 3.116 -2.616 1.00 98.69 651 THR A O 1
ATOM 4694 N N . ALA A 1 652 ? 14.353 3.913 -0.890 1.00 98.50 652 ALA A N 1
ATOM 4695 C CA . ALA A 1 652 ? 15.321 3.594 0.147 1.00 98.50 652 ALA A CA 1
ATOM 4696 C C . ALA A 1 652 ? 15.459 2.077 0.382 1.00 98.50 652 ALA A C 1
ATOM 4698 O O . ALA A 1 652 ? 14.613 1.279 -0.016 1.00 98.50 652 ALA A O 1
ATOM 4699 N N . GLY A 1 653 ? 16.546 1.667 1.035 1.00 98.50 653 GLY A N 1
ATOM 4700 C CA . GLY A 1 653 ? 16.688 0.301 1.555 1.00 98.50 653 GLY A CA 1
ATOM 4701 C C . GLY A 1 653 ? 16.205 0.169 3.002 1.00 98.50 653 GLY A C 1
ATOM 4702 O O . GLY A 1 653 ? 15.973 1.161 3.687 1.00 98.50 653 GLY A O 1
ATOM 4703 N N . GLY A 1 654 ? 16.073 -1.059 3.498 1.00 98.25 654 GLY A N 1
ATOM 4704 C CA . GLY A 1 654 ? 15.782 -1.323 4.912 1.00 98.25 654 GLY A CA 1
ATOM 4705 C C . GLY A 1 654 ? 17.034 -1.231 5.786 1.00 98.25 654 GLY A C 1
ATOM 4706 O O . GLY A 1 654 ? 18.152 -1.364 5.289 1.00 98.25 654 GLY A O 1
ATOM 4707 N N . GLY A 1 655 ? 16.871 -1.045 7.098 1.00 98.19 655 GLY A N 1
ATOM 4708 C CA . GLY A 1 655 ? 17.992 -1.080 8.039 1.00 98.19 655 GLY A CA 1
ATOM 4709 C C . GLY A 1 655 ? 18.620 -2.471 8.169 1.00 98.19 655 GLY A C 1
ATOM 4710 O O . GLY A 1 655 ? 17.918 -3.485 8.141 1.00 98.19 655 GLY A O 1
ATOM 4711 N N . GLY A 1 656 ? 19.940 -2.536 8.348 1.00 98.06 656 GLY A N 1
ATOM 4712 C CA . GLY A 1 656 ? 20.644 -3.780 8.665 1.00 98.06 656 GLY A CA 1
ATOM 4713 C C . GLY A 1 656 ? 20.451 -4.199 10.122 1.00 98.06 656 GLY A C 1
ATOM 4714 O O . GLY A 1 656 ? 20.279 -3.354 11.005 1.00 98.06 656 GLY A O 1
ATOM 4715 N N . TRP A 1 657 ? 20.524 -5.503 10.394 1.00 97.94 657 TRP A N 1
ATOM 4716 C CA . TRP A 1 657 ? 20.424 -6.049 11.748 1.00 97.94 657 TRP A CA 1
ATOM 4717 C C . TRP A 1 657 ? 21.686 -6.810 12.158 1.00 97.94 657 TRP A C 1
ATOM 4719 O O . TRP A 1 657 ? 22.173 -7.686 11.436 1.00 97.94 657 TRP A O 1
ATOM 4729 N N . GLY A 1 658 ? 22.191 -6.510 13.357 1.00 96.75 658 GLY A N 1
ATOM 4730 C CA . GLY A 1 658 ? 23.412 -7.110 13.893 1.00 96.75 658 GLY A CA 1
ATOM 4731 C C . GLY A 1 658 ? 24.677 -6.509 13.277 1.00 96.75 658 GLY A C 1
ATOM 4732 O O . GLY A 1 658 ? 24.650 -6.023 12.149 1.00 96.75 658 GLY A O 1
ATOM 4733 N N . GLN A 1 659 ? 25.805 -6.581 13.986 1.00 95.75 659 GLN A N 1
ATOM 4734 C CA . GLN A 1 659 ? 27.084 -6.120 13.437 1.00 95.75 659 GLN A CA 1
ATOM 4735 C C . GLN A 1 659 ? 27.414 -6.837 12.116 1.00 95.75 659 GLN A C 1
ATOM 4737 O O . GLN A 1 659 ? 27.302 -8.069 12.059 1.00 95.75 659 GLN A O 1
ATOM 4742 N N . PRO A 1 660 ? 27.806 -6.100 11.060 1.00 92.00 660 PRO A N 1
ATOM 4743 C CA . PRO A 1 660 ? 28.242 -6.713 9.816 1.00 92.00 660 PRO A CA 1
ATOM 4744 C C . PRO A 1 660 ? 29.482 -7.585 10.068 1.00 92.00 660 PRO A C 1
ATOM 4746 O O . PRO A 1 660 ? 30.292 -7.255 10.941 1.00 92.00 660 PRO A O 1
ATOM 4749 N N . PRO A 1 661 ? 29.653 -8.694 9.327 1.00 81.94 661 PRO A N 1
ATOM 4750 C CA . PRO A 1 661 ? 30.886 -9.462 9.400 1.00 81.94 661 PRO A CA 1
ATOM 4751 C C . PRO A 1 661 ? 32.071 -8.542 9.091 1.00 81.94 661 PRO A C 1
ATOM 4753 O O . PRO A 1 661 ? 31.981 -7.705 8.189 1.00 81.94 661 PRO A O 1
ATOM 4756 N N . ALA A 1 662 ? 33.171 -8.685 9.837 1.00 77.62 662 ALA A N 1
ATOM 4757 C CA . ALA A 1 662 ? 34.404 -7.975 9.519 1.00 77.62 662 ALA A CA 1
ATOM 4758 C C . ALA A 1 662 ? 34.744 -8.251 8.049 1.00 77.62 662 ALA A C 1
ATOM 4760 O O . ALA A 1 662 ? 34.765 -9.413 7.636 1.00 77.62 662 ALA A O 1
ATOM 4761 N N . GLN A 1 663 ? 34.957 -7.197 7.257 1.00 59.22 663 GLN A N 1
ATOM 4762 C CA . GLN A 1 663 ? 35.447 -7.362 5.893 1.00 59.22 663 GLN A CA 1
ATOM 4763 C C . GLN A 1 663 ? 36.726 -8.196 5.979 1.00 59.22 663 GLN A C 1
ATOM 4765 O O . GLN A 1 663 ? 37.680 -7.786 6.640 1.00 59.22 663 GLN A O 1
ATOM 4770 N N . ALA A 1 664 ? 36.727 -9.388 5.378 1.00 41.81 664 ALA A N 1
ATOM 4771 C CA . ALA A 1 664 ? 37.964 -10.122 5.182 1.00 41.81 664 ALA A CA 1
ATOM 4772 C C . ALA A 1 664 ? 38.858 -9.206 4.346 1.00 41.81 664 ALA A C 1
ATOM 4774 O O . ALA A 1 664 ? 38.491 -8.863 3.223 1.00 41.81 664 ALA A O 1
ATOM 4775 N N . SER A 1 665 ? 39.950 -8.729 4.941 1.00 37.22 665 SER A N 1
ATOM 4776 C CA . SER A 1 665 ? 40.955 -7.917 4.267 1.00 37.22 665 SER A CA 1
ATOM 4777 C C . SER A 1 665 ? 41.334 -8.625 2.965 1.00 37.22 665 SER A C 1
ATOM 4779 O O . SER A 1 665 ? 41.851 -9.742 3.021 1.00 37.22 665 SER A O 1
ATOM 4781 N N . ALA A 1 666 ? 40.979 -8.024 1.829 1.00 37.34 666 ALA A N 1
ATOM 4782 C CA . ALA A 1 666 ? 41.353 -8.514 0.507 1.00 37.34 666 ALA A CA 1
ATOM 4783 C C . ALA A 1 666 ? 42.838 -8.258 0.238 1.00 37.34 666 ALA A C 1
ATOM 4785 O O . ALA A 1 666 ? 43.330 -7.188 0.672 1.00 37.34 666 ALA A O 1
#

Solvent-accessible surface area (backbone atoms only — not comparable to full-atom values): 31693 Å² total; per-residue (Å²): 131,77,50,48,29,38,38,24,31,50,44,39,77,31,34,73,47,32,52,48,20,50,54,91,61,52,70,53,83,66,48,62,50,57,66,39,60,77,71,51,34,74,88,37,44,43,62,29,53,42,36,48,39,73,88,37,47,80,78,39,76,65,43,61,64,64,44,51,53,54,62,67,67,35,99,58,85,59,72,25,38,26,36,36,52,66,47,22,51,71,38,43,64,63,56,51,53,50,52,55,51,48,44,72,75,41,74,87,62,47,70,36,43,17,46,77,69,42,62,53,87,37,64,40,67,26,42,51,54,19,38,38,76,72,71,56,70,77,82,75,75,81,75,76,76,88,69,79,97,44,71,67,57,54,42,26,54,46,14,38,51,27,37,52,46,28,36,73,51,29,61,40,59,42,27,50,48,14,49,43,43,34,24,32,34,24,40,54,88,34,50,41,61,24,41,35,90,48,28,42,46,54,56,33,18,45,43,39,26,45,42,40,33,37,76,77,53,45,43,89,79,55,52,65,45,29,28,36,34,29,13,25,36,92,43,15,17,42,28,48,40,39,40,35,42,38,30,54,20,50,55,97,92,36,52,68,27,31,32,38,36,36,38,47,42,65,29,37,22,47,79,29,70,52,29,51,43,43,54,26,63,28,40,75,42,39,19,62,75,37,58,76,36,81,43,24,52,74,69,40,69,44,64,68,58,50,53,54,56,32,75,43,21,91,42,35,67,39,46,52,37,36,52,48,16,51,50,52,22,43,55,52,44,30,51,58,47,36,60,50,47,76,76,31,87,61,46,70,58,54,49,53,50,52,30,52,53,13,25,51,42,23,24,52,42,39,46,74,44,68,71,48,78,26,66,24,76,54,62,43,50,36,35,36,75,48,75,59,64,43,46,42,30,33,33,41,43,33,51,65,44,35,34,38,41,36,37,58,71,32,33,63,48,52,59,12,8,43,17,24,23,53,13,33,46,38,6,27,52,48,45,53,28,39,57,54,28,70,90,40,68,86,25,52,21,27,46,69,45,52,45,85,42,69,38,82,46,12,28,61,28,51,50,90,59,50,12,26,68,47,18,66,39,50,36,21,40,49,29,37,26,51,50,54,11,50,22,73,67,40,62,82,76,38,44,15,34,37,31,40,46,49,35,42,36,25,41,32,37,39,44,89,89,67,48,75,41,72,47,66,48,49,44,41,11,8,19,15,0,20,78,89,38,38,10,12,36,21,22,34,50,60,33,44,28,46,21,40,64,41,57,5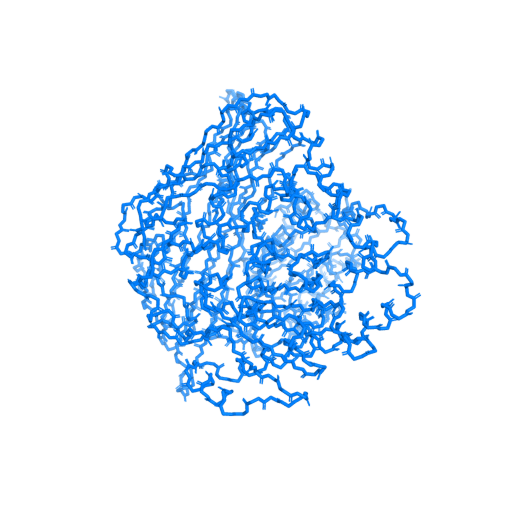8,59,47,35,63,64,37,66,40,41,69,55,30,44,34,68,32,80,85,20,24,2,50,17,66,14,30,13,4,20,1,25,33,42,30,38,30,33,67,52,51,46,34,42,40,28,38,37,48,45,30,53,82,47,56,19,47,34,26,76,66,15,34,49,9,38,50,16,50,37,32,38,41,37,71,89,70,52,75,45,79,43,61,40,43,27,73,50,76,50,40,47,59,18,30,46,41,38,35,40,21,2,0,0,0,13,29,51,49,73,78,77,75,84,126

InterPro domains:
  IPR003692 Hydantoinase B/oxoprolinase [PF02538] (153-660)
  IPR008040 Hydantoinase/oxoprolinase, N-terminal [PF05378] (3-102)
  IPR045079 Oxoprolinase-like [PTHR11365] (157-621)

Mean predicted aligned error: 4.52 Å

Radius of gyration: 24.81 Å; Cα contacts (8 Å, |Δi|>4): 1899; chains: 1; bounding box: 78×54×69 Å